Protein AF-A0A7S2RQ12-F1 (afdb_monomer)

Radius of gyration: 28.5 Å; Cα contacts (8 Å, |Δi|>4): 785; chains: 1; bounding box: 55×62×92 Å

Organism: NCBI:txid49252

pLDDT: mean 87.05, std 16.35, range [27.59, 98.69]

Secondary structure (DSSP, 8-state):
-------------PPP------EEP-TTTTSPPTT---EEEEEE-SS-EEEEEE--GGGTT-EEEEEEEPPP-GGGGSS-HHHHHHHTS-HHHHHHHH-TTPPP-HHHHHHHHTTSSSSPEEEEEE-S-HHHHHHHHHHHTTSSEEEEE--HHHH--GGGT--TTS-HHHHHHHHHHHHHH-BSEEEEEESSEEEEEEE-TTS-EEEEEEEE-HHHHHHHHHHTSSS-----HHHHHHHHHHHHHH--PBPTT-SSHHHHHHHHHHHHHHHHHHHHHHHHHHHH-SPPSS--SSS-B-TT-PEEEESTTHHHHHHHHSGGGGGSB---TTTTSPPSS-EEE-TTHHHHHHHHHHHHHHHHHHHHHT---TT--TT-TTTT-EEEEE-SS--TTS-SEEEEEEEEEEEETTEEEEEEEETTS-EEEEEHHHHHHHHHHHHHH--

Solvent-accessible surface area (backbone atoms only — not comparable to full-atom values): 24389 Å² total; per-residue (Å²): 145,87,80,88,83,91,78,86,87,82,77,96,68,83,79,77,88,69,87,73,70,52,42,69,69,46,86,70,77,66,44,80,56,73,73,36,64,47,38,35,38,41,34,62,54,98,76,30,31,39,37,33,40,22,36,20,56,85,57,67,28,44,74,74,44,76,52,73,44,68,65,86,54,74,72,55,63,74,56,63,32,32,43,45,47,41,77,77,42,57,71,68,60,34,27,66,47,22,28,80,92,52,68,58,34,47,66,33,17,46,59,32,17,74,72,41,95,50,48,57,39,46,34,41,35,43,64,88,54,65,66,59,51,52,54,51,29,57,36,52,63,44,38,61,53,46,40,34,37,60,54,49,65,62,60,43,40,64,92,30,50,52,56,92,89,52,56,48,66,60,40,22,31,41,40,14,43,31,67,77,47,8,30,36,25,40,32,40,33,26,32,77,49,26,35,36,38,32,28,31,66,85,60,36,40,77,45,68,53,78,45,79,6,73,69,47,54,38,44,48,49,23,77,76,38,98,81,50,70,79,62,47,74,67,53,54,51,50,55,45,46,43,5,54,77,68,66,50,46,31,41,69,86,42,95,44,72,68,47,30,53,49,23,48,56,51,47,52,52,29,51,50,52,54,51,52,51,53,55,49,46,70,72,59,55,73,74,72,94,64,94,64,99,69,71,60,62,27,70,64,44,51,34,36,23,20,42,84,46,12,65,63,51,50,40,34,65,38,48,25,25,58,39,34,35,73,57,55,80,78,45,50,42,85,66,98,48,41,81,46,73,39,78,59,35,43,59,48,8,50,29,50,34,46,49,52,46,47,51,50,50,50,50,64,75,59,55,73,59,100,38,53,60,92,76,57,92,55,63,65,40,67,30,25,46,79,51,96,62,54,52,100,87,66,48,38,67,50,44,28,31,28,76,44,52,34,54,54,102,91,43,57,34,37,33,37,38,33,79,92,67,52,75,48,79,36,46,59,69,54,47,52,51,21,39,53,44,19,76,73,65,60,130

Structure (mmCIF, N/CA/C/O backbone):
data_AF-A0A7S2RQ12-F1
#
_entry.id   AF-A0A7S2RQ12-F1
#
loop_
_atom_site.group_PDB
_atom_site.id
_atom_site.type_symbol
_atom_site.label_atom_id
_atom_site.label_alt_id
_atom_site.label_comp_id
_atom_site.label_asym_id
_atom_site.label_entity_id
_atom_site.label_seq_id
_atom_site.pdbx_PDB_ins_code
_atom_site.Cartn_x
_atom_site.Cartn_y
_atom_site.Cartn_z
_atom_site.occupancy
_atom_site.B_iso_or_equiv
_atom_site.auth_seq_id
_atom_site.auth_comp_id
_atom_site.auth_asym_id
_atom_site.auth_atom_id
_atom_site.pdbx_PDB_model_num
ATOM 1 N N . TYR A 1 1 ? -19.336 31.381 16.732 1.00 39.38 1 TYR A N 1
ATOM 2 C CA . TYR A 1 1 ? -18.668 30.309 15.971 1.00 39.38 1 TYR A CA 1
ATOM 3 C C . TYR A 1 1 ? -18.335 30.815 14.573 1.00 39.38 1 TYR A C 1
ATOM 5 O O . TYR A 1 1 ? -19.041 30.492 13.632 1.00 39.38 1 TYR A O 1
ATOM 13 N N . SER A 1 2 ? -17.312 31.670 14.461 1.00 32.84 2 SER A N 1
ATOM 14 C CA . SER A 1 2 ? -16.710 32.110 13.191 1.00 32.84 2 SER A CA 1
ATOM 15 C C . SER A 1 2 ? -15.562 33.087 13.479 1.00 32.84 2 SER A C 1
ATOM 17 O O . SER A 1 2 ? -15.752 34.296 13.367 1.00 32.84 2 SER A O 1
ATOM 19 N N . THR A 1 3 ? -14.382 32.599 13.862 1.00 33.78 3 THR A N 1
ATOM 20 C CA . THR A 1 3 ? -13.161 33.414 13.754 1.00 33.78 3 THR A CA 1
ATOM 21 C C . THR A 1 3 ? -11.908 32.549 13.813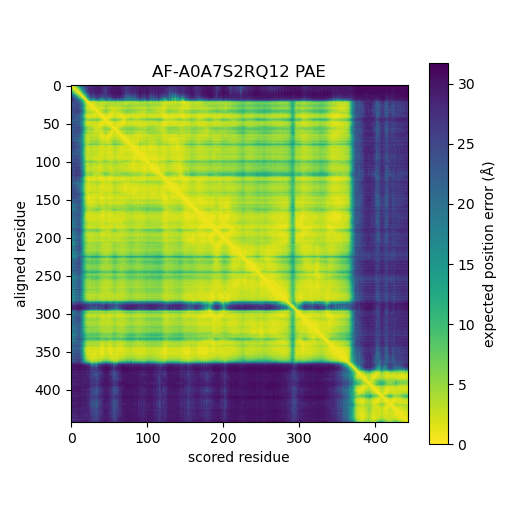 1.00 33.78 3 THR A C 1
ATOM 23 O O . THR A 1 3 ? -11.860 31.628 14.622 1.00 33.78 3 THR A O 1
ATOM 26 N N . LEU A 1 4 ? -10.901 32.955 13.024 1.00 31.62 4 LEU A N 1
ATOM 27 C CA . LEU A 1 4 ? -9.508 32.477 12.948 1.00 31.62 4 LEU A CA 1
ATOM 28 C C . LEU A 1 4 ? -9.358 31.243 12.031 1.00 31.62 4 LEU A C 1
ATOM 30 O O . LEU A 1 4 ? -10.028 30.242 12.227 1.00 31.62 4 LEU A O 1
ATOM 34 N N . ILE A 1 5 ? -8.540 31.236 10.972 1.00 33.22 5 ILE A N 1
ATOM 35 C CA . ILE A 1 5 ? -7.225 31.865 10.780 1.00 33.22 5 ILE A CA 1
ATOM 36 C C . ILE A 1 5 ? -7.066 32.277 9.304 1.00 33.22 5 ILE A C 1
ATOM 38 O O . ILE A 1 5 ? -7.148 31.439 8.410 1.00 33.22 5 ILE A O 1
ATOM 42 N N . SER A 1 6 ? -6.792 33.560 9.059 1.00 28.31 6 SER A N 1
ATOM 43 C CA . SER A 1 6 ? -6.088 34.020 7.861 1.00 28.31 6 SER A CA 1
ATOM 44 C C . SER A 1 6 ? -4.597 34.049 8.191 1.00 28.31 6 SER A C 1
ATOM 46 O O . SER A 1 6 ? -4.175 34.853 9.024 1.00 28.31 6 SER A O 1
ATOM 48 N N . MET A 1 7 ? -3.803 33.193 7.557 1.00 29.20 7 MET A N 1
ATOM 49 C CA . MET A 1 7 ? -2.359 33.384 7.474 1.00 29.20 7 MET A CA 1
ATOM 50 C C . MET A 1 7 ? -1.999 33.607 6.013 1.00 29.20 7 MET A C 1
ATOM 52 O O . MET A 1 7 ? -2.452 32.904 5.118 1.00 29.20 7 MET A O 1
ATOM 56 N N . SER A 1 8 ? -1.269 34.693 5.819 1.00 28.48 8 SER A N 1
ATOM 57 C CA . SER A 1 8 ? -0.824 35.279 4.570 1.00 28.48 8 SER A CA 1
ATOM 58 C C . SER A 1 8 ? 0.158 34.369 3.838 1.00 28.48 8 SER A C 1
ATOM 60 O O . SER A 1 8 ? 1.291 34.199 4.291 1.00 28.48 8 SER A O 1
ATOM 62 N N . ASP A 1 9 ? -0.252 33.869 2.677 1.00 27.59 9 ASP A N 1
ATOM 63 C CA . ASP A 1 9 ? 0.651 33.325 1.671 1.00 27.59 9 ASP A CA 1
ATOM 64 C C . ASP A 1 9 ? 1.387 34.475 0.982 1.00 27.59 9 ASP A C 1
ATOM 66 O O . ASP A 1 9 ? 0.813 35.238 0.205 1.00 27.59 9 ASP A O 1
ATOM 70 N N . ASN A 1 10 ? 2.678 34.598 1.270 1.00 29.19 10 ASN A N 1
ATOM 71 C CA . ASN A 1 10 ? 3.600 35.396 0.477 1.00 29.19 10 ASN A CA 1
ATOM 72 C C . ASN A 1 10 ? 4.809 34.517 0.156 1.00 29.19 10 ASN A C 1
ATOM 74 O O . ASN A 1 10 ? 5.790 34.489 0.891 1.00 29.19 10 ASN A O 1
ATOM 78 N N . ASN A 1 11 ? 4.718 33.768 -0.942 1.00 28.06 11 ASN A N 1
ATOM 79 C CA . ASN A 1 11 ? 5.896 33.208 -1.591 1.00 28.06 11 ASN A CA 1
ATOM 80 C C . ASN A 1 11 ? 5.681 33.172 -3.106 1.00 28.06 11 ASN A C 1
ATOM 82 O O . ASN A 1 11 ? 5.221 32.197 -3.695 1.00 28.06 11 ASN A O 1
ATOM 86 N N . ASN A 1 12 ? 6.020 34.296 -3.735 1.00 32.72 12 ASN A N 1
ATOM 87 C CA . ASN A 1 12 ? 6.258 34.381 -5.166 1.00 32.72 12 ASN A CA 1
ATOM 88 C C . ASN A 1 12 ? 7.564 33.637 -5.476 1.00 32.72 12 ASN A C 1
ATOM 90 O O . ASN A 1 12 ? 8.638 34.228 -5.478 1.00 32.72 12 ASN A O 1
ATOM 94 N N . ASN A 1 13 ? 7.465 32.341 -5.757 1.00 31.02 13 ASN A N 1
ATOM 95 C CA . ASN A 1 13 ? 8.486 31.625 -6.510 1.00 31.02 13 ASN A CA 1
ATOM 96 C C . ASN A 1 13 ? 7.776 30.816 -7.592 1.00 31.02 13 ASN A C 1
ATOM 98 O O . ASN A 1 13 ? 7.231 29.743 -7.344 1.00 31.02 13 ASN A O 1
ATOM 102 N N . LYS A 1 14 ? 7.743 31.371 -8.808 1.00 30.69 14 LYS A N 1
ATOM 103 C CA . LYS A 1 14 ? 7.368 30.609 -10.001 1.00 30.69 14 LYS A CA 1
ATOM 104 C C . LYS A 1 14 ? 8.360 29.447 -10.137 1.00 30.69 14 LYS A C 1
ATOM 106 O O . LYS A 1 14 ? 9.561 29.720 -10.203 1.00 30.69 14 LYS A O 1
ATOM 111 N N . PRO A 1 15 ? 7.915 28.183 -10.197 1.00 33.59 15 PRO A N 1
ATOM 112 C CA . PRO A 1 15 ? 8.828 27.088 -10.456 1.00 33.59 15 PRO A CA 1
ATOM 113 C C . PRO A 1 15 ? 9.349 27.213 -11.889 1.00 33.59 15 PRO A C 1
ATOM 115 O O . PRO A 1 15 ? 8.584 27.287 -12.851 1.00 33.59 15 PRO A O 1
ATOM 118 N N . VAL A 1 16 ? 10.673 27.261 -12.006 1.00 32.19 16 VAL A N 1
ATOM 119 C CA . VAL A 1 16 ? 11.399 27.011 -13.251 1.00 32.19 16 VAL A CA 1
ATOM 120 C C . VAL A 1 16 ? 10.933 25.652 -13.775 1.00 32.19 16 VAL A C 1
ATOM 122 O O . VAL A 1 16 ? 10.946 24.672 -13.029 1.00 32.19 16 VAL A O 1
ATOM 125 N N . SER A 1 17 ? 10.480 25.597 -15.027 1.00 32.16 17 SER A N 1
ATOM 126 C CA . SER A 1 17 ? 10.027 24.372 -15.686 1.00 32.16 17 SER A CA 1
ATOM 127 C C . SER A 1 17 ? 11.179 23.366 -15.773 1.00 32.16 17 SER A C 1
ATOM 129 O O . SER A 1 17 ? 11.999 23.428 -16.686 1.00 32.16 17 SER A O 1
ATOM 131 N N . LYS A 1 18 ? 11.265 22.464 -14.792 1.00 44.69 18 LYS A N 1
ATOM 132 C CA . LYS A 1 18 ? 12.120 21.276 -14.836 1.00 44.69 18 LYS A CA 1
ATOM 133 C C . LYS A 1 18 ? 11.439 20.262 -15.752 1.00 44.69 18 LYS A C 1
ATOM 135 O O . LYS A 1 18 ? 10.300 19.889 -15.480 1.00 44.69 18 LYS A O 1
ATOM 140 N N . GLU A 1 19 ? 12.102 19.853 -16.831 1.00 46.75 19 GLU A N 1
ATOM 141 C CA . GLU A 1 19 ? 11.625 18.769 -17.696 1.00 46.75 19 GLU A CA 1
ATOM 142 C C . GLU A 1 19 ? 11.331 17.532 -16.834 1.00 46.75 19 GLU A C 1
ATOM 144 O O . GLU A 1 19 ? 12.202 16.995 -16.147 1.00 46.75 19 GLU A O 1
ATOM 149 N N . THR A 1 20 ? 10.068 17.118 -16.782 1.00 53.38 20 THR A N 1
ATOM 150 C CA . THR A 1 20 ? 9.651 15.952 -16.006 1.00 53.38 20 THR A CA 1
ATOM 151 C C . THR A 1 20 ? 9.926 14.690 -16.812 1.00 53.38 20 THR A C 1
ATOM 153 O O . THR A 1 20 ? 9.211 14.397 -17.762 1.00 53.38 20 THR A O 1
ATOM 156 N N . HIS A 1 21 ? 10.944 13.927 -16.408 1.00 75.56 21 HIS A N 1
ATOM 157 C CA . HIS A 1 21 ? 11.350 12.653 -17.025 1.00 75.56 21 HIS A CA 1
ATOM 158 C C . HIS A 1 21 ? 10.417 11.454 -16.734 1.00 75.56 21 HIS A C 1
ATOM 160 O O . HIS A 1 21 ? 10.816 10.312 -16.948 1.00 75.56 21 HIS A O 1
ATOM 166 N N . HIS A 1 22 ? 9.202 11.676 -16.220 1.00 87.19 22 HIS A N 1
ATOM 167 C CA . HIS A 1 22 ? 8.221 10.608 -16.004 1.00 87.19 22 HIS A CA 1
ATOM 168 C C . HIS A 1 22 ? 7.048 10.721 -16.975 1.00 87.19 22 HIS A C 1
ATOM 170 O O . HIS A 1 22 ? 6.623 11.814 -17.347 1.00 87.19 22 HIS A O 1
ATOM 176 N N . GLU A 1 23 ? 6.486 9.572 -17.321 1.00 93.56 23 GLU A N 1
ATOM 177 C CA . GLU A 1 23 ? 5.287 9.436 -18.137 1.00 93.56 23 GLU A CA 1
ATOM 178 C C . GLU A 1 23 ? 4.096 9.096 -17.236 1.00 93.56 23 GLU A C 1
ATOM 180 O O . GLU A 1 23 ? 4.236 8.393 -16.236 1.00 93.56 23 GLU A O 1
ATOM 185 N N . ILE A 1 24 ? 2.903 9.583 -17.573 1.00 94.31 24 ILE A N 1
ATOM 186 C CA . ILE A 1 24 ? 1.665 9.113 -16.939 1.00 94.31 24 ILE A CA 1
ATOM 187 C C . ILE A 1 24 ? 1.245 7.825 -17.646 1.00 94.31 24 ILE A C 1
ATOM 189 O O . ILE A 1 24 ? 1.363 7.735 -18.867 1.00 94.31 24 ILE A O 1
ATOM 193 N N . THR A 1 25 ? 0.713 6.853 -16.905 1.00 94.81 25 THR A N 1
ATOM 194 C CA . THR A 1 25 ? 0.242 5.585 -17.480 1.00 94.81 25 THR A CA 1
ATOM 195 C C . THR A 1 25 ? -0.657 5.764 -18.712 1.00 94.81 25 THR A C 1
ATOM 197 O O . THR A 1 25 ? -1.686 6.454 -18.679 1.00 94.81 25 THR A O 1
ATOM 200 N N . SER A 1 26 ? -0.298 5.068 -19.790 1.00 93.56 26 SER A N 1
ATOM 201 C CA . SER A 1 26 ? -1.081 4.857 -21.010 1.00 93.56 26 SER A CA 1
ATOM 202 C C . SER A 1 26 ? -1.079 3.365 -21.311 1.00 93.56 26 SER A C 1
ATOM 204 O O . SER A 1 26 ? -0.018 2.768 -21.449 1.00 93.56 26 SER A O 1
ATOM 206 N N . TRP A 1 27 ? -2.250 2.735 -21.356 1.00 90.19 27 TRP A N 1
ATOM 207 C CA . TRP A 1 27 ? -2.349 1.304 -21.636 1.00 90.19 27 TRP A CA 1
ATOM 208 C C . TRP A 1 27 ? -2.729 1.085 -23.102 1.00 90.19 27 TRP A C 1
ATOM 210 O O . TRP A 1 27 ? -3.670 1.742 -23.556 1.00 90.19 27 TRP A O 1
ATOM 220 N N . PRO A 1 28 ? -2.093 0.124 -23.801 1.00 88.06 28 PRO A N 1
ATOM 221 C CA . PRO A 1 28 ? -1.192 -0.913 -23.273 1.00 88.06 28 PRO A CA 1
ATOM 222 C C . PRO A 1 28 ? 0.312 -0.555 -23.203 1.00 88.06 28 PRO A C 1
ATOM 224 O O . PRO A 1 28 ? 1.097 -1.390 -22.751 1.00 88.06 28 PRO A O 1
ATOM 227 N N . GLU A 1 29 ? 0.740 0.638 -23.619 1.00 88.38 29 GLU A N 1
ATOM 228 C CA . GLU A 1 29 ? 2.163 1.000 -23.804 1.00 88.38 29 GLU A CA 1
ATOM 229 C C . GLU A 1 29 ? 2.982 0.969 -22.503 1.00 88.38 29 GLU A C 1
ATOM 231 O O . GLU A 1 29 ? 4.151 0.582 -22.484 1.00 88.38 29 GLU A O 1
ATOM 236 N N . SER A 1 30 ? 2.354 1.330 -21.386 1.00 93.81 30 SER A N 1
ATOM 237 C CA . SER A 1 30 ? 2.962 1.338 -20.058 1.00 93.81 30 SER A CA 1
ATOM 238 C C . SER A 1 30 ? 3.121 -0.052 -19.444 1.00 93.81 30 SER A C 1
ATOM 240 O O . SER A 1 30 ? 3.646 -0.146 -18.339 1.00 93.81 30 SER A O 1
ATOM 242 N N . ALA A 1 31 ? 2.684 -1.138 -20.090 1.00 91.88 31 ALA A N 1
ATOM 243 C CA . ALA A 1 31 ? 2.913 -2.486 -19.569 1.00 91.88 31 ALA A CA 1
ATOM 244 C C . ALA A 1 31 ? 4.387 -2.917 -19.727 1.00 91.88 31 ALA A C 1
ATOM 246 O O . ALA A 1 31 ? 5.046 -2.534 -20.700 1.00 91.88 31 ALA A O 1
ATOM 247 N N . PRO A 1 32 ? 4.936 -3.697 -18.774 1.00 91.75 32 PRO A N 1
ATOM 248 C CA . PRO A 1 32 ? 6.248 -4.326 -18.908 1.00 91.75 32 PRO A CA 1
ATOM 249 C C . PRO A 1 32 ? 6.269 -5.243 -20.108 1.00 91.75 32 PRO A C 1
ATOM 251 O O . PRO A 1 32 ? 5.244 -5.811 -20.490 1.00 91.75 32 PRO A O 1
ATOM 254 N N . ASP A 1 33 ? 7.428 -5.334 -20.734 1.00 88.50 33 ASP A N 1
ATOM 255 C CA . ASP A 1 33 ? 7.650 -6.361 -21.736 1.00 88.50 33 ASP A CA 1
ATOM 256 C C . ASP A 1 33 ? 7.677 -7.739 -21.050 1.00 88.50 33 ASP A C 1
ATOM 258 O O . ASP A 1 33 ? 7.942 -7.851 -19.851 1.00 88.50 33 ASP A O 1
ATOM 262 N N . GLU A 1 34 ? 7.364 -8.800 -21.788 1.00 85.19 34 GLU A N 1
ATOM 263 C CA . GLU A 1 34 ? 7.337 -10.150 -21.221 1.00 85.19 34 GLU A CA 1
ATOM 264 C C . GLU A 1 34 ? 8.726 -10.682 -20.856 1.00 85.19 34 GLU A C 1
ATOM 266 O O . GLU A 1 34 ? 8.838 -11.546 -19.979 1.00 85.19 34 GLU A O 1
ATOM 271 N N . ASP A 1 35 ? 9.766 -10.168 -21.513 1.00 85.81 35 ASP A N 1
ATOM 272 C CA . ASP A 1 35 ? 11.161 -10.508 -21.243 1.00 85.81 35 ASP A CA 1
ATOM 273 C C . ASP A 1 35 ? 11.815 -9.566 -20.223 1.00 85.81 35 ASP A C 1
ATOM 275 O O . ASP A 1 35 ? 13.002 -9.698 -19.919 1.00 85.81 35 ASP A O 1
ATOM 279 N N . GLU A 1 36 ? 11.050 -8.635 -19.645 1.00 88.44 36 GLU A N 1
ATOM 280 C CA . GLU A 1 36 ? 11.537 -7.793 -18.562 1.00 88.44 36 GLU A CA 1
ATOM 281 C C . GLU A 1 36 ? 11.677 -8.621 -17.278 1.00 88.44 36 GLU A C 1
ATOM 283 O O . GLU A 1 36 ? 10.698 -9.085 -16.687 1.00 88.44 36 GLU A O 1
ATOM 288 N N . GLU A 1 37 ? 12.927 -8.835 -16.862 1.00 86.88 37 GLU A N 1
ATOM 289 C CA . GLU A 1 37 ? 13.261 -9.704 -15.729 1.00 86.88 37 GLU A CA 1
ATOM 290 C C . GLU A 1 37 ? 12.714 -9.171 -14.405 1.00 86.88 37 GLU A C 1
ATOM 292 O O . GLU A 1 37 ? 12.270 -9.948 -13.560 1.00 86.88 37 GLU A O 1
ATOM 297 N N . HIS A 1 38 ? 12.752 -7.849 -14.232 1.00 92.56 38 HIS A N 1
ATOM 298 C CA . HIS A 1 38 ? 12.362 -7.178 -13.005 1.00 92.56 38 HIS A CA 1
ATOM 299 C C . HIS A 1 38 ? 11.791 -5.793 -13.278 1.00 92.56 38 HIS A C 1
ATOM 301 O O . HIS A 1 38 ? 12.328 -5.035 -14.082 1.00 92.56 38 HIS A O 1
ATOM 307 N N . ILE A 1 39 ? 10.761 -5.437 -12.512 1.00 95.94 39 ILE A N 1
ATOM 308 C CA . ILE A 1 39 ? 10.263 -4.063 -12.415 1.00 95.94 39 ILE A CA 1
ATOM 309 C C . ILE A 1 39 ? 10.409 -3.559 -10.983 1.00 95.94 39 ILE A C 1
ATOM 311 O O . ILE A 1 39 ? 10.469 -4.336 -10.024 1.00 95.94 39 ILE A O 1
ATOM 315 N N . VAL A 1 40 ? 10.411 -2.242 -10.830 1.00 97.88 40 VAL A N 1
ATOM 316 C CA . VAL A 1 40 ? 10.414 -1.578 -9.528 1.00 97.88 40 VAL A CA 1
ATOM 317 C C . VAL A 1 40 ? 9.091 -0.866 -9.339 1.00 97.88 40 VAL A C 1
ATOM 319 O O . VAL A 1 40 ? 8.601 -0.220 -10.261 1.00 97.88 40 VAL A O 1
ATOM 322 N N . SER A 1 41 ? 8.515 -0.946 -8.144 1.00 98.31 41 SER A N 1
ATOM 323 C CA . SER A 1 41 ? 7.450 -0.029 -7.75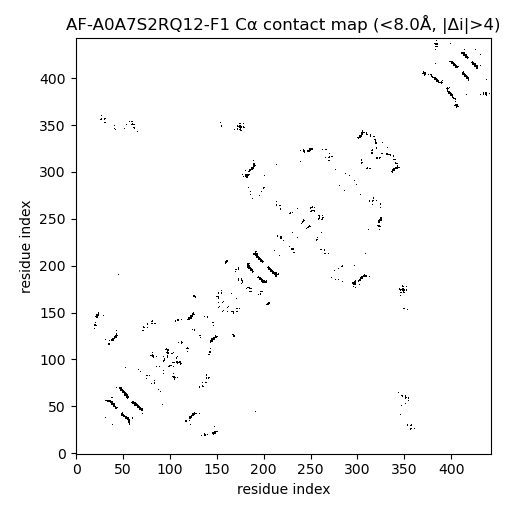5 1.00 98.31 41 SER A CA 1
ATOM 324 C C . SER A 1 41 ? 7.845 0.791 -6.536 1.00 98.31 41 SER A C 1
ATOM 326 O O . SER A 1 41 ? 8.487 0.294 -5.610 1.00 98.31 41 SER A O 1
ATOM 328 N N . ILE A 1 42 ? 7.483 2.071 -6.561 1.00 98.06 42 ILE A N 1
ATOM 329 C CA . ILE A 1 42 ? 7.818 3.056 -5.537 1.00 98.06 42 ILE A CA 1
ATOM 330 C C . ILE A 1 42 ? 6.530 3.737 -5.095 1.00 98.06 42 ILE A C 1
ATOM 332 O O . ILE A 1 42 ? 5.728 4.180 -5.917 1.00 98.06 42 ILE A O 1
ATOM 336 N N . VAL A 1 43 ? 6.336 3.838 -3.787 1.00 96.94 43 VAL A N 1
ATOM 337 C CA . VAL A 1 43 ? 5.197 4.523 -3.184 1.00 96.94 43 VAL A CA 1
ATOM 338 C C . VAL A 1 43 ? 5.705 5.605 -2.249 1.00 96.94 43 VAL A C 1
ATOM 340 O O . VAL A 1 43 ? 6.471 5.330 -1.321 1.00 96.94 43 VAL A O 1
ATOM 343 N N . CYS A 1 44 ? 5.251 6.836 -2.465 1.00 93.69 44 CYS A N 1
ATOM 344 C CA . CYS A 1 44 ? 5.606 7.957 -1.603 1.00 93.69 44 CYS A CA 1
ATOM 345 C C . CYS A 1 44 ? 4.627 8.058 -0.434 1.00 93.69 44 CYS A C 1
ATOM 347 O O . CYS A 1 44 ? 3.549 8.638 -0.563 1.00 93.69 44 CYS A O 1
ATOM 349 N N . GLY A 1 45 ? 5.008 7.501 0.714 1.00 85.94 45 GLY A N 1
ATOM 350 C CA . GLY A 1 45 ? 4.310 7.745 1.970 1.00 85.94 45 GLY A CA 1
ATOM 351 C C . GLY A 1 45 ? 4.695 9.096 2.582 1.00 85.94 45 GLY A C 1
ATOM 352 O O . GLY A 1 45 ? 5.656 9.742 2.171 1.00 85.94 45 GLY A O 1
ATOM 353 N N . ASN A 1 46 ? 3.976 9.505 3.630 1.00 80.75 46 ASN A N 1
ATOM 354 C CA . ASN A 1 46 ? 4.239 10.778 4.317 1.00 80.75 46 ASN A CA 1
ATOM 355 C C . ASN A 1 46 ? 5.607 10.833 5.011 1.00 80.75 46 ASN A C 1
ATOM 357 O O . ASN A 1 46 ? 6.181 11.906 5.160 1.00 80.75 46 ASN A O 1
ATOM 361 N N . SER A 1 47 ? 6.105 9.694 5.494 1.00 83.88 47 SER A N 1
ATOM 362 C CA . SER A 1 47 ? 7.336 9.642 6.299 1.00 83.88 47 SER A CA 1
ATOM 363 C C . SER A 1 47 ? 8.430 8.779 5.690 1.00 83.88 47 SER A C 1
ATOM 365 O O . SER A 1 47 ? 9.553 8.823 6.172 1.00 83.88 47 SER A O 1
ATOM 367 N N . HIS A 1 48 ? 8.103 7.955 4.696 1.00 92.00 48 HIS A N 1
ATOM 368 C CA . HIS A 1 48 ? 9.032 7.026 4.064 1.00 92.00 48 HIS A CA 1
ATOM 369 C C . HIS A 1 48 ? 8.629 6.810 2.607 1.00 92.00 48 HIS A C 1
ATOM 371 O O . HIS A 1 48 ? 7.440 6.816 2.278 1.00 92.00 48 HIS A O 1
ATOM 377 N N . LEU A 1 49 ? 9.619 6.537 1.766 1.00 95.56 49 LEU A N 1
ATOM 378 C CA . LEU A 1 49 ? 9.406 5.894 0.479 1.00 95.56 49 LEU A CA 1
ATOM 379 C C . LEU A 1 49 ? 9.371 4.384 0.693 1.00 95.56 49 LEU A C 1
ATOM 381 O O . LEU A 1 49 ? 10.206 3.829 1.414 1.00 95.56 49 LEU A O 1
ATOM 385 N N . HIS A 1 50 ? 8.394 3.732 0.081 1.00 96.00 50 HIS A N 1
ATOM 386 C CA . HIS A 1 50 ? 8.231 2.286 0.102 1.00 96.00 50 HIS A CA 1
ATOM 387 C C . HIS A 1 50 ? 8.571 1.744 -1.274 1.00 96.00 50 HIS A C 1
ATOM 389 O O . HIS A 1 50 ? 8.106 2.266 -2.285 1.00 96.00 50 HIS A O 1
ATOM 395 N N . TRP A 1 51 ? 9.389 0.706 -1.302 1.00 97.69 51 TRP A N 1
ATOM 396 C CA . TRP A 1 51 ? 9.959 0.179 -2.525 1.00 97.69 51 TRP A CA 1
ATOM 397 C C . TRP A 1 51 ? 9.674 -1.310 -2.619 1.00 97.69 51 TRP A C 1
ATOM 399 O O . TRP A 1 51 ? 9.766 -2.029 -1.616 1.00 97.69 51 TRP A O 1
ATOM 409 N N . ALA A 1 52 ? 9.406 -1.772 -3.834 1.00 97.69 52 ALA A N 1
ATOM 410 C CA . ALA A 1 52 ? 9.376 -3.185 -4.147 1.00 97.69 52 ALA A CA 1
ATOM 411 C C . ALA A 1 52 ? 10.137 -3.486 -5.434 1.00 97.69 52 ALA A C 1
ATOM 413 O O . ALA A 1 52 ? 10.038 -2.762 -6.424 1.00 97.69 52 ALA A O 1
ATOM 414 N N . PHE A 1 53 ? 10.875 -4.590 -5.403 1.00 96.00 53 PHE A N 1
ATOM 415 C CA . PHE A 1 53 ? 11.468 -5.220 -6.572 1.00 96.00 53 PHE A CA 1
ATOM 416 C C . PHE A 1 53 ? 10.593 -6.418 -6.919 1.00 96.00 53 PHE A C 1
ATOM 418 O O . PHE A 1 53 ? 10.385 -7.286 -6.070 1.00 96.00 53 PHE A O 1
ATOM 425 N N . HIS A 1 54 ? 10.044 -6.450 -8.124 1.00 95.94 54 HIS A N 1
ATOM 426 C CA . HIS A 1 54 ? 9.128 -7.497 -8.566 1.00 95.94 54 HIS A CA 1
ATOM 427 C C . HIS A 1 54 ? 9.850 -8.493 -9.464 1.00 95.94 54 HIS A C 1
ATOM 429 O O . HIS A 1 54 ? 10.811 -8.140 -10.149 1.00 95.94 54 HIS A O 1
ATOM 435 N N . ASN A 1 55 ? 9.380 -9.738 -9.464 1.00 90.12 55 ASN A N 1
ATOM 436 C CA . ASN A 1 55 ? 9.802 -10.722 -10.455 1.00 90.12 55 ASN A CA 1
ATOM 437 C C . ASN A 1 55 ? 9.285 -10.353 -11.853 1.00 90.12 55 ASN A C 1
ATOM 439 O O . ASN A 1 55 ? 8.558 -9.375 -12.020 1.00 90.12 55 ASN A O 1
ATOM 443 N N . SER A 1 56 ? 9.648 -11.156 -12.848 1.00 89.38 56 SER A N 1
ATOM 444 C CA . SER A 1 56 ? 9.234 -10.954 -14.233 1.00 89.38 56 SER A CA 1
ATOM 445 C C . SER A 1 56 ? 7.736 -11.165 -14.434 1.00 89.38 56 SER A C 1
ATOM 447 O O . SER A 1 56 ? 7.033 -11.765 -13.613 1.00 89.38 56 SER A O 1
ATOM 449 N N . VAL A 1 57 ? 7.248 -10.726 -15.592 1.00 86.44 57 VAL A N 1
ATOM 450 C CA . VAL A 1 57 ? 5.864 -10.949 -16.035 1.00 86.44 57 VAL A CA 1
ATOM 451 C C . VAL A 1 57 ? 5.504 -12.439 -16.076 1.00 86.44 57 VAL A C 1
ATOM 453 O O . VAL A 1 57 ? 4.369 -12.817 -15.799 1.00 86.44 57 VAL A O 1
ATOM 456 N N . LYS A 1 58 ? 6.476 -13.305 -16.388 1.00 84.25 58 LYS A N 1
ATOM 457 C CA . LYS A 1 58 ? 6.307 -14.770 -16.412 1.00 84.25 58 LYS A CA 1
ATOM 458 C C . LYS A 1 58 ? 6.129 -15.374 -15.013 1.00 84.25 58 LYS A C 1
ATOM 460 O O . LYS A 1 58 ? 5.674 -16.506 -14.902 1.00 84.25 58 LYS A O 1
ATOM 465 N N . ALA A 1 59 ? 6.481 -14.629 -13.968 1.00 80.69 59 ALA A N 1
ATOM 466 C CA . ALA A 1 59 ? 6.303 -14.978 -12.561 1.00 80.69 59 ALA A CA 1
ATOM 467 C C . ALA A 1 59 ? 5.249 -14.077 -11.881 1.00 80.69 59 ALA A C 1
ATOM 469 O O . ALA A 1 59 ? 5.364 -13.748 -10.697 1.00 80.69 59 ALA A O 1
ATOM 470 N N . ASP A 1 60 ? 4.254 -13.634 -12.655 1.00 81.50 60 ASP A N 1
ATOM 471 C CA . ASP A 1 60 ? 3.096 -12.847 -12.217 1.00 81.50 60 ASP A CA 1
ATOM 472 C C . ASP A 1 60 ? 3.429 -11.526 -11.505 1.00 81.50 60 ASP A C 1
ATOM 474 O O . ASP A 1 60 ? 2.617 -11.005 -10.741 1.00 81.50 60 ASP A O 1
ATOM 478 N N . LEU A 1 61 ? 4.629 -10.971 -11.731 1.00 91.19 61 LEU A N 1
ATOM 479 C CA . LEU A 1 61 ? 5.121 -9.761 -11.058 1.00 91.19 61 LEU A CA 1
ATOM 480 C C . LEU A 1 61 ? 5.030 -9.833 -9.523 1.00 91.19 61 LEU A C 1
ATOM 482 O O . LEU A 1 61 ? 4.944 -8.798 -8.848 1.00 91.19 61 LEU A O 1
ATOM 486 N N . GLN A 1 62 ? 5.063 -11.043 -8.952 1.00 84.88 62 GLN A N 1
ATOM 487 C CA . GLN A 1 62 ? 5.034 -11.210 -7.503 1.00 84.88 62 GLN A CA 1
ATOM 488 C C . GLN A 1 62 ? 6.211 -10.442 -6.885 1.00 84.88 62 GLN A C 1
ATOM 490 O O . GLN A 1 62 ? 7.346 -10.580 -7.365 1.00 84.88 62 GLN A O 1
ATOM 495 N N . PRO A 1 63 ? 5.976 -9.607 -5.857 1.00 88.31 63 PRO A N 1
ATOM 496 C CA . PRO A 1 63 ? 7.055 -8.866 -5.222 1.00 88.31 63 PRO A CA 1
ATOM 497 C C . PRO A 1 63 ? 8.110 -9.817 -4.638 1.00 88.31 63 PRO A C 1
ATOM 499 O O . PRO A 1 63 ? 7.803 -10.681 -3.819 1.00 88.31 63 PRO A O 1
ATOM 502 N N . ALA A 1 64 ? 9.364 -9.644 -5.045 1.00 90.06 64 ALA A N 1
ATOM 503 C CA . ALA A 1 64 ? 10.497 -10.447 -4.593 1.00 90.06 64 ALA A CA 1
ATOM 504 C C . ALA A 1 64 ? 11.184 -9.842 -3.362 1.00 90.06 64 ALA A C 1
ATOM 506 O O . ALA A 1 64 ? 11.700 -10.560 -2.506 1.00 90.06 64 ALA A O 1
ATOM 507 N N . LEU A 1 65 ? 11.211 -8.510 -3.275 1.00 94.44 65 LEU A N 1
ATOM 508 C CA . LEU A 1 65 ? 11.888 -7.780 -2.211 1.00 94.44 65 LEU A CA 1
ATOM 509 C C . LEU A 1 65 ? 11.132 -6.502 -1.875 1.00 94.44 65 LEU A C 1
ATOM 511 O O . LEU A 1 65 ? 10.698 -5.793 -2.777 1.00 94.44 65 LEU A O 1
ATOM 515 N N . PHE A 1 66 ? 11.060 -6.176 -0.584 1.00 95.75 66 PHE A N 1
ATOM 516 C CA . PHE A 1 66 ? 10.521 -4.914 -0.088 1.00 95.75 66 PHE A CA 1
ATOM 517 C C . PHE A 1 66 ? 11.546 -4.196 0.781 1.00 95.75 66 PHE A C 1
ATOM 519 O O . PHE A 1 66 ? 12.213 -4.824 1.605 1.00 95.75 66 PHE A O 1
ATOM 526 N N . TRP A 1 67 ? 11.624 -2.875 0.664 1.00 96.38 67 TRP A N 1
ATOM 527 C CA . TRP A 1 67 ? 12.395 -2.044 1.585 1.00 96.38 67 TRP A CA 1
ATOM 528 C C . TRP A 1 67 ? 11.771 -0.656 1.712 1.00 96.38 67 TRP A C 1
ATOM 530 O O . TRP A 1 67 ? 10.796 -0.317 1.042 1.00 96.38 67 TRP A O 1
ATOM 540 N N . ARG A 1 68 ? 12.304 0.140 2.637 1.00 95.12 68 ARG A N 1
ATOM 541 C CA . ARG A 1 68 ? 11.874 1.518 2.862 1.00 95.12 68 ARG A CA 1
ATOM 542 C C . ARG A 1 68 ? 13.077 2.421 3.039 1.00 95.12 68 ARG A C 1
ATOM 544 O O . ARG A 1 68 ? 14.087 1.990 3.593 1.00 95.12 68 ARG A O 1
ATOM 551 N N . THR A 1 69 ? 12.925 3.672 2.647 1.00 96.19 69 THR A N 1
ATOM 552 C CA . THR A 1 69 ? 13.920 4.722 2.873 1.00 96.19 69 THR A CA 1
ATOM 553 C C . THR A 1 69 ? 13.224 5.977 3.392 1.00 96.19 69 THR A C 1
ATOM 555 O O . THR A 1 69 ? 11.999 6.086 3.281 1.00 96.19 69 THR A O 1
ATOM 558 N N . PRO A 1 70 ? 13.963 6.938 3.960 1.00 95.81 70 PRO A N 1
ATOM 559 C CA . PRO A 1 70 ? 13.444 8.289 4.137 1.00 95.81 70 PRO A CA 1
ATOM 560 C C . PRO A 1 70 ? 12.977 8.900 2.795 1.00 95.81 70 PRO A C 1
ATOM 562 O O . PRO A 1 70 ? 13.375 8.406 1.732 1.00 95.81 70 PRO A O 1
ATOM 565 N N . PRO A 1 71 ? 12.129 9.946 2.824 1.00 95.62 71 PRO A N 1
ATOM 566 C CA . PRO A 1 71 ? 11.846 10.778 1.658 1.00 95.62 71 PRO A CA 1
ATOM 567 C C . PRO A 1 71 ? 13.136 11.390 1.113 1.00 95.62 71 PRO A C 1
ATOM 569 O O . PRO A 1 71 ? 14.036 11.706 1.892 1.00 95.62 71 PRO A O 1
ATOM 572 N N . LEU A 1 72 ? 13.203 11.583 -0.203 1.00 95.44 72 LEU A N 1
ATOM 573 C CA . LEU A 1 72 ? 14.351 12.243 -0.820 1.00 95.44 72 LEU A CA 1
ATOM 574 C C . LEU A 1 72 ? 14.387 13.718 -0.426 1.00 95.44 72 LEU A C 1
ATOM 576 O O . LEU A 1 72 ? 13.337 14.365 -0.326 1.00 95.44 72 LEU A O 1
ATOM 580 N N . ILE A 1 73 ? 15.596 14.245 -0.267 1.00 94.75 73 ILE A N 1
ATOM 581 C CA . ILE A 1 73 ? 15.866 15.670 -0.053 1.00 94.75 73 ILE A CA 1
ATOM 582 C C . ILE A 1 73 ? 16.670 16.236 -1.231 1.00 94.75 73 ILE A C 1
ATOM 584 O O . ILE A 1 73 ? 17.215 15.490 -2.042 1.00 94.75 73 ILE A O 1
ATOM 588 N N . ASN A 1 74 ? 16.740 17.562 -1.373 1.00 93.00 74 ASN A N 1
ATOM 589 C CA . ASN A 1 74 ? 17.442 18.175 -2.510 1.00 93.00 74 ASN A CA 1
ATOM 590 C C . ASN A 1 74 ? 18.943 17.845 -2.512 1.00 93.00 74 ASN A C 1
ATOM 592 O O . ASN A 1 74 ? 19.552 17.730 -3.573 1.00 93.00 74 ASN A O 1
ATOM 596 N N . GLU A 1 75 ? 19.530 17.646 -1.333 1.00 94.12 75 GLU A N 1
ATOM 597 C CA . GLU A 1 75 ? 20.921 17.243 -1.148 1.00 94.12 75 GLU A CA 1
ATOM 598 C C . GLU A 1 75 ? 21.210 15.882 -1.793 1.00 94.12 75 GLU A C 1
ATOM 600 O O . GLU A 1 75 ? 22.323 15.669 -2.275 1.00 94.12 75 GLU A O 1
ATOM 605 N N . ASP A 1 76 ? 20.215 14.994 -1.907 1.00 93.19 76 ASP A N 1
ATOM 606 C CA . ASP A 1 76 ? 20.370 13.724 -2.622 1.00 93.19 76 ASP A CA 1
ATOM 607 C C . ASP A 1 76 ? 20.598 13.912 -4.126 1.00 93.19 76 ASP A C 1
ATOM 609 O O . ASP A 1 76 ? 21.109 13.002 -4.775 1.00 93.19 76 ASP A O 1
ATOM 613 N N . LEU A 1 77 ? 20.272 15.079 -4.688 1.00 93.06 77 LEU A N 1
ATOM 614 C CA . LEU A 1 77 ? 20.523 15.405 -6.094 1.00 93.06 77 LEU A CA 1
ATOM 615 C C . LEU A 1 77 ? 21.785 16.255 -6.308 1.00 93.06 77 LEU A C 1
ATOM 617 O O . LEU A 1 77 ? 22.090 16.612 -7.442 1.00 93.06 77 LEU A O 1
ATOM 621 N N . SER A 1 78 ? 22.512 16.605 -5.240 1.00 91.06 78 SER A N 1
ATOM 622 C CA . SER A 1 78 ? 23.673 17.508 -5.319 1.00 91.06 78 SER A CA 1
ATOM 623 C C . SER A 1 78 ? 24.953 16.847 -5.852 1.00 91.06 78 SER A C 1
ATOM 625 O O . SER A 1 78 ? 25.846 17.541 -6.336 1.00 91.06 78 SER A O 1
ATOM 627 N N . GLY A 1 79 ? 25.046 15.517 -5.770 1.00 91.00 79 GLY A N 1
ATOM 628 C CA . GLY A 1 79 ? 26.183 14.718 -6.234 1.00 91.00 79 GLY A CA 1
ATOM 629 C C . GLY A 1 79 ? 25.841 13.814 -7.425 1.00 91.00 79 GLY A C 1
ATOM 630 O O . GLY A 1 79 ? 24.802 13.990 -8.066 1.00 91.00 79 GLY A O 1
ATOM 631 N N . PRO A 1 80 ? 26.687 12.810 -7.724 1.00 95.12 80 PRO A N 1
ATOM 632 C CA . PRO A 1 80 ? 26.409 11.836 -8.773 1.00 95.12 80 PRO A CA 1
ATOM 633 C C . PRO A 1 80 ? 25.097 11.084 -8.502 1.00 95.12 80 PRO A C 1
ATOM 635 O O . PRO A 1 80 ? 24.963 10.345 -7.524 1.00 95.12 80 PRO A O 1
ATOM 638 N N . LEU A 1 81 ? 24.113 11.262 -9.385 1.00 96.19 81 LEU A N 1
ATOM 639 C CA . LEU A 1 81 ? 22.757 10.738 -9.188 1.00 96.19 81 LEU A CA 1
ATOM 640 C C . LEU A 1 81 ? 22.710 9.205 -9.095 1.00 96.19 81 LEU A C 1
ATOM 642 O O . LEU A 1 81 ? 21.962 8.669 -8.283 1.00 96.19 81 LEU A O 1
ATOM 646 N N . ALA A 1 82 ? 23.547 8.503 -9.864 1.00 96.25 82 ALA A N 1
ATOM 647 C CA . ALA A 1 82 ? 23.652 7.045 -9.820 1.00 96.25 82 ALA A CA 1
ATOM 648 C C . ALA A 1 82 ? 24.151 6.535 -8.453 1.00 96.25 82 ALA A C 1
ATOM 650 O O . ALA A 1 82 ? 23.614 5.565 -7.914 1.00 96.25 82 ALA A O 1
ATOM 651 N N . GLU A 1 83 ? 25.134 7.214 -7.854 1.00 96.56 83 GLU A N 1
ATOM 652 C CA . GLU A 1 83 ? 25.609 6.907 -6.499 1.00 96.56 83 GLU A CA 1
ATOM 653 C C . GLU A 1 83 ? 24.530 7.207 -5.459 1.00 96.56 83 GLU A C 1
ATOM 655 O O . GLU A 1 83 ? 24.292 6.416 -4.545 1.00 96.56 83 GLU A O 1
ATOM 660 N N . SER A 1 84 ? 23.822 8.326 -5.625 1.00 96.12 84 SER A N 1
ATOM 661 C CA . SER A 1 84 ? 22.708 8.685 -4.753 1.00 96.12 84 SER A CA 1
ATOM 662 C C . SER A 1 84 ? 21.582 7.652 -4.790 1.00 96.12 84 SER A C 1
ATOM 664 O O . SER A 1 84 ? 21.116 7.212 -3.737 1.00 96.12 84 SER A O 1
ATOM 666 N N . LEU A 1 85 ? 21.217 7.185 -5.987 1.00 96.69 85 LEU A N 1
ATOM 667 C CA . LEU A 1 85 ? 20.260 6.103 -6.183 1.00 96.69 85 LEU A CA 1
ATOM 668 C C . LEU A 1 85 ? 20.725 4.827 -5.476 1.00 96.69 85 LEU A C 1
ATOM 670 O O . LEU A 1 85 ? 19.963 4.235 -4.718 1.00 96.69 85 LEU A O 1
ATOM 674 N N . SER A 1 86 ? 21.984 4.431 -5.666 1.00 96.94 86 SER A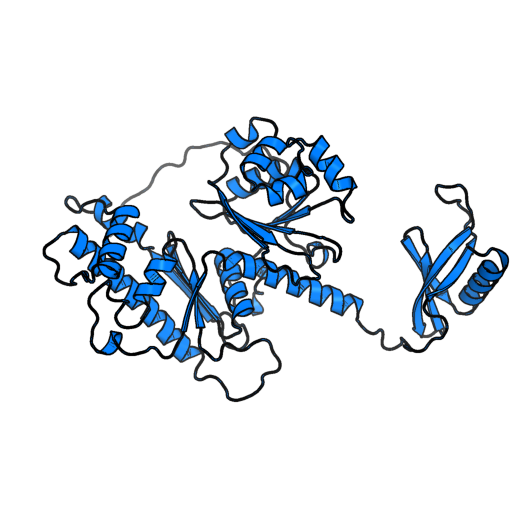 N 1
ATOM 675 C CA . SER A 1 86 ? 22.569 3.240 -5.039 1.00 96.94 86 SER A CA 1
ATOM 676 C C . SER A 1 86 ? 22.463 3.239 -3.509 1.00 96.94 86 SER A C 1
ATOM 678 O O . SER A 1 86 ? 22.126 2.204 -2.935 1.00 96.94 86 SER A O 1
ATOM 680 N N . ARG A 1 87 ? 22.628 4.392 -2.839 1.00 95.94 87 ARG A N 1
ATOM 681 C CA . ARG A 1 87 ? 22.450 4.514 -1.373 1.00 95.94 87 ARG A CA 1
ATOM 682 C C . ARG A 1 87 ? 21.041 4.140 -0.894 1.00 95.94 87 ARG A C 1
ATOM 684 O O . ARG A 1 87 ? 20.867 3.776 0.268 1.00 95.94 87 ARG A O 1
ATOM 691 N N . HIS A 1 88 ? 20.050 4.213 -1.779 1.00 95.62 88 HIS A N 1
ATOM 692 C CA . HIS A 1 88 ? 18.654 3.878 -1.504 1.00 95.62 88 HIS A CA 1
ATOM 693 C C . HIS A 1 88 ? 18.285 2.443 -1.903 1.00 95.62 88 HIS A C 1
ATOM 695 O O . HIS A 1 88 ? 17.133 2.043 -1.725 1.00 95.62 88 HIS A O 1
ATOM 701 N N . LEU A 1 89 ? 19.229 1.660 -2.437 1.00 96.50 89 LEU A N 1
ATOM 702 C CA . LEU A 1 89 ? 18.979 0.318 -2.948 1.00 96.50 89 LEU A CA 1
ATOM 703 C C . LEU A 1 89 ? 19.628 -0.762 -2.074 1.00 96.50 89 LEU A C 1
ATOM 705 O O . LEU A 1 89 ? 20.793 -0.651 -1.693 1.00 96.50 89 LEU A O 1
ATOM 709 N N . PRO A 1 90 ? 18.923 -1.873 -1.802 1.00 96.56 90 PRO A N 1
ATOM 710 C CA . PRO A 1 90 ? 19.555 -3.058 -1.243 1.00 96.56 90 PRO A CA 1
ATOM 711 C C . PRO A 1 90 ? 20.539 -3.668 -2.251 1.00 96.56 90 PRO A C 1
ATOM 713 O O . PRO A 1 90 ? 20.366 -3.543 -3.465 1.00 96.56 90 PRO A O 1
ATOM 716 N N . GLN A 1 91 ? 21.531 -4.414 -1.751 1.00 95.19 91 GLN A N 1
ATOM 717 C CA . GLN A 1 91 ? 22.620 -4.967 -2.568 1.00 95.19 91 GLN A CA 1
ATOM 718 C C . GLN A 1 91 ? 22.137 -5.765 -3.789 1.00 95.19 91 GLN A C 1
ATOM 720 O O . GLN A 1 91 ? 22.772 -5.733 -4.840 1.00 95.19 91 GLN A O 1
ATOM 725 N N . TYR A 1 92 ? 21.020 -6.486 -3.667 1.00 93.62 92 TYR A N 1
ATOM 726 C CA . TYR A 1 92 ? 20.445 -7.241 -4.779 1.00 93.62 92 TYR A CA 1
ATOM 727 C C . TYR A 1 92 ? 19.983 -6.324 -5.923 1.00 93.62 92 TYR A C 1
ATOM 729 O O . TYR A 1 92 ? 20.411 -6.511 -7.060 1.00 93.62 92 TYR A O 1
ATOM 737 N N . ALA A 1 93 ? 19.193 -5.291 -5.613 1.00 94.38 93 ALA A N 1
ATOM 738 C CA . ALA A 1 93 ? 18.741 -4.305 -6.594 1.00 94.38 93 ALA A CA 1
ATOM 739 C C . ALA A 1 93 ? 19.921 -3.498 -7.159 1.00 94.38 93 ALA A C 1
ATOM 741 O O . ALA A 1 93 ? 20.002 -3.297 -8.367 1.00 94.38 93 ALA A O 1
ATOM 742 N N . HIS A 1 94 ? 20.891 -3.121 -6.314 1.00 96.38 94 HIS A N 1
ATOM 743 C CA . HIS A 1 94 ? 22.143 -2.498 -6.759 1.00 96.38 94 HIS A CA 1
ATOM 744 C C . HIS A 1 94 ? 22.863 -3.357 -7.798 1.00 96.38 94 HIS A C 1
ATOM 746 O O . HIS A 1 94 ? 23.197 -2.875 -8.875 1.00 96.38 94 HIS A O 1
ATOM 752 N N . ASN A 1 95 ? 23.088 -4.638 -7.495 1.00 95.31 95 ASN A N 1
ATOM 753 C CA . ASN A 1 95 ? 23.798 -5.551 -8.389 1.00 95.31 95 ASN A CA 1
ATOM 754 C C . ASN A 1 95 ? 23.052 -5.748 -9.706 1.00 95.31 95 ASN A C 1
ATOM 756 O O . ASN A 1 95 ? 23.696 -5.865 -10.747 1.00 95.31 95 ASN A O 1
ATOM 760 N N . HIS A 1 96 ? 21.719 -5.795 -9.661 1.00 93.50 96 HIS A N 1
ATOM 761 C CA . HIS A 1 96 ? 20.920 -5.873 -10.873 1.00 93.50 96 HIS A CA 1
ATOM 762 C C . HIS A 1 96 ? 21.103 -4.612 -11.724 1.00 93.50 96 HIS A C 1
ATOM 764 O O . HIS A 1 96 ? 21.327 -4.739 -12.923 1.00 93.50 96 HIS A O 1
ATOM 770 N N . ILE A 1 97 ? 21.079 -3.417 -11.119 1.00 95.31 97 ILE A N 1
ATOM 771 C CA . ILE A 1 97 ? 21.138 -2.127 -11.824 1.00 95.31 97 ILE A CA 1
ATOM 772 C C . ILE A 1 97 ? 22.543 -1.785 -12.339 1.00 95.31 97 ILE A C 1
ATOM 774 O O . ILE A 1 97 ? 22.669 -1.422 -13.506 1.00 95.31 97 ILE A O 1
ATOM 778 N N . PHE A 1 98 ? 23.578 -1.916 -11.506 1.00 96.94 98 PHE A N 1
ATOM 779 C CA . PHE A 1 98 ? 24.953 -1.463 -11.785 1.00 96.94 98 PHE A CA 1
ATOM 780 C C . PHE A 1 98 ? 25.929 -2.604 -12.123 1.00 96.94 98 PHE A C 1
ATOM 782 O O . PHE A 1 98 ? 27.070 -2.368 -12.524 1.00 96.94 98 PHE A O 1
ATOM 789 N N . GLY A 1 99 ? 25.499 -3.858 -11.980 1.00 95.00 99 GLY A N 1
ATOM 790 C CA . GLY A 1 99 ? 26.344 -5.039 -12.132 1.00 95.00 99 GLY A CA 1
ATOM 791 C C . GLY A 1 99 ? 27.010 -5.466 -10.820 1.00 95.00 99 GLY A C 1
ATOM 792 O O . GLY A 1 99 ? 27.390 -4.657 -9.972 1.00 95.00 99 GLY A O 1
ATOM 793 N N . LYS A 1 100 ? 27.149 -6.781 -10.638 1.00 94.94 100 LYS A N 1
ATOM 794 C CA . LYS A 1 100 ? 27.702 -7.375 -9.415 1.00 94.94 100 LYS A CA 1
ATOM 795 C C . LYS A 1 100 ? 29.160 -6.953 -9.200 1.00 94.94 100 LYS A C 1
ATOM 797 O O . LYS A 1 100 ? 30.009 -7.239 -10.035 1.00 94.94 100 LYS A O 1
ATOM 802 N N . GLY A 1 101 ? 29.439 -6.354 -8.041 1.00 92.88 101 GLY A N 1
ATOM 803 C CA . GLY A 1 101 ? 30.786 -5.928 -7.640 1.00 92.88 101 GLY A CA 1
ATOM 804 C C . GLY A 1 101 ? 31.221 -4.565 -8.187 1.00 92.88 101 GLY A C 1
ATOM 805 O O . GLY A 1 101 ? 32.313 -4.115 -7.855 1.00 92.88 101 GLY A O 1
ATOM 806 N N . ASN A 1 102 ? 30.377 -3.899 -8.977 1.00 94.69 102 ASN A N 1
ATOM 807 C CA . ASN A 1 102 ? 30.669 -2.576 -9.515 1.00 94.69 102 ASN A CA 1
ATOM 808 C C . ASN A 1 102 ? 30.241 -1.467 -8.547 1.00 94.69 102 ASN A C 1
ATOM 810 O O . ASN A 1 102 ? 29.231 -1.583 -7.841 1.00 94.69 102 ASN A O 1
ATOM 814 N N . SER A 1 103 ? 30.976 -0.354 -8.579 1.00 95.44 103 SER A N 1
ATOM 815 C CA . SER A 1 103 ? 30.509 0.917 -8.029 1.00 95.44 103 SER A CA 1
ATOM 816 C C . SER A 1 103 ? 29.347 1.468 -8.864 1.00 95.44 103 SER A C 1
ATOM 818 O O . SER A 1 103 ? 29.197 1.156 -10.050 1.00 95.44 103 SER A O 1
ATOM 820 N N . ALA A 1 104 ? 28.497 2.278 -8.238 1.00 97.19 104 ALA A N 1
ATOM 821 C CA . ALA A 1 104 ? 27.379 2.907 -8.924 1.00 97.19 104 ALA A CA 1
ATOM 822 C C . ALA A 1 104 ? 27.850 4.112 -9.742 1.00 97.19 104 ALA A C 1
ATOM 824 O O . ALA A 1 104 ? 28.395 5.060 -9.191 1.00 97.19 104 ALA A O 1
ATOM 825 N N . SER A 1 105 ? 27.624 4.079 -11.051 1.00 97.19 105 SER A N 1
ATOM 826 C CA . SER A 1 105 ? 27.807 5.215 -11.952 1.00 97.19 105 SER A CA 1
ATOM 827 C C . SER A 1 105 ? 26.842 5.087 -13.135 1.00 97.19 105 SER A C 1
ATOM 829 O O . SER A 1 105 ? 26.219 4.036 -13.329 1.00 97.19 105 SER A O 1
ATOM 831 N N . ALA A 1 106 ? 26.693 6.147 -13.933 1.00 95.19 106 ALA A N 1
ATOM 832 C CA . ALA A 1 106 ? 25.885 6.079 -15.152 1.00 95.19 106 ALA A CA 1
ATOM 833 C C . ALA A 1 106 ? 26.469 5.053 -16.142 1.00 95.19 106 ALA A C 1
ATOM 835 O O . ALA A 1 106 ? 25.736 4.277 -16.752 1.00 95.19 106 ALA A O 1
ATOM 836 N N . GLU A 1 107 ? 27.797 4.979 -16.241 1.00 96.75 107 GLU A N 1
ATOM 837 C CA . GLU A 1 107 ? 28.515 4.056 -17.121 1.00 96.75 107 GLU A CA 1
ATOM 838 C C . GLU A 1 107 ? 28.318 2.600 -16.693 1.00 96.75 107 GLU A C 1
ATOM 840 O O . GLU A 1 107 ? 28.059 1.743 -17.542 1.00 96.75 107 GLU A O 1
ATOM 845 N N . THR A 1 108 ? 28.392 2.295 -15.390 1.00 97.06 108 THR A N 1
ATOM 846 C CA . THR A 1 108 ? 28.160 0.921 -14.917 1.00 97.06 108 THR A CA 1
ATOM 847 C C . THR A 1 108 ? 26.698 0.515 -15.075 1.00 97.06 108 THR A C 1
ATOM 849 O O . THR A 1 108 ? 26.433 -0.628 -15.452 1.00 97.06 108 THR A O 1
ATOM 852 N N . ALA A 1 109 ? 25.752 1.447 -14.906 1.00 96.25 109 ALA A N 1
ATOM 853 C CA . ALA A 1 109 ? 24.339 1.207 -15.189 1.00 96.25 109 ALA A CA 1
ATOM 854 C C . ALA A 1 109 ? 24.075 0.920 -16.677 1.00 96.25 109 ALA A C 1
ATOM 856 O O . ALA A 1 109 ? 23.364 -0.031 -16.998 1.00 96.25 109 ALA A O 1
ATOM 857 N N . VAL A 1 110 ? 24.676 1.693 -17.591 1.00 96.25 110 VAL A N 1
ATOM 858 C CA . VAL A 1 110 ? 24.574 1.473 -19.046 1.00 96.25 110 VAL A CA 1
ATOM 859 C C . VAL A 1 110 ? 25.233 0.156 -19.457 1.00 96.25 110 VAL A C 1
ATOM 861 O O . VAL A 1 110 ? 24.649 -0.615 -20.217 1.00 96.25 110 VAL A O 1
ATOM 864 N N . SER A 1 111 ? 26.413 -0.155 -18.916 1.00 95.56 111 SER A N 1
ATOM 865 C CA . SER A 1 111 ? 27.111 -1.418 -19.184 1.00 95.56 111 SER A CA 1
ATOM 866 C C . SER A 1 111 ? 26.317 -2.636 -18.700 1.00 95.56 111 SER A C 1
ATOM 868 O O . SER A 1 111 ? 26.267 -3.657 -19.385 1.00 95.56 111 SER A O 1
ATOM 870 N N . ALA A 1 112 ? 25.683 -2.544 -17.527 1.00 94.12 112 ALA A N 1
ATOM 871 C CA . ALA A 1 112 ? 24.813 -3.595 -17.014 1.00 94.12 112 ALA A CA 1
ATOM 872 C C . ALA A 1 112 ? 23.523 -3.717 -17.837 1.00 94.12 112 ALA A C 1
ATOM 874 O O . ALA A 1 112 ? 23.124 -4.830 -18.170 1.00 94.12 112 ALA A O 1
ATOM 875 N N . ALA A 1 113 ? 22.913 -2.591 -18.220 1.00 93.62 113 ALA A N 1
ATOM 876 C CA . ALA A 1 113 ? 21.738 -2.548 -19.088 1.00 93.62 113 ALA A CA 1
ATOM 877 C C . ALA A 1 113 ? 21.980 -3.225 -20.441 1.00 93.62 113 ALA A C 1
ATOM 879 O O . ALA A 1 113 ? 21.161 -4.031 -20.866 1.00 93.62 113 ALA A O 1
ATOM 880 N N . ALA A 1 114 ? 23.127 -2.978 -21.078 1.00 93.00 114 ALA A N 1
ATOM 881 C CA . ALA A 1 114 ? 23.477 -3.574 -22.370 1.00 93.00 114 ALA A CA 1
ATOM 882 C C . ALA A 1 114 ? 23.602 -5.112 -22.345 1.00 93.00 114 ALA A C 1
ATOM 884 O O . ALA A 1 114 ? 23.619 -5.740 -23.399 1.00 93.00 114 ALA A O 1
ATOM 885 N N . LYS A 1 115 ? 23.711 -5.724 -21.158 1.00 90.62 115 LYS A N 1
ATOM 886 C CA . LYS A 1 115 ? 23.786 -7.185 -20.984 1.00 90.62 115 LYS A CA 1
ATOM 887 C C . LYS A 1 115 ? 22.423 -7.838 -20.754 1.00 90.62 115 LYS A C 1
ATOM 889 O O . LYS A 1 115 ? 22.347 -9.063 -20.767 1.00 90.62 115 LYS A O 1
ATOM 894 N N . ARG A 1 116 ? 21.379 -7.052 -20.480 1.00 87.00 116 ARG A N 1
ATOM 895 C CA . ARG A 1 116 ? 20.016 -7.554 -20.269 1.00 87.00 116 ARG A CA 1
ATOM 896 C C . ARG A 1 116 ? 19.340 -7.759 -21.619 1.00 87.00 116 ARG A C 1
ATOM 898 O O . ARG A 1 116 ? 19.615 -7.017 -22.558 1.00 87.00 116 ARG A O 1
ATOM 905 N N . THR A 1 117 ? 18.389 -8.689 -21.684 1.00 85.06 117 THR A N 1
ATOM 906 C CA . THR A 1 117 ? 17.503 -8.827 -22.854 1.00 85.06 117 THR A CA 1
ATOM 907 C C . THR A 1 117 ? 16.798 -7.509 -23.167 1.00 85.06 117 THR A C 1
ATOM 909 O O . THR A 1 117 ? 16.669 -7.133 -24.329 1.00 85.06 117 THR A O 1
ATOM 912 N N . LEU A 1 118 ? 16.404 -6.774 -22.121 1.00 85.62 118 LEU A N 1
ATOM 913 C CA . LEU A 1 118 ? 15.856 -5.430 -22.235 1.00 85.62 118 LEU A CA 1
ATOM 914 C C . LEU A 1 118 ? 16.689 -4.437 -21.427 1.00 85.62 118 LEU A C 1
ATOM 916 O O . LEU A 1 118 ? 16.852 -4.608 -20.216 1.00 85.62 118 LEU A O 1
ATOM 920 N N . PRO A 1 119 ? 17.207 -3.374 -22.066 1.00 85.06 119 PRO A N 1
ATOM 921 C CA . PRO A 1 119 ? 18.168 -2.495 -21.417 1.00 85.06 119 PRO A CA 1
ATOM 922 C C . PRO A 1 119 ? 17.540 -1.615 -20.331 1.00 85.06 119 PRO A C 1
ATOM 924 O O . PRO A 1 119 ? 18.196 -1.310 -19.333 1.00 85.06 119 PRO A O 1
ATOM 927 N N . LYS A 1 120 ? 16.276 -1.208 -20.497 1.00 89.94 120 LYS A N 1
ATOM 928 C CA . LYS A 1 120 ? 15.591 -0.309 -19.560 1.00 89.94 120 LYS A CA 1
ATOM 929 C C . LYS A 1 120 ? 14.844 -1.082 -18.479 1.00 89.94 120 LYS A C 1
ATOM 931 O O . LYS A 1 120 ? 14.194 -2.074 -18.781 1.00 89.94 120 LYS A O 1
ATOM 936 N N . ILE A 1 121 ? 14.881 -0.561 -17.254 1.00 92.75 121 ILE A N 1
ATOM 937 C CA . ILE A 1 121 ? 14.058 -1.041 -16.134 1.00 92.75 121 ILE A CA 1
ATOM 938 C C . ILE A 1 121 ? 12.826 -0.146 -15.977 1.00 92.75 121 ILE A C 1
ATOM 940 O O . ILE A 1 121 ? 12.936 1.083 -15.971 1.00 92.75 121 ILE A O 1
ATOM 944 N N . SER A 1 122 ? 11.661 -0.758 -15.806 1.00 96.12 122 SER A N 1
ATOM 945 C CA . SER A 1 122 ? 10.408 -0.074 -15.498 1.00 96.12 122 SER A CA 1
ATOM 946 C C . SER A 1 122 ? 10.297 0.279 -14.029 1.00 96.12 122 SER A C 1
ATOM 948 O O . SER A 1 122 ? 10.468 -0.572 -13.155 1.00 96.12 122 SER A O 1
ATOM 950 N N . VAL A 1 123 ? 9.923 1.525 -13.765 1.00 97.62 123 VAL A N 1
ATOM 951 C CA . VAL A 1 123 ? 9.709 2.061 -12.425 1.00 97.62 123 VAL A CA 1
ATOM 952 C C . VAL A 1 123 ? 8.292 2.610 -12.340 1.00 97.62 123 VAL A C 1
ATOM 954 O O . VAL A 1 123 ? 7.994 3.655 -12.912 1.00 97.62 123 VAL A O 1
ATOM 957 N N . TYR A 1 124 ? 7.414 1.922 -11.617 1.00 98.25 124 TYR A N 1
ATOM 958 C CA . TYR A 1 124 ? 6.030 2.338 -11.397 1.00 98.25 124 TYR A CA 1
ATOM 959 C C . TYR A 1 124 ? 5.913 3.141 -10.107 1.00 98.25 124 TYR A C 1
ATOM 961 O O . TYR A 1 124 ? 6.206 2.644 -9.021 1.00 98.25 124 TYR A O 1
ATOM 969 N N . LEU A 1 125 ? 5.464 4.383 -10.216 1.00 97.69 125 LEU A N 1
ATOM 970 C CA . LEU A 1 125 ? 5.353 5.317 -9.107 1.00 97.69 125 LEU A CA 1
ATOM 971 C C . LEU A 1 125 ? 3.886 5.530 -8.728 1.00 97.69 125 LEU A C 1
ATOM 973 O O . LEU A 1 125 ? 3.052 5.826 -9.583 1.00 97.69 125 LEU A O 1
ATOM 977 N N . VAL A 1 126 ? 3.579 5.435 -7.434 1.00 97.12 126 VAL A N 1
ATOM 978 C CA . VAL A 1 126 ? 2.282 5.816 -6.856 1.00 97.12 126 VAL A CA 1
ATOM 979 C C . VAL A 1 126 ? 2.517 6.902 -5.810 1.00 97.12 126 VAL A C 1
ATOM 981 O O . VAL A 1 126 ? 3.119 6.662 -4.763 1.00 97.12 126 VAL A O 1
ATOM 984 N N . SER A 1 127 ? 2.062 8.122 -6.093 1.00 93.25 127 SER A N 1
ATOM 985 C CA . SER A 1 127 ? 2.243 9.273 -5.204 1.00 93.25 127 SER A CA 1
ATOM 986 C C . SER A 1 127 ? 1.267 10.397 -5.545 1.00 93.25 127 SER A C 1
ATOM 988 O O . SER A 1 127 ? 0.918 10.595 -6.706 1.00 93.25 127 SER A O 1
ATOM 990 N N . THR A 1 128 ? 0.881 11.179 -4.537 1.00 86.44 128 THR A N 1
ATOM 991 C CA . THR A 1 128 ? 0.251 12.501 -4.711 1.00 86.44 128 THR A CA 1
ATOM 992 C C . THR A 1 128 ? 1.197 13.656 -4.363 1.00 86.44 128 THR A C 1
ATOM 994 O O . THR A 1 128 ? 0.842 14.817 -4.550 1.00 86.44 128 THR A O 1
ATOM 997 N N . ASN A 1 129 ? 2.395 13.359 -3.850 1.00 91.56 129 ASN A N 1
ATOM 998 C CA . ASN A 1 129 ? 3.420 14.338 -3.496 1.00 91.56 129 ASN A CA 1
ATOM 999 C C . ASN A 1 129 ? 4.266 14.680 -4.735 1.00 91.56 129 ASN A C 1
ATOM 1001 O O . ASN A 1 129 ? 5.092 13.869 -5.163 1.00 91.56 129 ASN A O 1
ATOM 1005 N N . GLN A 1 130 ? 4.047 15.874 -5.295 1.00 91.62 130 GLN A N 1
ATOM 1006 C CA . GLN A 1 130 ? 4.708 16.350 -6.518 1.00 91.62 130 GLN A CA 1
ATOM 1007 C C . GLN A 1 130 ? 6.220 16.529 -6.352 1.00 91.62 130 GLN A C 1
ATOM 1009 O O . GLN A 1 130 ? 6.972 16.189 -7.265 1.00 91.62 130 GLN A O 1
ATOM 1014 N N . ASP A 1 131 ? 6.676 16.974 -5.181 1.00 92.56 131 ASP A N 1
ATOM 1015 C CA . ASP A 1 131 ? 8.103 17.163 -4.916 1.00 92.56 131 ASP A CA 1
ATOM 1016 C C . ASP A 1 131 ? 8.835 15.821 -4.955 1.00 92.56 131 ASP A C 1
ATOM 1018 O O . ASP A 1 131 ? 9.826 15.666 -5.668 1.00 92.56 131 ASP A O 1
ATOM 1022 N N . GLN A 1 132 ? 8.300 14.808 -4.266 1.00 94.94 132 GLN A N 1
ATOM 1023 C CA . GLN A 1 132 ? 8.884 13.464 -4.283 1.00 94.94 132 GLN A CA 1
ATOM 1024 C C . GLN A 1 132 ? 8.839 12.839 -5.681 1.00 94.94 132 GLN A C 1
ATOM 1026 O O . GLN A 1 132 ? 9.814 12.210 -6.086 1.00 94.94 132 GLN A O 1
ATOM 1031 N N . ILE A 1 133 ? 7.759 13.045 -6.446 1.00 95.19 133 ILE A N 1
ATOM 1032 C CA . ILE A 1 133 ? 7.692 12.598 -7.846 1.00 95.19 133 ILE A CA 1
ATOM 1033 C C . ILE A 1 133 ? 8.838 13.216 -8.656 1.00 95.19 133 ILE A C 1
ATOM 1035 O O . ILE A 1 133 ? 9.537 12.496 -9.371 1.00 95.19 133 ILE A O 1
ATOM 1039 N N . GLY A 1 134 ? 9.070 14.523 -8.516 1.00 94.50 134 GLY A N 1
ATOM 1040 C CA . GLY A 1 134 ? 10.144 15.232 -9.210 1.00 94.50 134 GLY A CA 1
ATOM 1041 C C . GLY A 1 134 ? 11.541 14.734 -8.833 1.00 94.50 134 GLY A C 1
ATOM 1042 O O . GLY A 1 134 ? 12.356 14.483 -9.723 1.00 94.50 134 GLY A O 1
ATOM 1043 N N . LEU A 1 135 ? 11.806 14.549 -7.535 1.00 95.38 135 LEU A N 1
ATOM 1044 C CA . LEU A 1 135 ? 13.099 14.068 -7.034 1.00 95.38 135 LEU A CA 1
ATOM 1045 C C . LEU A 1 135 ? 13.392 12.634 -7.497 1.00 95.38 135 LEU A C 1
ATOM 1047 O O . LEU A 1 135 ? 14.476 12.360 -8.012 1.00 95.38 135 LEU A O 1
ATOM 1051 N N . ILE A 1 136 ? 12.410 11.734 -7.386 1.00 96.25 136 ILE A N 1
ATOM 1052 C CA . ILE A 1 136 ? 12.533 10.344 -7.848 1.00 96.25 136 ILE A CA 1
ATOM 1053 C C . ILE A 1 136 ? 12.757 10.313 -9.362 1.00 96.25 136 ILE A C 1
ATOM 1055 O O . ILE A 1 136 ? 13.638 9.591 -9.825 1.00 96.25 136 ILE A O 1
ATOM 1059 N N . SER A 1 137 ? 12.012 11.124 -10.122 1.00 95.75 137 SER A N 1
ATOM 1060 C CA . SER A 1 137 ? 12.138 11.187 -11.584 1.00 95.75 137 SER A CA 1
ATOM 1061 C C . SER A 1 137 ? 13.547 11.592 -12.022 1.00 95.75 137 SER A C 1
ATOM 1063 O O . SER A 1 137 ? 14.118 10.975 -12.915 1.00 95.75 137 SER A O 1
ATOM 1065 N N . GLN A 1 138 ? 14.129 12.605 -11.372 1.00 94.50 138 GLN A N 1
ATOM 1066 C CA . GLN A 1 138 ? 15.493 13.056 -11.664 1.00 94.50 138 GLN A CA 1
ATOM 1067 C C . GLN A 1 138 ? 16.530 11.998 -11.281 1.00 94.50 138 GLN A C 1
ATOM 1069 O O . GLN A 1 138 ? 17.406 11.680 -12.081 1.00 94.50 138 GLN A O 1
ATOM 1074 N N . MET A 1 139 ? 16.409 11.407 -10.090 1.00 95.19 139 MET A N 1
ATOM 1075 C CA . MET A 1 139 ? 17.349 10.394 -9.611 1.00 95.19 139 MET A CA 1
ATOM 1076 C C . MET A 1 139 ? 17.366 9.149 -10.514 1.00 95.19 139 MET A C 1
ATOM 1078 O O . MET A 1 139 ? 18.437 8.702 -10.924 1.00 95.19 139 MET A O 1
ATOM 1082 N N . TRP A 1 140 ? 16.197 8.612 -10.874 1.00 95.62 140 TRP A N 1
ATOM 1083 C CA . TRP A 1 140 ? 16.087 7.436 -11.748 1.00 95.62 140 TRP A CA 1
ATOM 1084 C C . TRP A 1 140 ? 16.388 7.740 -13.221 1.00 95.62 140 TRP A C 1
ATOM 1086 O O . TRP A 1 140 ? 16.835 6.847 -13.941 1.00 95.62 140 TRP A O 1
ATOM 1096 N N . GLY A 1 141 ? 16.235 8.994 -13.657 1.00 93.12 141 GLY A N 1
ATOM 1097 C CA . GLY A 1 141 ? 16.634 9.445 -14.995 1.00 93.12 141 GLY A CA 1
ATOM 1098 C C . GLY A 1 141 ? 18.145 9.377 -15.256 1.00 93.12 141 GLY A C 1
ATOM 1099 O O . GLY A 1 141 ? 18.569 9.455 -16.404 1.00 93.12 141 GLY A O 1
ATOM 1100 N N . SER A 1 142 ? 18.963 9.186 -14.214 1.00 92.56 142 SER A N 1
ATOM 1101 C CA . SER A 1 142 ? 20.419 9.016 -14.340 1.00 92.56 142 SER A CA 1
ATOM 1102 C C . SER A 1 142 ? 20.865 7.644 -14.856 1.00 92.56 142 SER A C 1
ATOM 1104 O O . SER A 1 142 ? 22.046 7.449 -15.145 1.00 92.56 142 SER A O 1
ATOM 1106 N N . ILE A 1 143 ? 19.936 6.691 -14.971 1.00 95.00 143 ILE A N 1
ATOM 1107 C CA . ILE A 1 143 ? 20.187 5.333 -15.459 1.00 95.00 143 ILE A CA 1
ATOM 1108 C C . ILE A 1 143 ? 19.193 4.972 -16.573 1.00 95.00 143 ILE A C 1
ATOM 1110 O O . ILE A 1 143 ? 18.141 5.605 -16.677 1.00 95.00 143 ILE A O 1
ATOM 1114 N N . PRO A 1 144 ? 19.460 3.930 -17.385 1.00 95.06 144 PRO A N 1
ATOM 1115 C CA . PRO A 1 144 ? 18.495 3.426 -18.362 1.00 95.06 144 PRO A CA 1
ATOM 1116 C C . PRO A 1 144 ? 17.223 2.889 -17.683 1.00 95.06 144 PRO A C 1
ATOM 1118 O O . PRO A 1 144 ? 17.120 1.714 -17.330 1.00 95.06 144 PRO A O 1
ATOM 1121 N N . SER A 1 145 ? 16.238 3.760 -17.490 1.00 95.06 145 SER A N 1
ATOM 1122 C CA . SER A 1 145 ? 14.956 3.435 -16.874 1.00 95.06 145 SER A CA 1
ATOM 1123 C C . SER A 1 145 ? 13.800 4.102 -17.615 1.00 95.06 145 SER A C 1
ATOM 1125 O O . SER A 1 145 ? 13.994 5.013 -18.424 1.00 95.06 145 SER A O 1
ATOM 1127 N N . ARG A 1 146 ? 12.587 3.611 -17.367 1.00 94.56 146 ARG A N 1
ATOM 1128 C CA . ARG A 1 146 ? 11.341 4.292 -17.725 1.00 94.56 146 ARG A CA 1
ATOM 1129 C C . ARG A 1 146 ? 10.510 4.479 -16.466 1.00 94.56 146 ARG A C 1
ATOM 1131 O O . ARG A 1 146 ? 10.319 3.532 -15.706 1.00 94.56 146 ARG A O 1
ATOM 1138 N N . ILE A 1 147 ? 10.052 5.701 -16.236 1.00 96.62 147 ILE A N 1
ATOM 1139 C CA . ILE A 1 147 ? 9.415 6.101 -14.981 1.00 96.62 147 ILE A CA 1
ATOM 1140 C C . ILE A 1 147 ? 7.955 6.394 -15.281 1.00 96.62 147 ILE A C 1
ATOM 1142 O O . ILE A 1 147 ? 7.650 7.275 -16.080 1.00 96.62 147 ILE A O 1
ATOM 1146 N N . ILE A 1 148 ? 7.063 5.631 -14.661 1.00 97.44 148 ILE A N 1
ATOM 1147 C CA . ILE A 1 148 ? 5.649 5.568 -15.011 1.00 97.44 148 ILE A CA 1
ATOM 1148 C C . ILE A 1 148 ? 4.825 5.926 -13.774 1.00 97.44 148 ILE A C 1
ATOM 1150 O O . ILE A 1 148 ? 4.755 5.158 -12.815 1.00 97.44 148 ILE A O 1
ATOM 1154 N N . LEU A 1 149 ? 4.185 7.091 -13.788 1.00 97.44 149 LEU A N 1
ATOM 1155 C CA . LEU A 1 149 ? 3.278 7.542 -12.739 1.00 97.44 149 LEU A CA 1
ATOM 1156 C C . LEU A 1 149 ? 1.890 6.926 -12.944 1.00 97.44 149 LEU A C 1
ATOM 1158 O O . LEU A 1 149 ? 1.206 7.214 -13.930 1.00 97.44 149 LEU A O 1
ATOM 1162 N N . MET A 1 150 ? 1.465 6.102 -11.988 1.00 97.81 150 MET A N 1
ATOM 1163 C CA . MET A 1 150 ? 0.157 5.453 -12.013 1.00 97.81 150 MET A CA 1
ATOM 1164 C C . MET A 1 150 ? -0.951 6.380 -11.502 1.00 97.81 150 MET A C 1
ATOM 1166 O O . MET A 1 150 ? -0.773 7.149 -10.555 1.00 97.81 150 MET A O 1
ATOM 1170 N N . LYS A 1 151 ? -2.133 6.260 -12.106 1.00 95.62 151 LYS A N 1
ATOM 1171 C CA . LYS A 1 151 ? -3.352 7.018 -11.804 1.00 95.62 151 LYS A CA 1
ATOM 1172 C C . LYS A 1 151 ? -4.461 6.106 -11.291 1.00 95.62 151 LYS A C 1
ATOM 1174 O O . LYS A 1 151 ? -4.435 4.890 -11.451 1.00 95.62 151 LYS A O 1
ATOM 1179 N N . GLY A 1 152 ? -5.497 6.707 -10.705 1.00 95.69 152 GLY A N 1
ATOM 1180 C CA . GLY A 1 152 ? -6.609 5.953 -10.116 1.00 95.69 152 GLY A CA 1
ATOM 1181 C C . GLY A 1 152 ? -7.309 4.988 -11.086 1.00 95.69 152 GLY A C 1
ATOM 1182 O O . GLY A 1 152 ? -7.682 3.891 -10.672 1.00 95.69 152 GLY A O 1
ATOM 1183 N N . ASP A 1 153 ? -7.429 5.361 -12.368 1.00 95.56 153 ASP A N 1
ATOM 1184 C CA . ASP A 1 153 ? -8.041 4.509 -13.407 1.00 95.56 153 ASP A CA 1
ATOM 1185 C C . ASP A 1 153 ? -7.268 3.222 -13.702 1.00 95.56 153 ASP A C 1
ATOM 1187 O O . ASP A 1 153 ? -7.851 2.284 -14.245 1.00 95.56 153 ASP A O 1
ATOM 1191 N N . ASP A 1 154 ? -5.995 3.139 -13.315 1.00 96.75 154 ASP A N 1
ATOM 1192 C CA . ASP A 1 154 ? -5.202 1.925 -13.512 1.00 96.75 154 ASP A CA 1
ATOM 1193 C C . ASP A 1 154 ? -5.684 0.787 -12.602 1.00 96.75 154 ASP A C 1
ATOM 1195 O O . ASP A 1 154 ? -5.578 -0.389 -12.950 1.00 96.75 154 ASP A O 1
ATOM 1199 N N . PHE A 1 155 ? -6.261 1.136 -11.449 1.00 97.25 155 PHE A N 1
ATOM 1200 C CA . PHE A 1 155 ? -6.727 0.186 -10.440 1.00 97.25 155 PHE A CA 1
ATOM 1201 C C . PHE A 1 155 ? -8.229 -0.083 -10.564 1.00 97.25 155 PHE A C 1
ATOM 1203 O O . PHE A 1 155 ? -8.657 -1.241 -10.600 1.00 97.25 155 PHE A O 1
ATOM 1210 N N . PHE A 1 156 ? -9.024 0.988 -10.645 1.00 96.38 156 PHE A N 1
ATOM 1211 C CA . PHE A 1 156 ? -10.481 0.941 -10.751 1.00 96.38 156 PHE A CA 1
ATOM 1212 C C . PHE A 1 156 ? -10.974 2.061 -11.663 1.00 96.38 156 PHE A C 1
ATOM 1214 O O . PHE A 1 156 ? -10.562 3.206 -11.520 1.00 96.38 156 PHE A O 1
ATOM 1221 N N . SER A 1 157 ? -11.902 1.765 -12.566 1.00 94.81 157 SER A N 1
ATOM 1222 C CA . SER A 1 157 ? -12.492 2.791 -13.428 1.00 94.81 157 SER A CA 1
ATOM 1223 C C . SER A 1 157 ? -13.544 3.616 -12.682 1.00 94.81 157 SER A C 1
ATOM 1225 O O . SER A 1 157 ? -14.100 3.186 -11.667 1.00 94.81 157 SER A O 1
ATOM 1227 N N . LYS A 1 158 ? -13.922 4.780 -13.224 1.00 95.06 158 LYS A N 1
ATOM 1228 C CA . LYS A 1 158 ? -15.083 5.545 -12.717 1.00 95.06 158 LYS A CA 1
ATOM 1229 C C . LYS A 1 158 ? -16.367 4.706 -12.675 1.00 95.06 158 LYS A C 1
ATOM 1231 O O . LYS A 1 158 ? -17.168 4.850 -11.757 1.00 95.06 158 LYS A O 1
ATOM 1236 N N . THR A 1 159 ? -16.538 3.778 -13.621 1.00 95.56 159 THR A N 1
ATOM 1237 C CA . THR A 1 159 ? -17.686 2.852 -13.634 1.00 95.56 159 THR A CA 1
ATOM 1238 C C . THR A 1 159 ? -17.622 1.802 -12.528 1.00 95.56 159 THR A C 1
ATOM 1240 O O . THR A 1 159 ? -18.637 1.192 -12.192 1.00 95.56 159 THR A O 1
ATOM 1243 N N . ASP A 1 160 ? -16.445 1.586 -11.940 1.00 95.25 160 ASP A N 1
ATOM 1244 C CA . ASP A 1 160 ? -16.256 0.751 -10.758 1.00 95.25 160 ASP A CA 1
ATOM 1245 C C . ASP A 1 160 ? -16.536 1.506 -9.457 1.00 95.25 160 ASP A C 1
ATOM 1247 O O . ASP A 1 160 ? -16.438 0.916 -8.393 1.00 95.25 160 ASP A O 1
ATOM 1251 N N . GLY A 1 161 ? -16.929 2.782 -9.518 1.00 94.75 161 GLY A N 1
ATOM 1252 C CA . GLY A 1 161 ? -17.335 3.565 -8.351 1.00 94.75 161 GLY A CA 1
ATOM 1253 C C . GLY A 1 161 ? -16.223 4.409 -7.730 1.00 94.75 161 GLY A C 1
ATOM 1254 O O . GLY A 1 161 ? -16.460 5.045 -6.700 1.00 94.75 161 GLY A O 1
ATOM 1255 N N . ARG A 1 162 ? -15.022 4.478 -8.333 1.00 94.94 162 ARG A N 1
ATOM 1256 C CA . ARG A 1 162 ? -14.030 5.472 -7.892 1.00 94.94 162 ARG A CA 1
ATOM 1257 C C . ARG A 1 162 ? -14.504 6.887 -8.241 1.00 94.94 162 ARG A C 1
ATOM 1259 O O . ARG A 1 162 ? -15.044 7.125 -9.321 1.00 94.94 162 ARG A O 1
ATOM 1266 N N . TYR A 1 163 ? -14.245 7.842 -7.352 1.00 93.25 163 TYR A N 1
ATOM 1267 C CA . TYR A 1 163 ? -14.463 9.270 -7.601 1.00 93.25 163 TYR A CA 1
ATOM 1268 C C . TYR A 1 163 ? -13.128 9.997 -7.819 1.00 93.25 163 TYR A C 1
ATOM 1270 O O . TYR A 1 163 ? -12.068 9.487 -7.462 1.00 93.25 163 TYR A O 1
ATOM 1278 N N . GLU A 1 164 ? -13.175 11.196 -8.405 1.00 90.31 164 GLU A N 1
ATOM 1279 C CA . GLU A 1 164 ? -11.981 11.924 -8.872 1.00 90.31 164 GLU A CA 1
ATOM 1280 C C . GLU A 1 164 ? -10.955 12.192 -7.762 1.00 90.31 164 GLU A C 1
ATOM 1282 O O . GLU A 1 164 ? -9.766 11.971 -7.941 1.00 90.31 164 GLU A O 1
ATOM 1287 N N . LYS A 1 165 ? -11.428 12.611 -6.584 1.00 90.88 165 LYS A N 1
ATOM 1288 C CA . LYS A 1 165 ? -10.591 12.927 -5.415 1.00 90.88 165 LYS A CA 1
ATOM 1289 C C . LYS A 1 165 ? -10.227 11.705 -4.557 1.00 90.88 165 LYS A C 1
ATOM 1291 O O . LYS A 1 165 ? -9.802 11.877 -3.415 1.00 90.88 165 LYS A O 1
ATOM 1296 N N . MET A 1 166 ? -10.485 10.479 -5.018 1.00 93.19 166 MET A N 1
ATOM 1297 C CA . MET A 1 166 ? -10.110 9.286 -4.257 1.00 93.19 166 MET A CA 1
ATOM 1298 C C . MET A 1 166 ? -8.604 9.065 -4.402 1.00 93.19 166 MET A C 1
ATOM 1300 O O . MET A 1 166 ? -8.095 9.022 -5.519 1.00 93.19 166 MET A O 1
ATOM 1304 N N . GLY A 1 167 ? -7.904 8.932 -3.273 1.00 92.81 167 GLY A N 1
ATOM 1305 C CA . GLY A 1 167 ? -6.463 8.686 -3.259 1.00 92.81 167 GLY A CA 1
ATOM 1306 C C . GLY A 1 167 ? -6.093 7.434 -4.056 1.00 92.81 167 GLY A C 1
ATOM 1307 O O . GLY A 1 167 ? -6.739 6.390 -3.930 1.00 92.81 167 GLY A O 1
ATOM 1308 N N . VAL A 1 168 ? -5.071 7.553 -4.905 1.00 95.19 168 VAL A N 1
ATOM 1309 C CA . VAL A 1 168 ? -4.565 6.439 -5.723 1.00 95.19 168 VAL A CA 1
ATOM 1310 C C . VAL A 1 168 ? -3.992 5.315 -4.855 1.00 95.19 168 VAL A C 1
ATOM 1312 O O . VAL A 1 168 ? -4.146 4.143 -5.182 1.00 95.19 168 VAL A O 1
ATOM 1315 N N . ASP A 1 169 ? -3.429 5.663 -3.701 1.00 94.44 169 ASP A N 1
ATOM 1316 C CA . ASP A 1 169 ? -2.978 4.741 -2.661 1.00 94.44 169 ASP A CA 1
ATOM 1317 C C . ASP A 1 169 ? -4.114 3.844 -2.147 1.00 94.44 169 ASP A C 1
ATOM 1319 O O . ASP A 1 169 ? -3.971 2.623 -2.115 1.00 94.44 169 ASP A O 1
ATOM 1323 N N . ARG A 1 170 ? -5.281 4.428 -1.843 1.00 95.88 170 ARG A N 1
ATOM 1324 C CA . ARG A 1 170 ? -6.486 3.715 -1.387 1.00 95.88 170 ARG A CA 1
ATOM 1325 C C . ARG A 1 170 ? -7.005 2.739 -2.439 1.00 95.88 170 ARG A C 1
ATOM 1327 O O . ARG A 1 170 ? -7.461 1.647 -2.099 1.00 95.88 170 ARG A O 1
ATOM 1334 N N . LEU A 1 171 ? -6.934 3.129 -3.710 1.00 97.81 171 LEU A N 1
ATOM 1335 C CA . LEU A 1 171 ? -7.316 2.280 -4.837 1.00 97.81 171 LEU A CA 1
ATOM 1336 C C . LEU A 1 171 ? -6.331 1.120 -5.015 1.00 97.81 171 LEU A C 1
ATOM 1338 O O . LEU A 1 171 ? -6.754 -0.023 -5.186 1.00 97.81 171 LEU A O 1
ATOM 1342 N N . ALA A 1 172 ? -5.034 1.398 -4.910 1.00 97.88 172 ALA A N 1
ATOM 1343 C CA . ALA A 1 172 ? -3.989 0.395 -5.021 1.00 97.88 172 ALA A CA 1
ATOM 1344 C C . ALA A 1 172 ? -4.070 -0.644 -3.893 1.00 97.88 172 ALA A C 1
ATOM 1346 O O . ALA A 1 172 ? -4.090 -1.840 -4.171 1.00 97.88 172 ALA A O 1
ATOM 1347 N N . VAL A 1 173 ? -4.225 -0.236 -2.629 1.00 97.75 173 VAL A N 1
ATOM 1348 C CA . VAL A 1 173 ? -4.361 -1.208 -1.525 1.00 97.75 173 VAL A CA 1
ATOM 1349 C C . VAL A 1 173 ? -5.641 -2.041 -1.634 1.00 97.75 173 VAL A C 1
ATOM 1351 O O . VAL A 1 173 ? -5.605 -3.238 -1.358 1.00 97.75 173 VAL A O 1
ATOM 1354 N N . LEU A 1 174 ? -6.758 -1.457 -2.091 1.00 98.50 174 LEU A N 1
ATOM 1355 C CA . LEU A 1 174 ? -7.993 -2.210 -2.338 1.00 98.50 174 LEU A CA 1
ATOM 1356 C C . LEU A 1 174 ? -7.805 -3.242 -3.453 1.00 98.50 174 LEU A C 1
ATOM 1358 O O . LEU A 1 174 ? -8.280 -4.371 -3.333 1.00 98.50 174 LEU A O 1
ATOM 1362 N N . ARG A 1 175 ? -7.081 -2.874 -4.516 1.00 97.69 175 ARG A N 1
ATOM 1363 C CA . ARG A 1 175 ? -6.728 -3.793 -5.598 1.00 97.69 175 ARG A CA 1
ATOM 1364 C C . ARG A 1 175 ? -5.847 -4.933 -5.091 1.00 97.69 175 ARG A C 1
ATOM 1366 O O . ARG A 1 175 ? -6.112 -6.074 -5.442 1.00 97.69 175 ARG A O 1
ATOM 1373 N N . GLY A 1 176 ? -4.865 -4.637 -4.240 1.00 96.06 176 GLY A N 1
ATOM 1374 C CA . GLY A 1 176 ? -4.002 -5.648 -3.628 1.00 96.06 176 GLY A CA 1
ATOM 1375 C C . GLY A 1 176 ? -4.771 -6.607 -2.720 1.00 96.06 176 GLY A C 1
ATOM 1376 O O . GLY A 1 176 ? -4.529 -7.807 -2.744 1.00 96.06 176 GLY A O 1
ATOM 1377 N N . ALA A 1 177 ? -5.753 -6.111 -1.962 1.00 96.94 177 ALA A N 1
ATOM 1378 C CA . ALA A 1 177 ? -6.615 -6.971 -1.150 1.00 96.94 177 ALA A CA 1
ATOM 1379 C C . ALA A 1 177 ? -7.450 -7.927 -2.011 1.00 96.94 177 ALA A C 1
ATOM 1381 O O . ALA A 1 177 ? -7.562 -9.109 -1.691 1.00 96.94 177 ALA A O 1
ATOM 1382 N N . ALA A 1 178 ? -8.003 -7.415 -3.111 1.00 95.44 178 ALA A N 1
ATOM 1383 C CA . ALA A 1 178 ? -8.766 -8.215 -4.058 1.00 95.44 178 ALA A CA 1
ATOM 1384 C C . ALA A 1 178 ? -7.899 -9.231 -4.817 1.00 95.44 178 ALA A C 1
ATOM 1386 O O . ALA A 1 178 ? -8.384 -10.307 -5.139 1.00 95.44 178 ALA A O 1
ATOM 1387 N N . ASP A 1 179 ? -6.634 -8.911 -5.084 1.00 92.19 179 ASP A N 1
ATOM 1388 C CA . ASP A 1 179 ? -5.683 -9.837 -5.705 1.00 92.19 179 ASP A CA 1
ATOM 1389 C C . ASP A 1 179 ? -5.340 -11.011 -4.775 1.00 92.19 179 ASP A C 1
ATOM 1391 O O . ASP A 1 179 ? -5.396 -12.166 -5.180 1.00 92.19 179 ASP A O 1
ATOM 1395 N N . LEU A 1 180 ? -5.078 -10.724 -3.495 1.00 89.62 180 LEU A N 1
ATOM 1396 C CA . LEU A 1 180 ? -4.681 -11.742 -2.517 1.00 89.62 180 LEU A CA 1
ATOM 1397 C C . LEU A 1 180 ? -5.844 -12.621 -2.034 1.00 89.62 180 LEU A C 1
ATOM 1399 O O . LEU A 1 180 ? -5.661 -13.813 -1.780 1.00 89.62 180 LEU A O 1
ATOM 1403 N N . HIS A 1 181 ? -7.030 -12.035 -1.853 1.00 90.94 181 HIS A N 1
ATOM 1404 C CA . HIS A 1 181 ? -8.157 -12.708 -1.197 1.00 90.94 181 HIS A CA 1
ATOM 1405 C C . HIS A 1 181 ? -9.461 -12.676 -1.987 1.00 90.94 181 HIS A C 1
ATOM 1407 O O . HIS A 1 181 ? -10.416 -13.340 -1.588 1.00 90.94 181 HIS A O 1
ATOM 1413 N N . GLY A 1 182 ? -9.523 -11.943 -3.096 1.00 90.94 182 GLY A N 1
ATOM 1414 C CA . GLY A 1 182 ? -10.733 -11.834 -3.894 1.00 90.94 182 GLY A CA 1
ATOM 1415 C C . GLY A 1 182 ? -11.704 -10.734 -3.472 1.00 90.94 182 GLY A C 1
ATOM 1416 O O . GLY A 1 182 ? -11.481 -9.981 -2.522 1.00 90.94 182 GLY A O 1
ATOM 1417 N N . PHE A 1 183 ? -12.831 -10.663 -4.182 1.00 93.69 183 PHE A N 1
ATOM 1418 C CA . PHE A 1 183 ? -13.963 -9.801 -3.830 1.00 93.69 183 PHE A CA 1
ATOM 1419 C C . PHE A 1 183 ? -15.055 -10.582 -3.077 1.00 93.69 183 PHE A C 1
ATOM 1421 O O . PHE A 1 183 ? -15.204 -11.781 -3.299 1.00 93.69 183 PHE A O 1
ATOM 1428 N N . PRO A 1 184 ? -15.866 -9.944 -2.213 1.00 96.44 184 PRO A N 1
ATOM 1429 C CA . PRO A 1 184 ? -15.784 -8.547 -1.791 1.00 96.44 184 PRO A CA 1
ATOM 1430 C C . PRO A 1 184 ? -14.510 -8.263 -0.986 1.00 96.44 184 PRO A C 1
ATOM 1432 O O . PRO A 1 184 ? -13.987 -9.142 -0.308 1.00 96.44 184 PRO A O 1
ATOM 1435 N N . ALA A 1 185 ? -14.043 -7.018 -1.011 1.00 97.44 185 ALA A N 1
ATOM 1436 C CA . ALA A 1 185 ? -12.808 -6.616 -0.338 1.00 97.44 185 ALA A CA 1
ATOM 1437 C C . ALA A 1 185 ? -13.048 -5.420 0.588 1.00 97.44 185 ALA A C 1
ATOM 1439 O O . ALA A 1 185 ? -13.789 -4.499 0.244 1.00 97.44 185 ALA A O 1
ATOM 1440 N N . LEU A 1 186 ? -12.394 -5.424 1.749 1.00 98.50 186 LEU A N 1
ATOM 1441 C CA . LEU A 1 186 ? -12.328 -4.292 2.669 1.00 98.50 186 LEU A CA 1
ATOM 1442 C C . LEU A 1 186 ? -10.881 -4.117 3.119 1.00 98.50 186 LEU A C 1
ATOM 1444 O O . LEU A 1 186 ? -10.257 -5.064 3.599 1.00 98.50 186 LEU A O 1
ATOM 1448 N N . VAL A 1 187 ? -10.385 -2.889 2.993 1.00 98.69 187 VAL A N 1
ATOM 1449 C CA . VAL A 1 187 ? -9.088 -2.478 3.530 1.00 98.69 187 VAL A CA 1
ATOM 1450 C C . VAL A 1 187 ? -9.300 -1.412 4.588 1.00 98.69 187 VAL A C 1
ATOM 1452 O O . VAL A 1 187 ? -10.040 -0.458 4.339 1.00 98.69 187 VAL A O 1
ATOM 14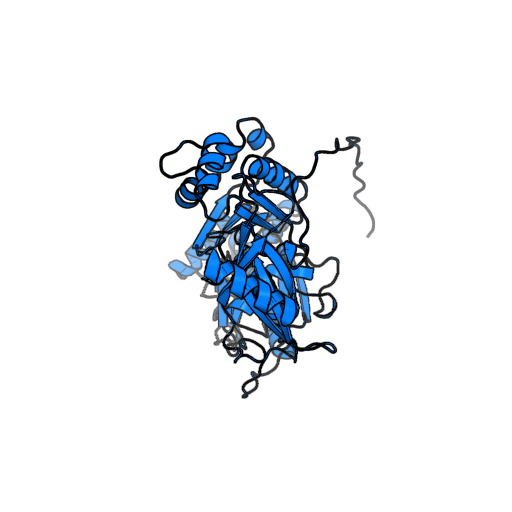55 N N . ILE A 1 188 ? -8.633 -1.551 5.733 1.00 98.44 188 ILE A N 1
ATOM 1456 C CA . ILE A 1 188 ? -8.491 -0.497 6.739 1.00 98.44 188 ILE A CA 1
ATOM 1457 C C . ILE A 1 188 ? -7.007 -0.129 6.839 1.00 98.44 188 ILE A C 1
ATOM 1459 O O . ILE A 1 188 ? -6.175 -0.941 7.236 1.00 98.44 188 ILE A O 1
ATOM 1463 N N . ASP A 1 189 ? -6.670 1.094 6.452 1.00 96.69 189 ASP A N 1
ATOM 1464 C CA . ASP A 1 189 ? -5.311 1.626 6.487 1.00 96.69 189 ASP A CA 1
ATOM 1465 C C . ASP A 1 189 ? -5.129 2.481 7.740 1.00 96.69 189 ASP A C 1
ATOM 1467 O O . ASP A 1 189 ? -5.778 3.519 7.888 1.00 96.69 189 ASP A O 1
ATOM 1471 N N . GLY A 1 190 ? -4.274 2.023 8.654 1.00 94.06 190 GLY A N 1
ATOM 1472 C CA . GLY A 1 190 ? -3.865 2.772 9.832 1.00 94.06 190 GLY A CA 1
ATOM 1473 C C . GLY A 1 190 ? -2.577 3.544 9.574 1.00 94.06 190 GLY A C 1
ATOM 1474 O O . GLY A 1 190 ? -1.494 3.044 9.871 1.00 94.06 190 GLY A O 1
ATOM 1475 N N . GLY A 1 191 ? -2.680 4.761 9.049 1.00 89.38 191 GLY A N 1
ATOM 1476 C CA . GLY A 1 191 ? -1.546 5.659 8.831 1.00 89.38 191 GLY A CA 1
ATOM 1477 C C . GLY A 1 191 ? -1.699 6.986 9.572 1.00 89.38 191 GLY A C 1
ATOM 1478 O O . GLY A 1 191 ? -2.356 7.077 10.607 1.00 89.38 191 GLY A O 1
ATOM 1479 N N . THR A 1 192 ? -1.113 8.050 9.009 1.00 89.00 192 THR A N 1
ATOM 1480 C CA . THR A 1 192 ? -1.307 9.430 9.495 1.00 89.00 192 THR A CA 1
ATOM 1481 C C . THR A 1 192 ? -2.794 9.760 9.638 1.00 89.00 192 THR A C 1
ATOM 1483 O O . THR A 1 192 ? -3.233 10.240 10.680 1.00 89.00 192 THR A O 1
ATOM 1486 N N . ALA A 1 193 ? -3.571 9.444 8.603 1.00 92.81 193 ALA A N 1
ATOM 1487 C CA . ALA A 1 193 ? -5.013 9.306 8.692 1.00 92.81 193 ALA A CA 1
ATOM 1488 C C . ALA A 1 193 ? -5.363 7.819 8.718 1.00 92.81 193 ALA A C 1
ATOM 1490 O O . ALA A 1 193 ? -4.663 6.995 8.124 1.00 92.81 193 ALA A O 1
ATOM 1491 N N . THR A 1 194 ? -6.482 7.493 9.348 1.00 95.19 194 THR A N 1
ATOM 1492 C CA . THR A 1 194 ? -7.079 6.171 9.217 1.00 95.19 194 THR A CA 1
ATOM 1493 C C . THR A 1 194 ? -8.090 6.212 8.103 1.00 95.19 194 THR A C 1
ATOM 1495 O O . THR A 1 194 ? -9.026 7.012 8.142 1.00 95.19 194 THR A O 1
ATOM 1498 N N . THR A 1 195 ? -7.929 5.345 7.115 1.00 96.62 195 THR A N 1
ATOM 1499 C CA . THR A 1 195 ? -8.899 5.230 6.030 1.00 96.62 195 THR A CA 1
ATOM 1500 C C . THR A 1 195 ? -9.464 3.829 5.973 1.00 96.62 195 THR A C 1
ATOM 1502 O O . THR A 1 195 ? -8.835 2.867 6.400 1.00 96.62 195 THR A O 1
ATOM 1505 N N . TYR A 1 196 ? -10.671 3.702 5.442 1.00 98.12 196 TYR A N 1
ATOM 1506 C CA . TYR A 1 196 ? -11.161 2.413 4.982 1.00 98.12 196 TYR A CA 1
ATOM 1507 C C . TYR A 1 196 ? -11.722 2.560 3.582 1.00 98.12 196 TYR A C 1
ATOM 1509 O O . TYR A 1 196 ? -12.261 3.613 3.232 1.00 98.12 196 TYR A O 1
ATOM 1517 N N . THR A 1 197 ? -11.582 1.519 2.773 1.00 98.44 197 THR A N 1
ATOM 1518 C CA . THR A 1 197 ? -12.120 1.477 1.411 1.00 98.44 197 THR A CA 1
ATOM 1519 C C . THR A 1 197 ? -12.630 0.073 1.138 1.00 98.44 197 THR A C 1
ATOM 1521 O O . THR A 1 197 ? -11.957 -0.901 1.474 1.00 98.44 197 THR A O 1
ATOM 1524 N N . ALA A 1 198 ? -13.828 -0.031 0.568 1.00 98.38 198 ALA A N 1
ATOM 1525 C CA . ALA A 1 198 ? -14.506 -1.303 0.371 1.00 98.38 198 ALA A CA 1
ATOM 1526 C C . ALA A 1 198 ? -15.014 -1.470 -1.060 1.00 98.38 198 ALA A C 1
ATOM 1528 O O . ALA A 1 198 ? -15.437 -0.502 -1.695 1.00 98.38 198 ALA A O 1
ATOM 1529 N N . ALA A 1 199 ? -15.053 -2.716 -1.518 1.00 97.44 199 ALA A N 1
ATOM 1530 C CA . ALA A 1 199 ? -15.723 -3.148 -2.733 1.00 97.44 199 ALA A CA 1
ATOM 1531 C C . ALA A 1 199 ? -16.671 -4.321 -2.452 1.00 97.44 199 ALA A C 1
ATOM 1533 O O . ALA A 1 199 ? -16.462 -5.111 -1.525 1.00 97.44 199 ALA A O 1
ATOM 1534 N N . ASP A 1 200 ? -17.723 -4.417 -3.259 1.00 95.62 200 ASP A N 1
ATOM 1535 C CA . ASP A 1 200 ? -18.666 -5.529 -3.245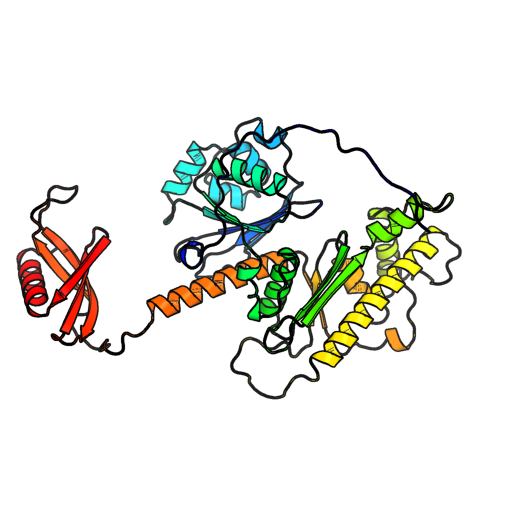 1.00 95.62 200 ASP A CA 1
ATOM 1536 C C . ASP A 1 200 ? -18.127 -6.759 -3.992 1.00 95.62 200 ASP A C 1
ATOM 1538 O O . ASP A 1 200 ? -17.019 -6.756 -4.528 1.00 95.62 200 ASP A O 1
ATOM 1542 N N . ALA A 1 201 ? -18.924 -7.830 -4.033 1.00 91.62 201 ALA A N 1
ATOM 1543 C CA . ALA A 1 201 ? -18.559 -9.085 -4.691 1.00 91.62 201 ALA A CA 1
ATOM 1544 C C . ALA A 1 201 ? -18.371 -8.960 -6.217 1.00 91.62 201 ALA A C 1
ATOM 1546 O O . ALA A 1 201 ? -17.796 -9.849 -6.832 1.00 91.62 201 ALA A O 1
ATOM 1547 N N . LYS A 1 202 ? -18.852 -7.876 -6.839 1.00 89.81 202 LYS A N 1
ATOM 1548 C CA . LYS A 1 202 ? -18.676 -7.588 -8.271 1.00 89.81 202 LYS A CA 1
ATOM 1549 C C . LYS A 1 202 ? -17.463 -6.690 -8.534 1.00 89.81 202 LYS A C 1
ATOM 1551 O O . LYS A 1 202 ? -17.271 -6.252 -9.667 1.00 89.81 202 LYS A O 1
ATOM 1556 N N . GLY A 1 203 ? -16.684 -6.368 -7.502 1.00 92.25 203 GLY A N 1
ATOM 1557 C CA . GLY A 1 203 ? -15.564 -5.440 -7.595 1.00 92.25 203 GLY A CA 1
ATOM 1558 C C . GLY A 1 203 ? -15.981 -3.975 -7.731 1.00 92.25 203 GLY A C 1
ATOM 1559 O O . GLY A 1 203 ? -15.156 -3.150 -8.118 1.00 92.25 203 GLY A O 1
ATOM 1560 N N . LYS A 1 204 ? -17.240 -3.626 -7.422 1.00 95.75 204 LYS A N 1
ATOM 1561 C CA . LYS A 1 204 ? -17.694 -2.232 -7.389 1.00 95.75 204 LYS A CA 1
ATOM 1562 C C . LYS A 1 204 ? -17.380 -1.620 -6.035 1.00 95.75 204 LYS A C 1
ATOM 1564 O O . LYS A 1 204 ? -17.751 -2.157 -4.993 1.00 95.75 204 LYS A O 1
ATOM 1569 N N . ILE A 1 205 ? -16.700 -0.482 -6.056 1.00 97.62 205 ILE A N 1
ATOM 1570 C CA . ILE A 1 205 ? -16.346 0.295 -4.878 1.00 97.62 205 ILE A CA 1
ATOM 1571 C C . ILE A 1 205 ? -17.631 0.771 -4.203 1.00 97.62 205 ILE A C 1
ATOM 1573 O O . ILE A 1 205 ? -18.426 1.516 -4.771 1.00 97.62 205 ILE A O 1
ATOM 1577 N N . LEU A 1 206 ? -17.806 0.345 -2.956 1.00 97.38 206 LEU A N 1
ATOM 1578 C CA . LEU A 1 206 ? -18.890 0.776 -2.076 1.00 97.38 206 LEU A CA 1
ATOM 1579 C C . LEU A 1 206 ? -18.620 2.163 -1.482 1.00 97.38 206 LEU A C 1
ATOM 1581 O O . LEU A 1 206 ? -19.535 2.826 -0.999 1.00 97.38 206 LEU A O 1
ATOM 1585 N N . GLY A 1 207 ? -17.356 2.581 -1.496 1.00 95.75 207 GLY A N 1
ATOM 1586 C CA . GLY A 1 207 ? -16.871 3.825 -0.925 1.00 95.75 207 GLY A CA 1
ATOM 1587 C C . GLY A 1 207 ? -15.912 3.558 0.225 1.00 95.75 207 GLY A C 1
ATOM 1588 O O . GLY A 1 207 ? -15.170 2.573 0.236 1.00 95.75 207 GLY A O 1
ATOM 1589 N N . GLY A 1 208 ? -15.905 4.466 1.191 1.00 96.06 208 GLY A N 1
ATOM 1590 C CA . GLY A 1 208 ? -14.988 4.409 2.311 1.00 96.06 208 GLY A CA 1
ATOM 1591 C C . GLY A 1 208 ? -15.111 5.622 3.220 1.00 96.06 208 GLY A C 1
ATOM 1592 O O . GLY A 1 208 ? -15.974 6.471 3.014 1.00 96.06 208 GLY A O 1
ATOM 1593 N N . GLY A 1 209 ? -14.204 5.735 4.181 1.00 96.19 209 GLY A N 1
ATOM 1594 C CA . GLY A 1 209 ? -14.143 6.869 5.100 1.00 96.19 209 GLY A CA 1
ATOM 1595 C C . GLY A 1 209 ? -12.713 7.234 5.464 1.00 96.19 209 GLY A C 1
ATOM 1596 O O . GLY A 1 209 ? -11.780 6.480 5.187 1.00 96.19 209 GLY A O 1
ATOM 1597 N N . ILE A 1 210 ? -12.561 8.420 6.050 1.00 95.75 210 ILE A N 1
ATOM 1598 C CA . ILE A 1 210 ? -11.288 8.996 6.489 1.00 95.75 210 ILE A CA 1
ATOM 1599 C C . ILE A 1 210 ? -11.503 9.556 7.896 1.00 95.75 210 ILE A C 1
ATOM 1601 O O . ILE A 1 210 ? -12.480 10.264 8.135 1.00 95.75 210 ILE A O 1
ATOM 1605 N N . GLY A 1 211 ? -10.596 9.240 8.813 1.00 94.44 211 GLY A N 1
ATOM 1606 C CA . GLY A 1 211 ? -10.571 9.751 10.179 1.00 94.44 211 GLY A CA 1
ATOM 1607 C C . GLY A 1 211 ? -9.145 10.035 10.647 1.00 94.44 211 GLY A C 1
ATOM 1608 O O . GLY A 1 211 ? -8.172 9.710 9.964 1.00 94.44 211 GLY A O 1
ATOM 1609 N N . ALA A 1 212 ? -9.015 10.648 11.822 1.00 95.06 212 ALA A N 1
ATOM 1610 C CA . ALA A 1 212 ? -7.713 10.898 12.431 1.00 95.06 212 ALA A CA 1
ATOM 1611 C C . ALA A 1 212 ? -7.025 9.576 12.812 1.00 95.06 212 ALA A C 1
ATOM 1613 O O . ALA A 1 212 ? -7.632 8.736 13.484 1.00 95.06 212 ALA A O 1
ATOM 1614 N N . GLY A 1 213 ? -5.762 9.423 12.403 1.00 94.00 213 GLY A N 1
ATOM 1615 C CA . GLY A 1 213 ? -4.914 8.308 12.816 1.00 94.00 213 GLY A CA 1
ATOM 1616 C C . GLY A 1 213 ? -4.540 8.374 14.294 1.00 94.00 213 GLY A C 1
ATOM 1617 O O . GLY A 1 213 ? -4.707 9.408 14.948 1.00 94.00 213 GLY A O 1
ATOM 1618 N N . LEU A 1 214 ? -3.996 7.272 14.817 1.00 93.62 214 LEU A N 1
ATOM 1619 C CA . LEU A 1 214 ? -3.627 7.128 16.230 1.00 93.62 214 LEU A CA 1
ATOM 1620 C C . LEU A 1 214 ? -2.719 8.275 16.697 1.00 93.62 214 LEU A C 1
ATOM 1622 O O . LEU A 1 214 ? -2.995 8.925 17.704 1.00 93.62 214 LEU A O 1
ATOM 1626 N N . GLN A 1 215 ? -1.674 8.569 15.921 1.00 92.56 215 GLN A N 1
ATOM 1627 C CA . GLN A 1 215 ? -0.703 9.611 16.259 1.00 92.56 215 GLN A CA 1
ATOM 1628 C C . GLN A 1 215 ? -1.288 11.025 16.203 1.00 92.56 215 GLN A C 1
ATOM 1630 O O . GLN A 1 215 ? -0.922 11.862 17.025 1.00 92.56 215 GLN A O 1
ATOM 1635 N N . ILE A 1 216 ? -2.205 11.302 15.267 1.00 94.44 216 ILE A N 1
ATOM 1636 C CA . ILE A 1 216 ? -2.892 12.600 15.213 1.00 94.44 216 ILE A CA 1
ATOM 1637 C C . ILE A 1 216 ? -3.742 12.780 16.467 1.00 94.44 216 ILE A C 1
ATOM 1639 O O . ILE A 1 216 ? -3.643 13.815 17.113 1.00 94.44 216 ILE A O 1
ATOM 1643 N N . LYS A 1 217 ? -4.531 11.770 16.852 1.00 95.12 217 LYS A N 1
ATOM 1644 C CA . LYS A 1 217 ? -5.390 11.851 18.042 1.00 95.12 217 LYS A CA 1
ATOM 1645 C C . LYS A 1 217 ? -4.589 12.153 19.311 1.00 95.12 217 LYS A C 1
ATOM 1647 O O . LYS A 1 217 ? -4.947 13.061 20.055 1.00 95.12 217 LYS A O 1
ATOM 1652 N N . LEU A 1 218 ? -3.492 11.424 19.533 1.00 95.19 218 LEU A N 1
ATOM 1653 C CA . LEU A 1 218 ? -2.623 11.622 20.698 1.00 95.19 218 LEU A CA 1
ATOM 1654 C C . LEU A 1 218 ? -1.954 13.003 20.687 1.00 95.19 218 LEU A C 1
ATOM 1656 O O . LEU A 1 218 ? -1.947 13.690 21.706 1.00 95.19 218 LEU A O 1
ATOM 1660 N N . ARG A 1 219 ? -1.451 13.437 19.526 1.00 94.69 219 ARG A N 1
ATOM 1661 C CA . ARG A 1 219 ? -0.825 14.754 19.372 1.00 94.69 219 ARG A CA 1
ATOM 1662 C C . ARG A 1 219 ? -1.812 15.891 19.602 1.00 94.69 219 ARG A C 1
ATOM 1664 O O . ARG A 1 219 ? -1.492 16.807 20.345 1.00 94.69 219 ARG A O 1
ATOM 1671 N N . CYS A 1 220 ? -3.007 15.822 19.019 1.00 95.06 220 CYS A N 1
ATOM 1672 C CA . CYS A 1 220 ? -4.021 16.862 19.178 1.00 95.06 220 CYS A CA 1
ATOM 1673 C C . CYS A 1 220 ? -4.432 17.042 20.644 1.00 95.06 220 CYS A C 1
ATOM 1675 O O . CYS A 1 220 ? -4.630 18.170 21.077 1.00 95.06 220 CYS A O 1
ATOM 1677 N N . MET A 1 221 ? -4.531 15.960 21.423 1.00 95.00 221 MET A N 1
ATOM 1678 C CA . MET A 1 221 ? -4.806 16.078 22.858 1.00 95.00 221 MET A CA 1
ATOM 1679 C C . MET A 1 221 ? -3.711 16.860 23.589 1.00 95.00 221 MET A C 1
ATOM 1681 O O . MET A 1 221 ? -4.034 17.692 24.427 1.00 95.00 221 MET A O 1
ATOM 1685 N N . HIS A 1 222 ? -2.439 16.635 23.259 1.00 95.62 222 HIS A N 1
ATOM 1686 C CA . HIS A 1 222 ? -1.333 17.394 23.841 1.00 95.62 222 HIS A CA 1
ATOM 1687 C C . HIS A 1 222 ? -1.295 18.853 23.356 1.00 95.62 222 HIS A C 1
ATOM 1689 O O . HIS A 1 222 ? -1.175 19.762 24.163 1.00 95.62 222 HIS A O 1
ATOM 1695 N N . GLU A 1 223 ? -1.414 19.093 22.049 1.00 96.31 223 GLU A N 1
ATOM 1696 C CA . GLU A 1 223 ? -1.278 20.438 21.467 1.00 96.31 223 GLU A CA 1
ATOM 1697 C C . GLU A 1 223 ? -2.439 21.376 21.821 1.00 96.31 223 GLU A C 1
ATOM 1699 O O . GLU A 1 223 ? -2.249 22.589 21.884 1.00 96.31 223 GLU A O 1
ATOM 1704 N N . TYR A 1 224 ? -3.639 20.832 22.039 1.00 96.06 224 TYR A N 1
ATOM 1705 C CA . TYR A 1 224 ? -4.850 21.619 22.285 1.00 96.06 224 TYR A CA 1
ATOM 1706 C C . TYR A 1 224 ? -5.368 21.521 23.728 1.00 96.06 224 TYR A C 1
ATOM 1708 O O . TYR A 1 224 ? -6.516 21.888 23.986 1.00 96.06 224 TYR A O 1
ATOM 1716 N N . THR A 1 225 ? -4.554 21.041 24.676 1.00 94.19 225 THR A N 1
ATOM 1717 C CA . THR A 1 225 ? -4.868 21.093 26.113 1.00 94.19 225 THR A CA 1
ATOM 1718 C C . THR A 1 225 ? -3.624 21.411 26.944 1.00 94.19 225 THR A C 1
ATOM 1720 O O . THR A 1 225 ? -2.531 20.957 26.633 1.00 94.19 225 THR A O 1
ATOM 1723 N N . ASP A 1 226 ? -3.786 22.153 28.041 1.00 91.19 226 ASP A N 1
ATOM 1724 C CA . ASP A 1 226 ? -2.638 22.677 28.800 1.00 91.19 226 ASP A CA 1
ATOM 1725 C C . ASP A 1 226 ? -1.870 21.614 29.609 1.00 91.19 226 ASP A C 1
ATOM 1727 O O . ASP A 1 226 ? -0.710 21.820 29.961 1.00 91.19 226 ASP A O 1
ATOM 1731 N N . ALA A 1 227 ? -2.514 20.495 29.959 1.00 92.56 227 ALA A N 1
ATOM 1732 C CA . ALA A 1 227 ? -2.020 19.576 30.991 1.00 92.56 227 ALA A CA 1
ATOM 1733 C C . ALA A 1 227 ? -1.834 18.119 30.534 1.00 92.56 227 ALA A C 1
ATOM 1735 O O . ALA A 1 227 ? -1.388 17.294 31.336 1.00 92.56 227 ALA A O 1
ATOM 1736 N N . LEU A 1 228 ? -2.178 17.766 29.288 1.00 95.88 228 LEU A N 1
ATOM 1737 C CA . LEU A 1 228 ? -2.001 16.392 28.807 1.00 95.88 228 LEU A CA 1
ATOM 1738 C C . LEU A 1 228 ? -0.574 16.165 28.288 1.00 95.88 228 LEU A C 1
ATOM 1740 O O . LEU A 1 228 ? -0.053 16.994 27.538 1.00 95.88 228 LEU A O 1
ATOM 1744 N N . PRO A 1 229 ? 0.076 15.043 28.649 1.00 94.56 229 PRO A N 1
ATOM 1745 C CA . PRO A 1 229 ? 1.418 14.737 28.175 1.00 94.56 229 PRO A CA 1
ATOM 1746 C C . PRO A 1 229 ? 1.422 14.414 26.677 1.00 94.56 229 PRO A C 1
ATOM 1748 O O . PRO A 1 229 ? 0.465 13.857 26.135 1.00 94.56 229 PRO A O 1
ATOM 1751 N N . LEU A 1 230 ? 2.541 14.700 26.011 1.00 94.69 230 LEU A N 1
ATOM 1752 C CA . LEU A 1 230 ? 2.783 14.200 24.664 1.00 94.69 230 LEU A CA 1
ATOM 1753 C C . LEU A 1 230 ? 3.049 12.695 24.735 1.00 94.69 230 LEU A C 1
ATOM 1755 O O . LEU A 1 230 ? 4.077 12.272 25.257 1.00 94.69 230 LEU A O 1
ATOM 1759 N N . VAL A 1 231 ? 2.140 11.895 24.181 1.00 94.31 231 VAL A N 1
ATOM 1760 C CA . VAL A 1 231 ? 2.337 10.450 24.026 1.00 94.31 231 VAL A CA 1
ATOM 1761 C C . VAL A 1 231 ? 2.866 10.185 22.622 1.00 94.31 231 VAL A C 1
ATOM 1763 O O . VAL A 1 231 ? 2.132 10.313 21.640 1.00 94.31 231 VAL A O 1
ATOM 1766 N N . GLY A 1 232 ? 4.152 9.849 22.517 1.00 90.50 232 GLY A N 1
ATOM 1767 C CA . GLY A 1 232 ? 4.801 9.595 21.239 1.00 90.50 232 GLY A CA 1
ATOM 1768 C C . GLY A 1 232 ? 4.500 8.200 20.671 1.00 90.50 232 GLY A C 1
ATOM 1769 O O . GLY A 1 232 ? 4.015 7.310 21.379 1.00 90.50 232 GLY A O 1
ATOM 1770 N N . PRO A 1 233 ? 4.867 7.945 19.399 1.00 86.88 233 PRO A N 1
ATOM 1771 C CA . PRO A 1 233 ? 4.706 6.629 18.785 1.00 86.88 233 PRO A CA 1
ATOM 1772 C C . PRO A 1 233 ? 5.388 5.501 19.568 1.00 86.88 233 PRO A C 1
ATOM 1774 O O . PRO A 1 233 ? 4.827 4.416 19.702 1.00 86.88 233 PRO A O 1
ATOM 1777 N N . GLN A 1 234 ? 6.588 5.754 20.101 1.00 88.94 234 GLN A N 1
ATOM 1778 C CA . GLN A 1 234 ? 7.341 4.747 20.852 1.00 88.94 234 GLN A CA 1
ATOM 1779 C C . GLN A 1 234 ? 6.721 4.461 22.219 1.00 88.94 234 GLN A C 1
ATOM 1781 O O . GLN A 1 234 ? 6.725 3.307 22.647 1.00 88.94 234 GLN A O 1
ATOM 1786 N N . ASP A 1 235 ? 6.135 5.468 22.868 1.00 90.75 235 ASP A N 1
ATOM 1787 C CA . ASP A 1 235 ? 5.435 5.295 24.141 1.00 90.75 235 ASP A CA 1
ATOM 1788 C C . ASP A 1 235 ? 4.202 4.414 23.937 1.00 90.75 235 ASP A C 1
ATOM 1790 O O . ASP A 1 235 ? 4.047 3.392 24.606 1.00 90.75 235 ASP A O 1
ATOM 1794 N N . ALA A 1 236 ? 3.381 4.735 22.930 1.00 91.31 236 ALA A N 1
ATOM 1795 C CA . ALA A 1 236 ? 2.203 3.949 22.575 1.00 91.31 236 ALA A CA 1
ATOM 1796 C C . ALA A 1 236 ? 2.564 2.489 22.246 1.00 91.31 236 ALA A C 1
ATOM 1798 O O . ALA A 1 236 ? 1.967 1.562 22.793 1.00 91.31 236 ALA A O 1
ATOM 1799 N N . VAL A 1 237 ? 3.582 2.268 21.403 1.00 91.62 237 VAL A N 1
ATOM 1800 C CA . VAL A 1 237 ? 4.063 0.918 21.060 1.00 91.62 237 VAL A CA 1
ATOM 1801 C C . VAL A 1 237 ? 4.569 0.178 22.297 1.00 91.62 237 VAL A C 1
ATOM 1803 O O . VAL A 1 237 ? 4.283 -1.009 22.453 1.00 91.62 237 VAL A O 1
ATOM 1806 N N . SER A 1 238 ? 5.301 0.853 23.182 1.00 92.88 238 SER A N 1
ATOM 1807 C CA . SER A 1 238 ? 5.839 0.239 24.399 1.00 92.88 238 SER A CA 1
ATOM 1808 C C . SER A 1 238 ? 4.720 -0.209 25.332 1.00 92.88 238 SER A C 1
ATOM 1810 O O . SER A 1 238 ? 4.734 -1.353 25.783 1.00 92.88 238 SER A O 1
ATOM 1812 N N . ARG A 1 239 ? 3.699 0.628 25.556 1.00 93.00 239 ARG A N 1
ATOM 1813 C CA . ARG A 1 239 ? 2.551 0.260 26.400 1.00 93.00 239 ARG A CA 1
ATOM 1814 C C . ARG A 1 239 ? 1.708 -0.859 25.787 1.00 93.00 239 ARG A C 1
ATOM 1816 O O . ARG A 1 239 ? 1.297 -1.762 26.510 1.00 93.00 239 ARG A O 1
ATOM 1823 N N . VAL A 1 240 ? 1.519 -0.870 24.463 1.00 93.12 240 VAL A N 1
ATOM 1824 C CA . VAL A 1 240 ? 0.855 -1.987 23.764 1.00 93.12 240 VAL A CA 1
ATOM 1825 C C . VAL A 1 240 ? 1.638 -3.293 23.934 1.00 93.12 240 VAL A C 1
ATOM 1827 O O . VAL A 1 240 ? 1.041 -4.321 24.246 1.00 93.12 240 VAL A O 1
ATOM 1830 N N . LYS A 1 241 ? 2.970 -3.266 23.791 1.00 93.75 241 LYS A N 1
ATOM 1831 C CA . LYS A 1 241 ? 3.819 -4.447 24.023 1.00 93.75 241 LYS A CA 1
ATOM 1832 C C . LYS A 1 241 ? 3.755 -4.932 25.465 1.00 93.75 241 LYS A C 1
ATOM 1834 O O . LYS A 1 241 ? 3.614 -6.126 25.689 1.00 93.75 241 LYS A O 1
ATOM 1839 N N . GLU A 1 242 ? 3.796 -4.034 26.448 1.00 93.25 242 GLU A N 1
ATOM 1840 C CA . GLU A 1 242 ? 3.617 -4.419 27.853 1.00 93.25 242 GLU A CA 1
ATOM 1841 C C . GLU A 1 242 ? 2.272 -5.112 28.094 1.00 93.25 242 GLU A C 1
ATOM 1843 O O . GLU A 1 242 ? 2.218 -6.103 28.827 1.00 93.25 242 GLU A O 1
ATOM 1848 N N . ALA A 1 243 ? 1.198 -4.625 27.467 1.00 93.19 243 ALA A N 1
ATOM 1849 C CA . ALA A 1 243 ? -0.115 -5.244 27.580 1.00 93.19 243 ALA A CA 1
ATOM 1850 C C . ALA A 1 243 ? -0.145 -6.655 26.970 1.00 93.19 243 ALA A C 1
ATOM 1852 O O . ALA A 1 243 ? -0.661 -7.574 27.605 1.00 93.19 243 ALA A O 1
ATOM 1853 N N . LEU A 1 244 ? 0.464 -6.842 25.794 1.00 91.88 244 LEU A N 1
ATOM 1854 C CA . LEU A 1 244 ? 0.549 -8.136 25.108 1.00 91.88 244 LEU A CA 1
ATOM 1855 C C . LEU A 1 244 ? 1.459 -9.134 25.846 1.00 91.88 244 LEU A C 1
ATOM 1857 O O . LEU A 1 244 ? 1.032 -10.241 26.172 1.00 91.88 244 LEU A O 1
ATOM 1861 N N . ASP A 1 245 ? 2.693 -8.734 26.152 1.00 92.75 245 ASP A N 1
ATOM 1862 C CA . ASP A 1 245 ? 3.744 -9.635 26.638 1.00 92.75 245 ASP A CA 1
ATOM 1863 C C . ASP A 1 245 ? 3.592 -9.943 28.130 1.00 92.75 245 ASP A C 1
ATOM 1865 O O . ASP A 1 245 ? 3.812 -11.068 28.581 1.00 92.75 245 ASP A O 1
ATOM 1869 N N . ARG A 1 246 ? 3.208 -8.934 28.923 1.00 90.31 246 ARG A N 1
ATOM 1870 C CA . ARG A 1 246 ? 3.100 -9.046 30.387 1.00 90.31 246 ARG A CA 1
ATOM 1871 C C . ARG A 1 246 ? 1.660 -9.205 30.863 1.00 90.31 246 ARG A C 1
ATOM 1873 O O . ARG A 1 246 ? 1.429 -9.209 32.070 1.00 90.31 246 ARG A O 1
ATOM 1880 N N . LYS A 1 247 ? 0.696 -9.321 29.939 1.00 89.69 247 LYS A N 1
ATOM 1881 C CA . LYS A 1 247 ? -0.748 -9.405 30.228 1.00 89.69 247 LYS A CA 1
ATOM 1882 C C . LYS A 1 247 ? -1.246 -8.251 31.108 1.00 89.69 247 LYS A C 1
ATOM 1884 O O . LYS A 1 247 ? -2.163 -8.418 31.911 1.00 89.69 247 LYS A O 1
ATOM 1889 N N . LYS A 1 248 ? -0.624 -7.075 30.978 1.00 92.12 248 LYS A N 1
ATOM 1890 C CA . LYS A 1 248 ? -0.985 -5.861 31.719 1.00 92.12 248 LYS A CA 1
ATOM 1891 C C . LYS A 1 248 ? -1.955 -5.025 30.885 1.00 92.12 248 LYS A C 1
ATOM 1893 O O . LYS A 1 248 ? -1.575 -4.000 30.329 1.00 92.12 248 LYS A O 1
ATOM 1898 N N . THR A 1 249 ? -3.192 -5.499 30.770 1.00 95.31 249 THR A N 1
ATOM 1899 C CA . THR A 1 249 ? -4.248 -4.833 29.998 1.00 95.31 249 THR A CA 1
ATOM 1900 C C . THR A 1 249 ? -4.444 -3.386 30.447 1.00 95.31 249 THR A C 1
ATOM 1902 O O . THR A 1 249 ? -4.602 -3.117 31.643 1.00 95.31 249 THR A O 1
ATOM 1905 N N . LEU A 1 250 ? -4.474 -2.463 29.484 1.00 96.31 250 LEU A N 1
ATOM 1906 C CA . LEU A 1 250 ? -4.799 -1.061 29.724 1.00 96.31 250 LEU A CA 1
ATOM 1907 C C . LEU A 1 250 ? -6.269 -0.949 30.135 1.00 96.31 250 LEU A C 1
ATOM 1909 O O . LEU A 1 250 ? -7.175 -1.337 29.393 1.00 96.31 250 LEU A O 1
ATOM 1913 N N . GLN A 1 251 ? -6.485 -0.441 31.344 1.00 95.56 251 GLN A N 1
ATOM 1914 C CA . GLN A 1 251 ? -7.817 -0.286 31.917 1.00 95.56 251 GLN A CA 1
ATOM 1915 C C . GLN A 1 251 ? -8.494 0.953 31.328 1.00 95.56 251 GLN A C 1
ATOM 1917 O O . GLN A 1 251 ? -7.877 2.015 31.251 1.00 95.56 251 GLN A O 1
ATOM 1922 N N . ILE A 1 252 ? -9.768 0.835 30.956 1.00 93.06 252 ILE A N 1
ATOM 1923 C CA . ILE A 1 252 ? -10.582 1.946 30.445 1.00 93.06 252 ILE A CA 1
ATOM 1924 C C . ILE A 1 252 ? -10.690 3.04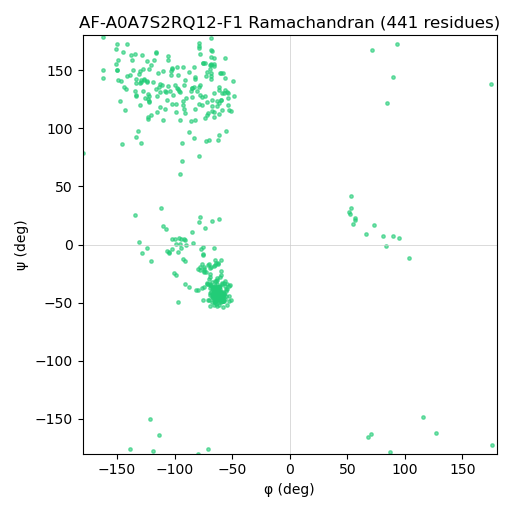3 31.509 1.00 93.06 252 ILE A C 1
ATOM 1926 O O . ILE A 1 252 ? -10.530 4.222 31.208 1.00 93.06 252 ILE A O 1
ATOM 1930 N N . PHE A 1 253 ? -10.874 2.656 32.772 1.00 94.88 253 PHE A N 1
ATOM 1931 C CA . PHE A 1 253 ? -10.852 3.568 33.918 1.00 94.88 253 PHE A CA 1
ATOM 1932 C C . PHE A 1 253 ? -9.465 3.602 34.574 1.00 94.88 253 PHE A C 1
ATOM 1934 O O . PHE A 1 253 ? -9.292 3.231 35.738 1.00 94.88 253 PHE A O 1
ATOM 1941 N N . SER A 1 254 ? -8.458 4.020 33.806 1.00 95.38 254 SER A N 1
ATOM 1942 C CA . SER A 1 254 ? -7.087 4.161 34.301 1.00 95.38 254 SER A CA 1
ATOM 1943 C C . SER A 1 254 ? -6.944 5.296 35.326 1.00 95.38 254 SER A C 1
ATOM 1945 O O . SER A 1 254 ? -7.608 6.328 35.244 1.00 95.38 254 SER A O 1
ATOM 1947 N N . ARG A 1 255 ? -6.027 5.111 36.286 1.00 95.25 255 ARG A N 1
ATOM 1948 C CA . ARG A 1 255 ? -5.586 6.140 37.250 1.00 95.25 255 ARG A CA 1
ATOM 1949 C C . ARG A 1 255 ? -4.261 6.806 36.858 1.00 95.25 255 ARG A C 1
ATOM 1951 O O . ARG A 1 255 ? -3.726 7.594 37.628 1.00 95.25 255 ARG A O 1
ATOM 1958 N N . ASP A 1 256 ? -3.739 6.463 35.687 1.00 94.56 256 ASP A N 1
ATOM 1959 C CA . ASP A 1 256 ? -2.576 7.079 35.055 1.00 94.56 256 ASP A CA 1
ATOM 1960 C C . ASP A 1 256 ? -3.029 7.814 33.789 1.00 94.56 256 ASP A C 1
ATOM 1962 O O . ASP A 1 256 ? -3.763 7.248 32.974 1.00 94.56 256 ASP A O 1
ATOM 1966 N N . THR A 1 257 ? -2.608 9.072 33.634 1.00 94.81 257 THR A N 1
ATOM 1967 C CA . THR A 1 257 ? -3.062 9.953 32.547 1.00 94.81 257 THR A CA 1
ATOM 1968 C C . THR A 1 257 ? -2.704 9.396 31.170 1.00 94.81 257 THR A C 1
ATOM 1970 O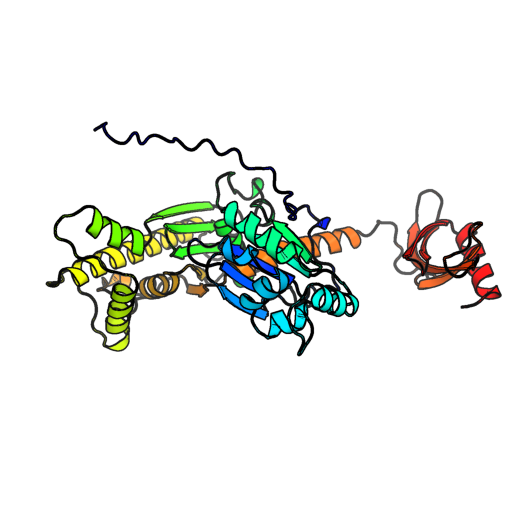 O . THR A 1 257 ? -3.551 9.385 30.278 1.00 94.81 257 THR A O 1
ATOM 1973 N N . THR A 1 258 ? -1.481 8.888 30.997 1.00 94.44 258 THR A N 1
ATOM 1974 C CA . THR A 1 258 ? -1.020 8.318 29.723 1.00 94.44 258 THR A CA 1
ATOM 1975 C C . THR A 1 258 ? -1.827 7.076 29.359 1.00 94.44 258 THR A C 1
ATOM 1977 O O . THR A 1 258 ? -2.301 6.953 28.229 1.00 94.44 258 THR A O 1
ATOM 1980 N N . ASP A 1 259 ? -2.054 6.180 30.319 1.00 95.50 259 ASP A N 1
ATOM 1981 C CA . ASP A 1 259 ? -2.875 4.987 30.108 1.00 95.50 259 ASP A CA 1
ATOM 1982 C C . ASP A 1 259 ? -4.342 5.328 29.852 1.00 95.50 259 ASP A C 1
ATOM 1984 O O . ASP A 1 259 ? -4.968 4.676 29.023 1.00 95.50 259 ASP A O 1
ATOM 1988 N N . ALA A 1 260 ? -4.891 6.356 30.505 1.00 95.81 260 ALA A N 1
ATOM 1989 C CA . ALA A 1 260 ? -6.259 6.812 30.260 1.00 95.81 260 ALA A CA 1
ATOM 1990 C C . ALA A 1 260 ? -6.425 7.331 28.823 1.00 95.81 260 ALA A C 1
ATOM 1992 O O . ALA A 1 260 ? -7.387 6.972 28.136 1.00 95.81 260 ALA A O 1
ATOM 1993 N N . MET A 1 261 ? -5.459 8.124 28.342 1.00 96.69 261 MET A N 1
ATOM 1994 C CA . MET A 1 261 ? -5.413 8.593 26.955 1.00 96.69 261 MET A CA 1
ATOM 1995 C C . MET A 1 261 ? -5.298 7.419 25.976 1.00 96.69 261 MET A C 1
ATOM 1997 O O . MET A 1 261 ? -6.073 7.328 25.025 1.00 96.69 261 MET A O 1
ATOM 2001 N N . LEU A 1 262 ? -4.362 6.495 26.216 1.00 96.69 262 LEU A N 1
ATOM 2002 C CA . LEU A 1 262 ? -4.132 5.346 25.340 1.00 96.69 262 LEU A CA 1
ATOM 2003 C C . LEU A 1 262 ? -5.328 4.393 25.307 1.00 96.69 262 LEU A C 1
ATOM 2005 O O . LEU A 1 262 ? -5.782 4.045 24.221 1.00 96.69 262 LEU A O 1
ATOM 2009 N N . ALA A 1 263 ? -5.868 3.996 26.461 1.00 96.25 263 ALA A N 1
ATOM 2010 C CA . ALA A 1 263 ? -7.018 3.097 26.541 1.00 96.25 263 ALA A CA 1
ATOM 2011 C C . ALA A 1 263 ? -8.227 3.665 25.784 1.00 96.25 263 ALA A C 1
ATOM 2013 O O . ALA A 1 263 ? -8.863 2.947 25.011 1.00 96.25 263 ALA A O 1
ATOM 2014 N N . SER A 1 264 ? -8.490 4.967 25.940 1.00 95.69 264 SER A N 1
ATOM 2015 C CA . SER A 1 264 ? -9.590 5.653 25.256 1.00 95.69 264 SER A CA 1
ATOM 2016 C C . SER A 1 264 ? -9.373 5.694 23.743 1.00 95.69 264 SER A C 1
ATOM 2018 O O . SER A 1 264 ? -10.227 5.239 22.981 1.00 95.69 264 SER A O 1
ATOM 2020 N N . VAL A 1 265 ? -8.204 6.156 23.286 1.00 96.25 265 VAL A N 1
ATOM 2021 C CA . VAL A 1 265 ? -7.912 6.281 21.850 1.00 96.25 265 VAL A CA 1
ATOM 2022 C C . VAL A 1 265 ? -7.869 4.917 21.158 1.00 96.25 265 VAL A C 1
ATOM 2024 O O . VAL A 1 265 ? -8.429 4.769 20.070 1.00 96.25 265 VAL A O 1
ATOM 2027 N N . LEU A 1 266 ? -7.246 3.905 21.770 1.00 96.38 266 LEU A N 1
ATOM 2028 C CA . LEU A 1 266 ? -7.214 2.540 21.235 1.00 96.38 266 LEU A CA 1
ATOM 2029 C C . LEU A 1 266 ? -8.618 1.911 21.233 1.00 96.38 266 LEU A C 1
ATOM 2031 O O . LEU A 1 266 ? -8.971 1.215 20.280 1.00 96.38 266 LEU A O 1
ATOM 2035 N N . GLY A 1 267 ? -9.442 2.196 22.247 1.00 95.62 267 GLY A N 1
ATOM 2036 C CA . GLY A 1 267 ? -10.838 1.757 22.325 1.00 95.62 267 GLY A CA 1
ATOM 2037 C C . GLY A 1 267 ? -11.717 2.355 21.231 1.00 95.62 267 GLY A C 1
ATOM 2038 O O . GLY A 1 267 ? -12.471 1.628 20.576 1.00 95.62 267 GLY A O 1
ATOM 2039 N N . GLU A 1 268 ? -11.574 3.652 20.957 1.00 95.00 268 GLU A N 1
ATOM 2040 C CA . GLU A 1 268 ? -12.198 4.289 19.796 1.00 95.00 268 GLU A CA 1
ATOM 2041 C C . GLU A 1 268 ? -11.731 3.643 18.493 1.00 95.00 268 GLU A C 1
ATOM 2043 O O . GLU A 1 268 ? -12.531 3.426 17.585 1.00 95.00 268 GLU A O 1
ATOM 2048 N N . TYR A 1 269 ? -10.439 3.325 18.397 1.00 93.25 269 TYR A N 1
ATOM 2049 C CA . TYR A 1 269 ? -9.842 2.763 17.193 1.00 93.25 269 TYR A CA 1
ATOM 2050 C C . TYR A 1 269 ? -10.367 1.359 16.885 1.00 93.25 269 TYR A C 1
ATOM 2052 O O . TYR A 1 269 ? -10.792 1.079 15.761 1.00 93.25 269 TYR A O 1
ATOM 2060 N N . ALA A 1 270 ? -10.441 0.512 17.912 1.00 94.12 270 ALA A N 1
ATOM 2061 C CA . ALA A 1 270 ? -11.048 -0.810 17.841 1.00 94.12 270 ALA A CA 1
ATOM 2062 C C . ALA A 1 270 ? -12.542 -0.738 17.492 1.00 94.12 270 ALA A C 1
ATOM 2064 O O . ALA A 1 270 ? -13.029 -1.463 16.621 1.00 94.12 270 ALA A O 1
ATOM 2065 N N . SER A 1 271 ? -13.277 0.153 18.161 1.00 93.81 271 SER A N 1
ATOM 2066 C CA . SER A 1 271 ? -14.722 0.309 17.967 1.00 93.81 271 SER A CA 1
ATOM 2067 C C . SER A 1 271 ? -15.047 0.818 16.566 1.00 93.81 271 SER A C 1
ATOM 2069 O O . SER A 1 271 ? -15.960 0.301 15.919 1.00 93.81 271 SER A O 1
ATOM 2071 N N . PHE A 1 272 ? -14.264 1.776 16.064 1.00 94.19 272 PHE A N 1
ATOM 2072 C CA . PHE A 1 272 ? -14.354 2.275 14.697 1.00 94.19 272 PHE A CA 1
ATOM 2073 C C . PHE A 1 272 ? -14.154 1.148 13.683 1.00 94.19 272 PHE A C 1
ATOM 2075 O O . PHE A 1 272 ? -15.030 0.921 12.849 1.00 94.19 272 PHE A O 1
ATOM 2082 N N . GLY A 1 273 ? -13.054 0.394 13.789 1.00 94.81 273 GLY A N 1
ATOM 2083 C CA . GLY A 1 273 ? -12.772 -0.703 12.866 1.00 94.81 273 GLY A CA 1
ATOM 2084 C C . GLY A 1 273 ? -13.874 -1.766 12.874 1.00 94.81 273 GLY A C 1
ATOM 2085 O O . GLY A 1 273 ? -14.375 -2.139 11.815 1.00 94.81 273 GLY A O 1
ATOM 2086 N N . ARG A 1 274 ? -14.334 -2.204 14.056 1.00 94.31 274 ARG A N 1
ATOM 2087 C CA . ARG A 1 274 ? -15.421 -3.197 14.181 1.00 94.31 274 ARG A CA 1
ATOM 2088 C C . ARG A 1 274 ? -16.729 -2.689 13.584 1.00 94.31 274 ARG A C 1
ATOM 2090 O O . ARG A 1 274 ? -17.422 -3.441 12.903 1.00 94.31 274 ARG A O 1
ATOM 2097 N N . THR A 1 275 ? -17.045 -1.413 13.791 1.00 95.38 275 THR A N 1
ATOM 2098 C CA . THR A 1 275 ? -18.229 -0.774 13.203 1.00 95.38 275 THR A CA 1
ATOM 2099 C C . THR A 1 275 ? -18.156 -0.789 11.678 1.00 95.38 275 THR A C 1
ATOM 2101 O O . THR A 1 275 ? -19.108 -1.216 11.026 1.00 95.38 275 THR A O 1
ATOM 2104 N N . VAL A 1 276 ? -17.013 -0.405 11.101 1.00 97.12 276 VAL A N 1
ATOM 2105 C CA . VAL A 1 276 ? -16.786 -0.433 9.648 1.00 97.12 276 VAL A CA 1
ATOM 2106 C C . VAL A 1 276 ? -16.959 -1.845 9.087 1.00 97.12 276 VAL A C 1
ATOM 2108 O O . VAL A 1 276 ? -17.692 -2.026 8.113 1.00 97.12 276 VAL A O 1
ATOM 2111 N N . VAL A 1 277 ? -16.341 -2.850 9.714 1.00 96.81 277 VAL A N 1
ATOM 2112 C CA . VAL A 1 277 ? -16.454 -4.247 9.270 1.00 96.81 277 VAL A CA 1
ATOM 2113 C C . VAL A 1 277 ? -17.904 -4.725 9.329 1.00 96.81 277 VAL A C 1
ATOM 2115 O O . VAL A 1 277 ? -18.394 -5.290 8.356 1.00 96.81 277 VAL A O 1
ATOM 2118 N N . ASN A 1 278 ? -18.631 -4.440 10.412 1.00 95.38 278 ASN A N 1
ATOM 2119 C CA . ASN A 1 278 ? -20.036 -4.834 10.544 1.00 95.38 278 ASN A CA 1
ATOM 2120 C C . ASN A 1 278 ? -20.926 -4.190 9.470 1.00 95.38 278 ASN A C 1
ATOM 2122 O O . ASN A 1 278 ? -21.768 -4.868 8.877 1.00 95.38 278 ASN A O 1
ATOM 2126 N N . HIS A 1 279 ? -20.721 -2.903 9.169 1.00 96.25 279 HIS A N 1
ATOM 2127 C CA . HIS A 1 279 ? -21.431 -2.236 8.076 1.00 96.25 279 HIS A CA 1
ATOM 2128 C C . HIS A 1 279 ? -21.110 -2.860 6.717 1.00 96.25 279 HIS A C 1
ATOM 2130 O O . HIS A 1 279 ? -22.016 -3.059 5.906 1.00 96.25 279 HIS A O 1
ATOM 2136 N N . TRP A 1 280 ? -19.842 -3.187 6.467 1.00 97.12 280 TRP A N 1
ATOM 2137 C CA . TRP A 1 280 ? -19.430 -3.844 5.231 1.00 97.12 280 TRP A CA 1
ATOM 2138 C C . TRP A 1 280 ? -20.044 -5.241 5.095 1.00 97.12 280 TRP A C 1
ATOM 2140 O O . TRP A 1 280 ? -20.654 -5.525 4.065 1.00 97.12 280 TRP A O 1
ATOM 2150 N N . LEU A 1 281 ? -19.999 -6.069 6.144 1.00 95.25 281 LEU A N 1
ATOM 2151 C CA . LEU A 1 281 ? -20.644 -7.388 6.174 1.00 95.25 281 LEU A CA 1
ATOM 2152 C C . LEU A 1 281 ? -22.150 -7.293 5.892 1.00 95.25 281 LEU A C 1
ATOM 2154 O O . LEU A 1 281 ? -22.679 -8.071 5.099 1.00 95.25 281 LEU A O 1
ATOM 2158 N N . GLY A 1 282 ? -22.830 -6.292 6.462 1.00 94.38 282 GLY A N 1
ATOM 2159 C CA . GLY A 1 282 ? -24.241 -6.024 6.176 1.00 94.38 282 GLY A CA 1
ATOM 2160 C C . GLY A 1 282 ? -24.520 -5.639 4.716 1.00 94.38 282 GLY A C 1
ATOM 2161 O O . GLY A 1 282 ? -25.604 -5.919 4.209 1.00 94.38 282 GLY A O 1
ATOM 2162 N N . LYS A 1 283 ? -23.554 -5.026 4.018 1.00 94.12 283 LYS A N 1
ATOM 2163 C CA . LYS A 1 283 ? -23.670 -4.661 2.594 1.00 94.12 283 LYS A CA 1
ATOM 2164 C C . LYS A 1 283 ? -23.386 -5.828 1.654 1.00 94.12 283 LYS A C 1
ATOM 2166 O O . LYS A 1 283 ? -24.053 -5.941 0.630 1.00 94.12 283 LYS A O 1
ATOM 2171 N N . VAL A 1 284 ? -22.399 -6.665 1.970 1.00 92.25 284 VAL A N 1
ATOM 2172 C CA . VAL A 1 284 ? -21.964 -7.756 1.078 1.00 92.25 284 VAL A CA 1
ATOM 2173 C C . VAL A 1 284 ? -22.688 -9.077 1.339 1.00 92.25 284 VAL A C 1
ATOM 2175 O O . VAL A 1 284 ? -22.660 -9.967 0.491 1.00 92.25 284 VAL A O 1
ATOM 2178 N N . GLY A 1 285 ? -23.379 -9.188 2.476 1.00 84.56 285 GLY A N 1
ATOM 2179 C CA . GLY A 1 285 ? -24.196 -10.341 2.836 1.00 84.56 285 GLY A CA 1
ATOM 2180 C C . GLY A 1 285 ? -23.382 -11.610 3.095 1.00 84.56 285 GLY A C 1
ATOM 2181 O O . GLY A 1 285 ? -22.160 -11.584 3.265 1.00 84.56 285 GLY A O 1
ATOM 2182 N N . GLN A 1 286 ? -24.076 -12.747 3.130 1.00 73.50 286 GLN A N 1
ATOM 2183 C CA . GLN A 1 286 ? -23.449 -14.059 3.298 1.00 73.50 286 GLN A CA 1
ATOM 2184 C C . GLN A 1 286 ? -22.691 -14.480 2.026 1.00 73.50 286 GLN A C 1
ATOM 2186 O O . GLN A 1 286 ? -23.110 -14.103 0.925 1.00 73.50 286 GLN A O 1
ATOM 2191 N N . PRO A 1 287 ? -21.589 -15.247 2.146 1.00 69.19 287 PRO A N 1
ATOM 2192 C CA . PRO A 1 287 ? -20.945 -15.870 0.993 1.00 69.19 287 PRO A CA 1
ATOM 2193 C C . PRO A 1 287 ? -21.983 -16.682 0.215 1.00 69.19 287 PRO A C 1
ATOM 2195 O O . PRO A 1 287 ? -22.746 -17.448 0.809 1.00 69.19 287 PRO A O 1
ATOM 2198 N N . LYS A 1 288 ? -22.059 -16.501 -1.105 1.00 64.19 288 LYS A N 1
ATOM 2199 C CA . LYS A 1 288 ? -22.979 -17.309 -1.908 1.00 64.19 288 LYS A CA 1
ATOM 2200 C C . LYS A 1 288 ? -22.350 -18.685 -2.099 1.00 64.19 288 LYS A C 1
ATOM 2202 O O . LYS A 1 288 ? -21.210 -18.792 -2.533 1.00 64.19 288 LYS A O 1
ATOM 2207 N N . SER A 1 289 ? -23.089 -19.750 -1.799 1.00 47.59 289 SER A N 1
ATOM 2208 C CA . SER A 1 289 ? -22.667 -21.109 -2.141 1.00 47.59 289 SER A CA 1
ATOM 2209 C C . SER A 1 289 ? -22.819 -21.310 -3.654 1.00 47.59 289 SER A C 1
ATOM 2211 O O . SER A 1 289 ? -23.887 -21.693 -4.131 1.00 47.59 289 SER A O 1
ATOM 2213 N N . GLY A 1 290 ? -21.787 -20.997 -4.435 1.00 49.06 290 GLY A N 1
ATOM 2214 C CA . GLY A 1 290 ? -21.788 -21.240 -5.877 1.00 49.06 290 GLY A CA 1
ATOM 2215 C C . GLY A 1 290 ? -20.545 -20.688 -6.563 1.00 49.06 290 GLY A C 1
ATOM 2216 O O . GLY A 1 290 ? -20.114 -19.584 -6.257 1.00 49.06 290 GLY A O 1
ATOM 2217 N N . LYS A 1 291 ? -19.978 -21.447 -7.508 1.00 39.44 291 LYS A N 1
ATOM 2218 C CA . LYS A 1 291 ? -18.875 -20.977 -8.358 1.00 39.44 291 LYS A CA 1
ATOM 2219 C C . LYS A 1 291 ? -19.353 -19.771 -9.171 1.00 39.44 291 LYS A C 1
ATOM 2221 O O . LYS A 1 291 ? -20.211 -19.922 -10.039 1.00 39.44 291 LYS A O 1
ATOM 2226 N N . THR A 1 292 ? -18.815 -18.588 -8.898 1.00 42.19 292 THR A N 1
ATOM 2227 C CA . THR A 1 292 ? -18.958 -17.430 -9.784 1.00 42.19 292 THR A CA 1
ATOM 2228 C C . THR A 1 292 ? -17.769 -17.400 -10.749 1.00 42.19 292 THR A C 1
ATOM 2230 O O . THR A 1 292 ? -16.638 -17.681 -10.369 1.00 42.19 292 THR A O 1
ATOM 2233 N N . ASN A 1 293 ? -18.016 -17.111 -12.029 1.00 38.78 293 ASN A N 1
ATOM 2234 C CA . ASN A 1 293 ? -17.000 -17.136 -13.096 1.00 38.78 293 ASN A CA 1
ATOM 2235 C C . ASN A 1 293 ? -16.089 -15.886 -13.112 1.00 38.78 293 ASN A C 1
ATOM 2237 O O . ASN A 1 293 ? -15.489 -15.576 -14.138 1.00 38.78 293 ASN A O 1
ATOM 2241 N N . THR A 1 294 ? -15.997 -15.130 -12.015 1.00 41.69 294 THR A N 1
ATOM 2242 C CA . THR A 1 294 ? -15.284 -13.844 -11.973 1.00 41.69 294 THR A CA 1
ATOM 2243 C C . THR A 1 294 ? -14.378 -13.756 -10.748 1.00 41.69 294 THR A C 1
ATOM 2245 O O . THR A 1 294 ? -14.814 -13.298 -9.698 1.00 41.69 294 THR A O 1
ATOM 2248 N N . GLY A 1 295 ? -13.111 -14.149 -10.904 1.00 52.91 295 GLY A N 1
ATOM 2249 C CA . GLY A 1 295 ? -12.061 -13.961 -9.895 1.00 52.91 295 GLY A CA 1
ATOM 2250 C C . GLY A 1 295 ? -12.183 -14.846 -8.649 1.00 52.91 295 GLY A C 1
ATOM 2251 O O . GLY A 1 295 ? -13.191 -15.506 -8.414 1.00 52.91 295 GLY A O 1
ATOM 2252 N N . GLN A 1 296 ? -11.113 -14.874 -7.857 1.00 67.44 296 GLN A N 1
ATOM 2253 C CA . GLN A 1 296 ? -11.109 -15.464 -6.519 1.00 67.44 296 GLN A CA 1
ATOM 2254 C C . GLN A 1 296 ? -12.179 -14.741 -5.673 1.00 67.44 296 GLN A C 1
ATOM 2256 O O . GLN A 1 296 ? -12.248 -13.512 -5.695 1.00 67.44 296 GLN A O 1
ATOM 2261 N N . GLU A 1 297 ? -13.064 -15.471 -4.989 1.00 84.94 297 GLU A N 1
ATOM 2262 C CA . GLU A 1 297 ? -14.092 -14.896 -4.107 1.00 84.94 297 GLU A CA 1
ATOM 2263 C C . GLU A 1 297 ? -13.600 -14.931 -2.651 1.00 84.94 297 GLU A C 1
ATOM 2265 O O . GLU A 1 297 ? -13.102 -15.949 -2.167 1.00 84.94 297 GLU A O 1
ATOM 2270 N N . ASN A 1 298 ? -13.768 -13.820 -1.930 1.00 89.69 298 ASN A N 1
ATOM 2271 C CA . ASN A 1 298 ? -13.397 -13.693 -0.521 1.00 89.69 298 ASN A CA 1
ATOM 2272 C C . ASN A 1 298 ? -14.451 -14.353 0.383 1.00 89.69 298 ASN A C 1
ATOM 2274 O O . ASN A 1 298 ? -15.299 -13.686 1.000 1.00 89.69 298 ASN A O 1
ATOM 2278 N N . HIS A 1 299 ? -14.417 -15.685 0.432 1.00 87.56 299 HIS A N 1
ATOM 2279 C CA . HIS A 1 299 ? -15.339 -16.499 1.224 1.00 87.56 299 HIS A CA 1
ATOM 2280 C C . HIS A 1 299 ? -15.109 -16.363 2.736 1.00 87.56 299 HIS A C 1
ATOM 2282 O O . HIS A 1 299 ? -16.076 -16.362 3.494 1.00 87.56 299 HIS A O 1
ATOM 2288 N N . GLU A 1 300 ? -13.857 -16.183 3.169 1.00 89.69 300 GLU A N 1
ATOM 2289 C CA . GLU A 1 300 ? -13.477 -16.049 4.589 1.00 89.69 300 GLU A CA 1
ATOM 2290 C C . GLU A 1 300 ? -13.790 -14.667 5.181 1.00 89.69 300 GLU A C 1
ATOM 2292 O O . GLU A 1 300 ? -13.583 -14.429 6.373 1.00 89.69 300 GLU A O 1
ATOM 2297 N N . ARG A 1 301 ? -14.278 -13.735 4.349 1.00 93.25 301 ARG A N 1
ATOM 2298 C CA . ARG A 1 301 ? -14.491 -12.331 4.724 1.00 93.25 301 ARG A CA 1
ATOM 2299 C C . ARG A 1 301 ? -13.227 -11.711 5.312 1.00 93.25 301 ARG A C 1
ATOM 2301 O O . ARG A 1 301 ? -13.289 -10.960 6.281 1.00 93.25 301 ARG A O 1
ATOM 2308 N N . THR A 1 302 ? -12.083 -12.012 4.704 1.00 95.88 302 THR A N 1
ATOM 2309 C CA . THR A 1 302 ? -10.795 -11.453 5.100 1.00 95.88 302 THR A CA 1
ATOM 2310 C C . THR A 1 302 ? -10.813 -9.941 4.934 1.00 95.88 302 THR A C 1
ATOM 2312 O O . THR A 1 302 ? -11.058 -9.422 3.842 1.00 95.88 302 THR A O 1
ATOM 2315 N N . VAL A 1 303 ? -10.557 -9.245 6.037 1.00 97.56 303 VAL A N 1
ATOM 2316 C CA . VAL A 1 303 ? -10.364 -7.801 6.111 1.00 97.56 303 VAL A CA 1
ATOM 2317 C C . VAL A 1 303 ? -8.869 -7.536 6.132 1.00 97.56 303 VAL A C 1
ATOM 2319 O O . VAL A 1 303 ? -8.156 -7.997 7.028 1.00 97.56 303 VAL A O 1
ATOM 2322 N N . MET A 1 304 ? -8.399 -6.777 5.147 1.00 98.25 304 MET A N 1
ATOM 2323 C CA . MET A 1 304 ? -6.996 -6.405 5.061 1.00 98.25 304 MET A CA 1
ATOM 2324 C C . MET A 1 304 ? -6.730 -5.158 5.893 1.00 98.25 304 MET A C 1
ATOM 2326 O O . MET A 1 304 ? -7.430 -4.153 5.783 1.00 98.25 304 MET A O 1
ATOM 2330 N N . ILE A 1 305 ? -5.686 -5.210 6.708 1.00 98.12 305 ILE A N 1
ATOM 2331 C CA . ILE A 1 305 ? -5.185 -4.067 7.460 1.00 98.12 305 ILE A CA 1
ATOM 2332 C C . ILE A 1 305 ? -3.800 -3.710 6.927 1.00 98.12 305 ILE A C 1
ATOM 2334 O O . ILE A 1 305 ? -2.971 -4.587 6.687 1.00 98.12 305 ILE A O 1
ATOM 2338 N N . THR A 1 306 ? -3.547 -2.423 6.727 1.00 96.56 306 THR A N 1
ATOM 2339 C CA . THR A 1 306 ? -2.253 -1.894 6.269 1.00 96.56 306 THR A CA 1
ATOM 2340 C C . THR A 1 306 ? -1.909 -0.613 7.038 1.00 96.56 306 THR A C 1
ATOM 2342 O O . THR A 1 306 ? -2.620 -0.236 7.973 1.00 96.56 306 THR A O 1
ATOM 2345 N N . GLY A 1 307 ? -0.802 0.032 6.680 1.00 92.69 307 GLY A N 1
ATOM 2346 C CA . GLY A 1 307 ? -0.352 1.286 7.275 1.00 92.69 307 GLY A CA 1
ATOM 2347 C C . GLY A 1 307 ? 0.625 1.113 8.438 1.00 92.69 307 GLY A C 1
ATOM 2348 O O . GLY A 1 307 ? 0.913 0.007 8.904 1.00 92.69 307 GLY A O 1
ATOM 2349 N N . GLY A 1 308 ? 1.182 2.234 8.900 1.00 89.38 308 GLY A N 1
ATOM 2350 C CA . GLY A 1 308 ? 2.178 2.267 9.978 1.00 89.38 308 GLY A CA 1
ATOM 2351 C C . GLY A 1 308 ? 1.653 1.742 11.319 1.00 89.38 308 GLY A C 1
ATOM 2352 O O . GLY A 1 308 ? 2.353 0.985 11.992 1.00 89.38 308 GLY A O 1
ATOM 2353 N N . ASP A 1 309 ? 0.406 2.078 11.649 1.00 91.94 309 ASP A N 1
ATOM 2354 C CA . ASP A 1 309 ? -0.324 1.650 12.847 1.00 91.94 309 ASP A CA 1
ATOM 2355 C C . ASP A 1 309 ? -1.129 0.354 12.612 1.00 91.94 309 ASP A C 1
ATOM 2357 O O . ASP A 1 309 ? -1.851 -0.105 13.503 1.00 91.94 309 ASP A O 1
ATOM 2361 N N . GLY A 1 310 ? -1.012 -0.253 11.423 1.00 93.06 310 GLY A N 1
ATOM 2362 C CA . GLY A 1 310 ? -1.775 -1.433 11.014 1.00 93.06 310 GLY A CA 1
ATOM 2363 C C . GLY A 1 310 ? -1.583 -2.642 11.932 1.00 93.06 310 GLY A C 1
ATOM 2364 O O . GLY A 1 310 ? -2.539 -3.365 12.203 1.00 93.06 310 GLY A O 1
ATOM 2365 N N . GLU A 1 311 ? -0.386 -2.823 12.496 1.00 93.56 311 GLU A N 1
ATOM 2366 C CA . GLU A 1 311 ? -0.124 -3.908 13.449 1.00 93.56 311 GLU A CA 1
ATOM 2367 C C . GLU A 1 311 ? -0.984 -3.749 14.708 1.00 93.56 311 GLU A C 1
ATOM 2369 O O . GLU A 1 311 ? -1.745 -4.653 15.047 1.00 93.56 311 GLU A O 1
ATOM 2374 N N . ILE A 1 312 ? -0.936 -2.576 15.350 1.00 95.12 312 ILE A N 1
ATOM 2375 C CA . ILE A 1 312 ? -1.727 -2.278 16.555 1.00 95.12 312 ILE A CA 1
ATOM 2376 C C . ILE A 1 312 ? -3.217 -2.434 16.246 1.00 95.12 312 ILE A C 1
ATOM 2378 O O . ILE A 1 312 ? -3.934 -3.108 16.984 1.00 95.12 312 ILE A O 1
ATOM 2382 N N . LEU A 1 313 ? -3.678 -1.861 15.130 1.00 94.94 313 LEU A N 1
ATOM 2383 C CA . LEU A 1 313 ? -5.074 -1.961 14.717 1.00 94.94 313 LEU A CA 1
ATOM 2384 C C . LEU A 1 313 ? -5.507 -3.419 14.510 1.00 94.94 313 LEU A C 1
ATOM 2386 O O . LEU A 1 313 ? -6.592 -3.800 14.942 1.00 94.94 313 LEU A O 1
ATOM 2390 N N . SER A 1 314 ? -4.659 -4.255 13.910 1.00 95.38 314 SER A N 1
ATOM 2391 C CA . SER A 1 314 ? -4.971 -5.670 13.702 1.00 95.38 314 SER A CA 1
ATOM 2392 C C . SER A 1 314 ? -5.133 -6.438 15.010 1.00 95.38 314 SER A C 1
ATOM 2394 O O . SER A 1 314 ? -6.066 -7.229 15.136 1.00 95.38 314 SER A O 1
ATOM 2396 N N . GLN A 1 315 ? -4.299 -6.154 16.013 1.00 95.38 315 GLN A N 1
ATOM 2397 C CA . GLN A 1 315 ? -4.400 -6.777 17.332 1.00 95.38 315 GLN A CA 1
ATOM 2398 C C . GLN A 1 315 ? -5.658 -6.320 18.078 1.00 95.38 315 GLN A C 1
ATOM 2400 O O . GLN A 1 315 ? -6.350 -7.139 18.683 1.00 95.38 315 GLN A O 1
ATOM 2405 N N . LEU A 1 316 ? -6.001 -5.032 17.989 1.00 95.44 316 LEU A N 1
ATOM 2406 C CA . LEU A 1 316 ? -7.235 -4.492 18.563 1.00 95.44 316 LEU A CA 1
ATOM 2407 C C . LEU A 1 316 ? -8.486 -5.109 17.920 1.00 95.44 316 LEU A C 1
ATOM 2409 O O . LEU A 1 316 ? -9.487 -5.366 18.582 1.00 95.44 316 LEU A O 1
ATOM 2413 N N . MET A 1 317 ? -8.449 -5.380 16.623 1.00 94.31 317 MET A N 1
ATOM 2414 C CA . MET A 1 317 ? -9.602 -5.917 15.904 1.00 94.31 317 MET A CA 1
ATOM 2415 C C . MET A 1 317 ? -9.874 -7.403 16.203 1.00 94.31 317 MET A C 1
ATOM 2417 O O . MET A 1 317 ? -11.005 -7.857 16.020 1.00 94.31 317 MET A O 1
ATOM 2421 N N . ARG A 1 318 ? -8.887 -8.147 16.721 1.00 93.94 318 ARG A N 1
ATOM 2422 C CA . ARG A 1 318 ? -9.036 -9.548 17.155 1.00 93.94 318 ARG A CA 1
ATOM 2423 C C . ARG A 1 318 ? -9.930 -9.683 18.402 1.00 93.94 318 ARG A C 1
ATOM 2425 O O . ARG A 1 318 ? -10.136 -8.702 19.128 1.00 93.94 318 ARG A O 1
ATOM 2432 N N . PRO A 1 319 ? -10.465 -10.888 18.689 1.00 93.88 319 PRO A N 1
ATOM 2433 C CA . PRO A 1 319 ? -11.214 -11.155 19.917 1.00 93.88 319 PRO A CA 1
ATOM 2434 C C . PRO A 1 319 ? -10.473 -10.680 21.173 1.00 93.88 319 PRO A C 1
ATOM 2436 O O . PRO A 1 319 ? -9.248 -10.777 21.265 1.00 93.88 319 PRO A O 1
ATOM 2439 N N . ASN A 1 320 ? -11.222 -10.126 22.129 1.00 94.38 320 ASN A N 1
ATOM 2440 C CA . ASN A 1 320 ? -10.694 -9.556 23.375 1.00 94.38 320 ASN A CA 1
ATOM 2441 C C . ASN A 1 320 ? -9.643 -8.437 23.170 1.00 94.38 320 ASN A C 1
ATOM 2443 O O . ASN A 1 320 ? -8.833 -8.194 24.058 1.00 94.38 320 ASN A O 1
ATOM 2447 N N . HIS A 1 321 ? -9.601 -7.787 21.998 1.00 95.25 321 HIS A N 1
ATOM 2448 C CA . HIS A 1 321 ? -8.565 -6.808 21.619 1.00 95.25 321 HIS A CA 1
ATOM 2449 C C . HIS A 1 321 ? -7.130 -7.335 21.810 1.00 95.25 321 HIS A C 1
ATOM 2451 O O . HIS A 1 321 ? -6.217 -6.573 22.133 1.00 95.25 321 HIS A O 1
ATOM 2457 N N . SER A 1 322 ? -6.942 -8.658 21.709 1.00 95.06 322 SER A N 1
ATOM 2458 C CA . SER A 1 322 ? -5.697 -9.359 22.066 1.00 95.06 322 SER A CA 1
ATOM 2459 C C . SER A 1 322 ? -5.199 -9.097 23.500 1.00 95.06 322 SER A C 1
ATOM 2461 O O . SER A 1 322 ? -4.041 -9.347 23.812 1.00 95.06 322 SER A O 1
ATOM 2463 N N . GLY A 1 323 ? -6.063 -8.600 24.392 1.00 95.88 323 GLY A N 1
ATOM 2464 C CA . GLY A 1 323 ? -5.729 -8.226 25.767 1.00 95.88 323 GLY A CA 1
ATOM 2465 C C . GLY A 1 323 ? -5.074 -6.849 25.925 1.00 95.88 323 GLY A C 1
ATOM 2466 O O . GLY A 1 323 ? -4.651 -6.523 27.034 1.00 95.88 323 GLY A O 1
ATOM 2467 N N . ILE A 1 324 ? -4.992 -6.038 24.862 1.00 97.00 324 ILE A N 1
ATOM 2468 C CA . ILE A 1 324 ? -4.348 -4.712 24.902 1.00 97.00 324 ILE A CA 1
ATOM 2469 C C . ILE A 1 324 ? -5.140 -3.740 25.784 1.00 97.00 324 ILE A C 1
ATOM 2471 O O . ILE A 1 324 ? -4.572 -3.101 26.667 1.00 97.00 324 ILE A O 1
ATOM 2475 N N . ILE A 1 325 ? -6.451 -3.656 25.554 1.00 97.06 325 ILE A N 1
ATOM 2476 C CA . ILE A 1 325 ? -7.414 -2.848 26.315 1.00 97.06 325 ILE A CA 1
ATOM 2477 C C . ILE A 1 325 ? -8.536 -3.748 26.838 1.00 97.06 325 ILE A C 1
ATOM 2479 O O . ILE A 1 325 ? -8.777 -4.821 26.275 1.00 97.06 325 ILE A O 1
ATOM 2483 N N . GLU A 1 326 ? -9.241 -3.321 27.887 1.00 95.19 326 GLU A N 1
ATOM 2484 C CA . GLU A 1 326 ? -10.405 -4.067 28.377 1.00 95.19 326 GLU A CA 1
ATOM 2485 C C . GLU A 1 326 ? -11.455 -4.268 27.271 1.00 95.19 326 GLU A C 1
ATOM 2487 O O . GLU A 1 326 ? -11.682 -3.412 26.412 1.00 95.19 326 GLU A O 1
ATOM 2492 N N . ALA A 1 327 ? -12.100 -5.432 27.286 1.00 93.75 327 ALA A N 1
ATOM 2493 C CA . ALA A 1 327 ? -13.115 -5.814 26.317 1.00 93.75 327 ALA A CA 1
ATOM 2494 C C . ALA A 1 327 ? -14.419 -6.176 27.030 1.00 93.75 327 ALA A C 1
ATOM 2496 O O . ALA A 1 327 ? -14.419 -6.879 28.042 1.00 93.75 327 ALA A O 1
ATOM 2497 N N . THR A 1 328 ? -15.542 -5.758 26.454 1.00 92.62 328 THR A N 1
ATOM 2498 C CA . THR A 1 328 ? -16.866 -6.254 26.850 1.00 92.62 328 THR A CA 1
ATOM 2499 C C . THR A 1 328 ? -17.015 -7.741 26.512 1.00 92.62 328 THR A C 1
ATOM 2501 O O . THR A 1 328 ? -16.333 -8.263 25.628 1.00 92.62 328 THR A O 1
ATOM 2504 N N . GLU A 1 329 ? -17.970 -8.429 27.144 1.00 91.44 329 GLU A N 1
ATOM 2505 C CA . GLU A 1 329 ? -18.259 -9.844 26.849 1.00 91.44 329 GLU A CA 1
ATOM 2506 C C . GLU A 1 329 ? -18.588 -10.102 25.370 1.00 91.44 329 GLU A C 1
ATOM 2508 O O . GLU A 1 329 ? -18.250 -11.149 24.823 1.00 91.44 329 GLU A O 1
ATOM 2513 N N . ALA A 1 330 ? -19.198 -9.134 24.681 1.00 88.50 330 ALA A N 1
ATOM 2514 C CA . ALA A 1 330 ? -19.452 -9.234 23.246 1.00 88.50 330 ALA A CA 1
ATOM 2515 C C . ALA A 1 330 ? -18.155 -9.195 22.418 1.00 88.50 330 ALA A C 1
ATOM 2517 O O . ALA A 1 330 ? -18.026 -9.926 21.440 1.00 88.50 330 ALA A O 1
ATOM 2518 N N . GLN A 1 331 ? -17.179 -8.375 22.817 1.00 90.38 331 GLN A N 1
ATOM 2519 C CA . GLN A 1 331 ? -15.904 -8.208 22.107 1.00 90.38 331 GLN A CA 1
ATOM 2520 C C . GLN A 1 331 ? -14.925 -9.370 22.333 1.00 90.38 331 GLN A C 1
ATOM 2522 O O . GLN A 1 331 ? -13.982 -9.525 21.552 1.00 90.38 331 GLN A O 1
ATOM 2527 N N . LYS A 1 332 ? -15.147 -10.190 23.367 1.00 90.44 332 LYS A N 1
ATOM 2528 C CA . LYS A 1 332 ? -14.371 -11.410 23.652 1.00 90.44 332 LYS A CA 1
ATOM 2529 C C . LYS A 1 332 ? -14.699 -12.577 22.720 1.00 90.44 332 LYS A C 1
ATOM 2531 O O . LYS A 1 332 ? -13.886 -13.487 22.597 1.00 90.44 332 LYS A O 1
ATOM 2536 N N . LYS A 1 333 ? -15.869 -12.562 22.078 1.00 90.25 333 LYS A N 1
ATOM 2537 C CA . LYS A 1 333 ? -16.317 -13.631 21.177 1.00 90.25 333 LYS A CA 1
ATOM 2538 C C . LYS A 1 333 ? -15.557 -13.606 19.851 1.00 90.25 333 LYS A C 1
ATOM 2540 O O . LYS A 1 333 ? -15.049 -12.563 19.432 1.00 90.25 333 LYS A O 1
ATOM 2545 N N . GLU A 1 334 ? -15.518 -14.760 19.190 1.00 87.69 334 GLU A N 1
ATOM 2546 C CA . GLU A 1 334 ? -14.992 -14.884 17.831 1.00 87.69 334 GLU A CA 1
ATOM 2547 C C . GLU A 1 334 ? -15.774 -14.016 16.839 1.00 87.69 334 GLU A C 1
ATOM 2549 O O . GLU A 1 334 ? -16.975 -13.770 16.991 1.00 87.69 334 GLU A O 1
ATOM 2554 N N . THR A 1 335 ? -15.064 -13.524 15.827 1.00 86.69 335 THR A N 1
ATOM 2555 C CA . THR A 1 335 ? -15.602 -12.642 14.792 1.00 86.69 335 THR A CA 1
ATOM 2556 C C . THR A 1 335 ? -15.973 -13.436 13.539 1.00 86.69 335 THR A C 1
ATOM 2558 O O . THR A 1 335 ? -15.252 -14.359 13.173 1.00 86.69 335 THR A O 1
ATOM 2561 N N . PRO A 1 336 ? -17.037 -13.059 12.806 1.00 88.75 336 PRO A N 1
ATOM 2562 C CA . PRO A 1 336 ? -17.442 -13.728 11.562 1.00 88.75 336 PRO A CA 1
ATOM 2563 C C . PRO A 1 336 ? -16.577 -13.321 10.349 1.00 88.75 336 PRO A C 1
ATOM 2565 O O . PRO A 1 336 ? -17.043 -13.335 9.213 1.00 88.75 336 PRO A O 1
ATOM 2568 N N . PHE A 1 337 ? -15.350 -12.866 10.595 1.00 92.31 337 PHE A N 1
ATOM 2569 C CA . PHE A 1 337 ? -14.418 -12.355 9.598 1.00 92.31 337 PHE A CA 1
ATOM 2570 C C . PHE A 1 337 ? -12.983 -12.624 10.046 1.00 92.31 337 PHE A C 1
ATOM 2572 O O . PHE A 1 337 ? -12.695 -12.629 11.249 1.00 92.31 337 PHE A O 1
ATOM 2579 N N . ASN A 1 338 ? -12.094 -12.805 9.072 1.00 93.88 338 ASN A N 1
ATOM 2580 C CA . ASN A 1 338 ? -10.658 -12.930 9.294 1.00 93.88 338 ASN A CA 1
ATOM 2581 C C . ASN A 1 338 ? -9.960 -11.564 9.176 1.00 93.88 338 ASN A C 1
ATOM 2583 O O . ASN A 1 338 ? -10.426 -10.672 8.468 1.00 93.88 338 ASN A O 1
ATOM 2587 N N . ILE A 1 339 ? -8.830 -11.399 9.859 1.00 95.38 339 ILE A N 1
ATOM 2588 C CA . ILE A 1 339 ? -8.009 -10.187 9.809 1.00 95.38 339 ILE A CA 1
ATOM 2589 C C . ILE A 1 339 ? -6.609 -10.572 9.355 1.00 95.38 339 ILE A C 1
ATOM 2591 O O . ILE A 1 339 ? -5.923 -11.347 10.024 1.00 95.38 339 ILE A O 1
ATOM 2595 N N . VAL A 1 340 ? -6.157 -9.955 8.267 1.00 96.25 340 VAL A N 1
ATOM 2596 C CA . VAL A 1 340 ? -4.793 -10.114 7.759 1.00 96.25 340 VAL A CA 1
ATOM 2597 C C . VAL A 1 340 ? -4.135 -8.743 7.695 1.00 96.25 340 VAL A C 1
ATOM 2599 O O . VAL A 1 340 ? -4.683 -7.801 7.130 1.00 96.25 340 VAL A O 1
ATOM 2602 N N . HIS A 1 341 ? -2.955 -8.619 8.296 1.00 96.31 341 HIS A N 1
ATOM 2603 C CA . HIS A 1 341 ? -2.162 -7.395 8.262 1.00 96.31 341 HIS A CA 1
ATOM 2604 C C . HIS A 1 341 ? -1.029 -7.536 7.240 1.00 96.31 341 HIS A C 1
ATOM 2606 O O . HIS A 1 341 ? -0.270 -8.502 7.276 1.00 96.31 341 HIS A O 1
ATOM 2612 N N . SER A 1 342 ? -0.900 -6.561 6.340 1.00 94.56 342 SER A N 1
ATOM 2613 C CA . SER A 1 342 ? 0.210 -6.473 5.393 1.00 94.56 342 SER A CA 1
ATOM 2614 C C . SER A 1 342 ? 0.609 -5.022 5.172 1.00 94.56 342 SER A C 1
ATOM 2616 O O . SER A 1 342 ? -0.143 -4.244 4.595 1.00 94.56 342 SER A O 1
ATOM 2618 N N . LYS A 1 343 ? 1.837 -4.669 5.566 1.00 91.69 343 LYS A N 1
ATOM 2619 C CA . LYS A 1 343 ? 2.404 -3.328 5.332 1.00 91.69 343 LYS A CA 1
ATOM 2620 C C . LYS A 1 343 ? 2.681 -3.032 3.859 1.00 91.69 343 LYS A C 1
ATOM 2622 O O . LYS A 1 343 ? 2.846 -1.874 3.500 1.00 91.69 343 LYS A O 1
ATOM 2627 N N . GLN A 1 344 ? 2.768 -4.073 3.031 1.00 93.38 344 GLN A N 1
ATOM 2628 C CA . GLN A 1 344 ? 3.206 -3.980 1.636 1.00 93.38 344 GLN A CA 1
ATOM 2629 C C . GLN A 1 344 ? 2.060 -4.167 0.639 1.00 93.38 344 GLN A C 1
ATOM 2631 O O . GLN A 1 344 ? 2.296 -4.341 -0.554 1.00 93.38 344 GLN A O 1
ATOM 2636 N N . LEU A 1 345 ? 0.813 -4.118 1.119 1.00 95.88 345 LEU A N 1
ATOM 2637 C CA . LEU A 1 345 ? -0.394 -4.380 0.335 1.00 95.88 345 LEU A CA 1
ATOM 2638 C C . LEU A 1 345 ? -0.478 -3.561 -0.961 1.00 95.88 345 LEU A C 1
ATOM 2640 O O . LEU A 1 345 ? -0.956 -4.048 -1.982 1.00 95.88 345 LEU A O 1
ATOM 2644 N N . ILE A 1 346 ? 0.021 -2.326 -0.928 1.00 96.75 346 ILE A N 1
ATOM 2645 C CA . ILE A 1 346 ? 0.008 -1.423 -2.077 1.00 96.75 346 ILE A CA 1
ATOM 2646 C C . ILE A 1 346 ? 0.809 -1.961 -3.271 1.00 96.75 346 ILE A C 1
ATOM 2648 O O . ILE A 1 346 ? 0.367 -1.825 -4.408 1.00 96.75 346 ILE A O 1
ATOM 2652 N N . HIS A 1 347 ? 1.935 -2.636 -3.025 1.00 97.56 347 HIS A N 1
ATOM 2653 C CA . HIS A 1 347 ? 2.784 -3.189 -4.081 1.00 97.56 347 HIS A CA 1
ATOM 2654 C C . HIS A 1 347 ? 2.132 -4.395 -4.767 1.00 97.56 347 HIS A C 1
ATOM 2656 O O . HIS A 1 347 ? 2.251 -4.538 -5.982 1.00 97.56 347 HIS A O 1
ATOM 2662 N N . TYR A 1 348 ? 1.374 -5.210 -4.025 1.00 96.12 348 TYR A N 1
ATOM 2663 C CA . TYR A 1 348 ? 0.521 -6.247 -4.621 1.00 96.12 348 TYR A CA 1
ATOM 2664 C C . TYR A 1 348 ? -0.557 -5.624 -5.511 1.00 96.12 348 TYR A C 1
ATOM 2666 O O . TYR A 1 348 ? -0.803 -6.092 -6.615 1.00 96.12 348 TYR A O 1
ATOM 2674 N N . GLY A 1 349 ? -1.145 -4.504 -5.080 1.00 96.94 349 GLY A N 1
ATOM 2675 C CA . GLY A 1 349 ? -2.098 -3.751 -5.892 1.00 96.94 349 GLY A CA 1
ATOM 2676 C C . GLY A 1 349 ? -1.521 -3.231 -7.204 1.00 96.94 349 GLY A C 1
ATOM 2677 O O . GLY A 1 349 ? -2.176 -3.335 -8.241 1.00 96.94 349 GLY A O 1
ATOM 2678 N N . ILE A 1 350 ? -0.298 -2.696 -7.160 1.00 98.25 350 ILE A N 1
ATOM 2679 C CA . ILE A 1 350 ? 0.446 -2.239 -8.342 1.00 98.25 350 ILE A CA 1
ATOM 2680 C C . ILE A 1 350 ? 0.696 -3.413 -9.292 1.00 98.25 350 ILE A C 1
ATOM 2682 O O . ILE A 1 350 ? 0.314 -3.335 -10.459 1.00 98.25 350 ILE A O 1
ATOM 2686 N N . ALA A 1 351 ? 1.247 -4.522 -8.789 1.00 96.56 351 ALA A N 1
ATOM 2687 C CA . ALA A 1 351 ? 1.489 -5.727 -9.583 1.00 96.56 351 ALA A CA 1
ATOM 2688 C C . ALA A 1 351 ? 0.199 -6.249 -10.237 1.00 96.56 351 ALA A C 1
ATOM 2690 O O . ALA A 1 351 ? 0.167 -6.478 -11.444 1.00 96.56 351 ALA A O 1
ATOM 2691 N N . ALA A 1 352 ? -0.895 -6.336 -9.479 1.00 93.88 352 ALA A N 1
ATOM 2692 C CA . ALA A 1 352 ? -2.190 -6.805 -9.966 1.00 93.88 352 ALA A CA 1
ATOM 2693 C C . ALA A 1 352 ? -2.816 -5.885 -11.029 1.00 93.88 352 ALA A C 1
ATOM 2695 O O . ALA A 1 352 ? -3.506 -6.355 -11.941 1.00 93.88 352 ALA A O 1
ATOM 2696 N N . ALA A 1 353 ? -2.621 -4.568 -10.913 1.00 95.94 353 ALA A N 1
ATOM 2697 C CA . ALA A 1 353 ? -3.060 -3.608 -11.923 1.00 95.94 353 ALA A CA 1
ATOM 2698 C C . ALA A 1 353 ? -2.259 -3.772 -13.221 1.00 95.94 353 ALA A C 1
ATOM 2700 O O . ALA A 1 353 ? -2.849 -3.829 -14.299 1.00 95.94 353 ALA A O 1
ATOM 2701 N N . ILE A 1 354 ? -0.938 -3.935 -13.118 1.00 96.44 354 ILE A N 1
ATOM 2702 C CA . ILE A 1 354 ? -0.060 -4.153 -14.272 1.00 96.44 354 ILE A CA 1
ATOM 2703 C C . ILE A 1 354 ? -0.367 -5.499 -14.944 1.00 96.44 354 ILE A C 1
ATOM 2705 O O . ILE A 1 354 ? -0.582 -5.541 -16.155 1.00 96.44 354 ILE A O 1
ATOM 2709 N N . MET A 1 355 ? -0.466 -6.590 -14.178 1.00 92.12 355 MET A N 1
ATOM 2710 C CA . MET A 1 355 ? -0.756 -7.928 -14.709 1.00 92.12 355 MET A CA 1
ATOM 2711 C C . MET A 1 355 ? -2.103 -7.992 -15.423 1.00 92.12 355 MET A C 1
ATOM 2713 O O . MET A 1 355 ? -2.213 -8.635 -16.465 1.00 92.12 355 MET A O 1
ATOM 2717 N N . LYS A 1 356 ? -3.118 -7.263 -14.939 1.00 90.88 356 LYS A N 1
ATOM 2718 C CA . LYS A 1 356 ? -4.389 -7.121 -15.663 1.00 90.88 356 LYS A CA 1
ATOM 2719 C C . LYS A 1 356 ? -4.161 -6.587 -17.081 1.00 90.88 356 LYS A C 1
ATOM 2721 O O . LYS A 1 356 ? -4.754 -7.102 -18.023 1.00 90.88 356 LYS A O 1
ATOM 2726 N N . GLN A 1 357 ? -3.311 -5.575 -17.236 1.00 92.31 357 GLN A N 1
ATOM 2727 C CA . GLN A 1 357 ? -3.044 -4.934 -18.525 1.00 92.31 357 GLN A CA 1
ATOM 2728 C C . GLN A 1 357 ? -2.175 -5.804 -19.429 1.00 92.31 357 GLN A C 1
ATOM 2730 O O . GLN A 1 357 ? -2.438 -5.885 -20.625 1.00 92.31 357 GLN A O 1
ATOM 2735 N N . VAL A 1 358 ? -1.209 -6.532 -18.861 1.00 90.19 358 VAL A N 1
ATOM 2736 C CA . VAL A 1 358 ? -0.468 -7.573 -19.587 1.00 90.19 358 VAL A CA 1
ATOM 2737 C C . VAL A 1 358 ? -1.429 -8.627 -20.141 1.00 90.19 358 VAL A C 1
ATOM 2739 O O . VAL A 1 358 ? -1.364 -8.942 -21.326 1.00 90.19 358 VAL A O 1
ATOM 2742 N N . CYS A 1 359 ? -2.351 -9.143 -19.323 1.00 85.75 359 CYS A N 1
ATOM 2743 C CA . CYS A 1 359 ? -3.335 -10.135 -19.760 1.00 85.75 359 CYS A CA 1
ATOM 2744 C C . CYS A 1 359 ? -4.273 -9.587 -20.842 1.00 85.75 359 CYS A C 1
ATOM 2746 O O . CYS A 1 359 ? -4.543 -10.285 -21.813 1.00 85.75 359 CYS A O 1
ATOM 2748 N N . LEU A 1 360 ? -4.734 -8.338 -20.718 1.00 85.06 360 LEU A N 1
ATOM 2749 C CA . LEU A 1 360 ? -5.547 -7.691 -21.753 1.00 85.06 360 LEU A CA 1
ATOM 2750 C C . LEU A 1 360 ? -4.769 -7.519 -23.062 1.00 85.06 360 LEU A C 1
ATOM 2752 O O . LEU A 1 360 ? -5.309 -7.801 -24.126 1.00 85.06 360 LEU A O 1
ATOM 2756 N N . ARG A 1 361 ? -3.494 -7.120 -22.993 1.00 85.62 361 ARG A N 1
ATOM 2757 C CA . ARG A 1 361 ? -2.616 -7.012 -24.164 1.00 85.62 361 ARG A CA 1
ATOM 2758 C C . ARG A 1 361 ? -2.388 -8.375 -24.822 1.00 85.62 361 ARG A C 1
ATOM 2760 O O . ARG A 1 361 ? -2.443 -8.465 -26.043 1.00 85.62 361 ARG A O 1
ATOM 2767 N N . ARG A 1 362 ? -2.190 -9.440 -24.033 1.00 81.50 362 ARG A N 1
ATOM 2768 C CA . ARG A 1 362 ? -2.121 -10.825 -24.534 1.00 81.50 362 ARG A CA 1
ATOM 2769 C C . ARG A 1 362 ? -3.410 -11.210 -25.244 1.00 81.50 362 ARG A C 1
ATOM 2771 O O . ARG A 1 362 ? -3.340 -11.607 -26.390 1.00 81.50 362 ARG A O 1
ATOM 2778 N N . GLN A 1 363 ? -4.570 -10.977 -24.630 1.00 75.31 363 GLN A N 1
ATOM 2779 C CA . GLN A 1 363 ? -5.876 -11.262 -25.236 1.00 75.31 363 GLN A CA 1
ATOM 2780 C C . GLN A 1 363 ? -6.132 -10.466 -26.519 1.00 75.31 363 GLN A C 1
ATOM 2782 O O . GLN A 1 363 ? -6.736 -10.996 -27.440 1.00 75.31 363 GLN A O 1
ATOM 2787 N N . GLN A 1 364 ? -5.676 -9.213 -26.599 1.00 70.88 364 GLN A N 1
ATOM 2788 C CA . GLN A 1 364 ? -5.763 -8.394 -27.813 1.00 70.88 364 GLN A CA 1
ATOM 2789 C C . GLN A 1 364 ? -4.841 -8.910 -28.924 1.00 70.88 364 GLN A C 1
ATOM 2791 O O . GLN A 1 364 ? -5.229 -8.915 -30.088 1.00 70.88 364 GLN A O 1
ATOM 2796 N N . ASN A 1 365 ? -3.648 -9.387 -28.563 1.00 65.06 365 ASN A N 1
ATOM 2797 C CA . ASN A 1 365 ? -2.725 -10.047 -29.488 1.00 65.06 365 ASN A CA 1
ATOM 2798 C C . ASN A 1 365 ? -3.170 -11.478 -29.853 1.00 65.06 365 ASN A C 1
ATOM 2800 O O . ASN A 1 365 ? -2.763 -11.999 -30.887 1.00 65.06 365 ASN A O 1
ATOM 2804 N N . GLU A 1 366 ? -3.991 -12.100 -29.004 1.00 48.12 366 GLU A N 1
ATOM 2805 C CA . GLU A 1 366 ? -4.602 -13.422 -29.162 1.00 48.12 366 GLU A CA 1
ATOM 2806 C C . GLU A 1 366 ? -6.025 -13.357 -29.728 1.00 48.12 366 GLU A C 1
ATOM 2808 O O . GLU A 1 366 ? -6.657 -14.410 -29.813 1.00 48.12 366 GLU A O 1
ATOM 2813 N N . ILE A 1 367 ? -6.545 -12.179 -30.124 1.00 40.16 367 ILE A N 1
ATOM 2814 C CA . ILE A 1 367 ? -7.819 -12.105 -30.853 1.00 40.16 367 ILE A CA 1
ATOM 2815 C C . ILE A 1 367 ? -7.693 -13.085 -32.022 1.00 40.16 367 ILE A C 1
ATOM 2817 O O . ILE A 1 367 ? -6.854 -12.868 -32.904 1.00 40.16 367 ILE A O 1
ATOM 2821 N N . PRO A 1 368 ? -8.493 -14.166 -32.041 1.00 37.28 368 PRO A N 1
ATOM 2822 C CA . PRO A 1 368 ? -8.614 -14.974 -33.226 1.00 37.28 368 PRO A CA 1
ATOM 2823 C C . PRO A 1 368 ? -9.275 -14.048 -34.233 1.00 37.28 368 PRO A C 1
ATOM 2825 O O . PRO A 1 368 ? -10.436 -13.674 -34.083 1.00 37.28 368 PRO A O 1
ATOM 2828 N N . ASP A 1 369 ? -8.527 -13.627 -35.243 1.00 32.94 369 ASP A N 1
ATOM 2829 C CA . ASP A 1 369 ? -9.169 -13.312 -36.503 1.00 32.94 369 ASP A CA 1
ATOM 2830 C C . ASP A 1 369 ? -9.978 -14.574 -36.848 1.00 32.94 369 ASP A C 1
ATOM 2832 O O . ASP A 1 369 ? -9.406 -15.669 -36.927 1.00 32.94 369 ASP A O 1
ATOM 2836 N N . ASP A 1 370 ? -11.304 -14.446 -36.972 1.00 35.94 370 ASP A N 1
ATOM 2837 C CA . ASP A 1 370 ? -12.275 -15.513 -37.293 1.00 35.94 370 ASP A CA 1
ATOM 2838 C C . ASP A 1 370 ? -12.012 -16.160 -38.681 1.00 35.94 370 ASP A C 1
ATOM 2840 O O . ASP A 1 370 ? -12.871 -16.788 -39.299 1.00 35.94 370 ASP A O 1
ATOM 2844 N N . SER A 1 371 ? -10.786 -16.037 -39.181 1.00 41.94 371 SER A N 1
ATOM 2845 C CA . SER A 1 371 ? -10.257 -16.574 -40.418 1.00 41.94 371 SER A CA 1
ATOM 2846 C C . SER A 1 371 ? -8.915 -17.318 -40.262 1.00 41.94 371 SER A C 1
ATOM 2848 O O . SER A 1 371 ? -8.398 -17.834 -41.259 1.00 41.94 371 SER A O 1
ATOM 2850 N N . VAL A 1 372 ? -8.354 -17.461 -39.049 1.00 41.19 372 VAL A N 1
ATOM 2851 C CA . VAL A 1 372 ? -7.122 -18.247 -38.826 1.00 41.19 372 VAL A CA 1
ATOM 2852 C C . VAL A 1 372 ? -7.458 -19.731 -38.695 1.00 41.19 372 VAL A C 1
ATOM 2854 O O . VAL A 1 372 ? -7.705 -20.281 -37.621 1.00 41.19 372 VAL A O 1
ATOM 2857 N N . SER A 1 373 ? -7.410 -20.408 -39.837 1.00 40.72 373 SER A N 1
ATOM 2858 C CA . SER A 1 373 ? -7.205 -21.851 -39.915 1.00 40.72 373 SER A CA 1
ATOM 2859 C C . SER A 1 373 ? -5.908 -22.217 -39.175 1.00 40.72 373 SER A C 1
ATOM 2861 O O . SER A 1 373 ? -4.808 -22.146 -39.721 1.00 40.72 373 SER A O 1
ATOM 2863 N N . THR A 1 374 ? -6.017 -22.659 -37.922 1.00 38.28 374 THR A N 1
ATOM 2864 C CA . THR A 1 374 ? -4.908 -23.149 -37.074 1.00 38.28 374 THR A CA 1
ATOM 2865 C C . THR A 1 374 ? -4.287 -24.471 -37.561 1.00 38.28 374 THR A C 1
ATOM 2867 O O . THR A 1 374 ? -3.617 -25.176 -36.807 1.00 38.28 374 THR A O 1
ATOM 2870 N N . LYS A 1 375 ? -4.469 -24.828 -38.838 1.00 45.62 375 LYS A N 1
ATOM 2871 C CA . LYS A 1 375 ? -3.889 -26.017 -39.477 1.00 45.62 375 LYS A CA 1
ATOM 2872 C C . LYS A 1 375 ? -3.279 -25.730 -40.855 1.00 45.62 375 LYS A C 1
ATOM 2874 O O . LYS A 1 375 ? -3.202 -26.645 -41.672 1.00 45.62 375 LYS A O 1
ATOM 2879 N N . SER A 1 376 ? -2.840 -24.503 -41.145 1.00 55.44 376 SER A N 1
ATOM 2880 C CA . SER A 1 376 ? -2.069 -24.282 -42.377 1.00 55.44 376 SER A CA 1
ATOM 2881 C C . SER A 1 376 ? -0.661 -24.895 -42.228 1.00 55.44 376 SER A C 1
ATOM 2883 O O . SER A 1 376 ? 0.064 -24.523 -41.300 1.00 55.44 376 SER A O 1
ATOM 2885 N N . PRO A 1 377 ? -0.232 -25.822 -43.113 1.00 64.44 377 PRO A N 1
ATOM 2886 C CA . PRO A 1 377 ? 1.087 -26.474 -43.058 1.00 64.44 377 PRO A CA 1
ATOM 2887 C C . PRO A 1 377 ? 2.258 -25.505 -43.298 1.00 64.44 377 PRO A C 1
ATOM 2889 O O . PRO A 1 377 ? 3.419 -25.903 -43.254 1.00 64.44 377 PRO A O 1
ATOM 2892 N N . HIS A 1 378 ? 1.953 -24.240 -43.578 1.00 75.62 378 HIS A N 1
ATOM 2893 C CA . HIS A 1 378 ? 2.901 -23.189 -43.917 1.00 75.62 378 HIS A CA 1
ATOM 2894 C C . HIS A 1 378 ? 3.289 -22.304 -42.728 1.00 75.62 378 HIS A C 1
ATOM 2896 O O . HIS A 1 378 ? 4.190 -21.477 -42.858 1.00 75.62 378 HIS A O 1
ATOM 2902 N N . LEU A 1 379 ? 2.654 -22.476 -41.564 1.00 75.94 379 LEU A N 1
ATOM 2903 C CA . LEU A 1 379 ? 3.031 -21.751 -40.353 1.00 75.94 379 LEU A CA 1
ATOM 2904 C C . LEU A 1 379 ? 4.478 -22.097 -39.961 1.00 75.94 379 LEU A C 1
ATOM 2906 O O . LEU A 1 379 ? 4.849 -23.269 -39.925 1.00 75.94 379 LEU A O 1
ATOM 2910 N N . LYS A 1 380 ? 5.288 -21.076 -39.651 1.00 79.94 380 LYS A N 1
ATOM 2911 C CA . LYS A 1 380 ? 6.742 -21.168 -39.407 1.00 79.94 380 LYS A CA 1
ATOM 2912 C C . LYS A 1 380 ? 7.594 -21.569 -40.618 1.00 79.94 380 LYS A C 1
ATOM 2914 O O . LYS A 1 380 ? 8.786 -21.816 -40.446 1.00 79.94 380 LYS A O 1
ATOM 2919 N N . ALA A 1 381 ? 7.040 -21.626 -41.830 1.00 84.44 381 ALA A N 1
ATOM 2920 C CA . ALA A 1 381 ? 7.862 -21.834 -43.017 1.00 84.44 381 ALA A CA 1
ATOM 2921 C C . ALA A 1 381 ? 8.858 -20.676 -43.183 1.00 84.44 381 ALA A C 1
ATOM 2923 O O . ALA A 1 381 ? 8.486 -19.509 -43.027 1.00 84.44 381 ALA A O 1
ATOM 2924 N N . ARG A 1 382 ? 10.113 -21.012 -43.500 1.00 92.06 382 ARG A N 1
ATOM 2925 C CA . ARG A 1 382 ? 11.145 -20.034 -43.852 1.00 92.06 382 ARG A CA 1
ATOM 2926 C C . ARG A 1 382 ? 10.951 -19.560 -45.289 1.00 92.06 382 ARG A C 1
ATOM 2928 O O . ARG A 1 382 ? 10.649 -20.360 -46.179 1.00 92.06 382 ARG A O 1
ATOM 2935 N N . VAL A 1 383 ? 11.099 -18.259 -45.494 1.00 92.69 383 VAL A N 1
ATOM 2936 C CA . VAL A 1 383 ? 10.904 -17.578 -46.775 1.00 92.69 383 VAL A CA 1
ATOM 2937 C C . VAL A 1 383 ? 12.017 -16.556 -47.006 1.00 92.69 383 VAL A C 1
ATOM 2939 O O . VAL A 1 383 ? 12.653 -16.113 -46.053 1.00 92.69 383 VAL A O 1
ATOM 2942 N N . ALA A 1 384 ? 12.248 -16.172 -48.263 1.00 92.50 384 ALA A N 1
ATOM 2943 C CA . ALA A 1 384 ? 13.207 -15.132 -48.624 1.00 92.50 384 ALA A CA 1
ATOM 2944 C C . ALA A 1 384 ? 12.586 -14.169 -49.634 1.00 92.50 384 ALA A C 1
ATOM 2946 O O . ALA A 1 384 ? 11.873 -14.607 -50.539 1.00 92.50 384 ALA A O 1
ATOM 2947 N N . LYS A 1 385 ? 12.896 -12.876 -49.515 1.00 92.94 385 LYS A N 1
ATOM 2948 C CA . LYS A 1 385 ? 12.484 -11.826 -50.451 1.00 92.94 385 LYS A CA 1
ATOM 2949 C C . LYS A 1 385 ? 13.686 -11.004 -50.884 1.00 92.94 385 LYS A C 1
ATOM 2951 O O . LYS A 1 385 ? 14.553 -10.706 -50.074 1.00 92.94 385 LYS A O 1
ATOM 2956 N N . LYS A 1 386 ? 13.720 -10.616 -52.158 1.00 90.69 386 LYS A N 1
ATOM 2957 C CA . LYS A 1 386 ? 14.693 -9.642 -52.647 1.00 90.69 386 LYS A CA 1
ATOM 2958 C C . LYS A 1 386 ? 14.115 -8.232 -52.528 1.00 90.69 386 LYS A C 1
ATOM 2960 O O . LYS A 1 386 ? 13.040 -7.988 -53.074 1.00 90.69 386 LYS A O 1
ATOM 2965 N N . PHE A 1 387 ? 14.835 -7.335 -51.869 1.00 85.69 387 PHE A N 1
ATOM 2966 C CA . PHE A 1 387 ? 14.514 -5.913 -51.780 1.00 85.69 387 PHE A CA 1
ATOM 2967 C C . PHE A 1 387 ? 15.448 -5.085 -52.673 1.00 85.69 387 PHE A C 1
ATOM 2969 O O . PHE A 1 387 ? 16.520 -5.544 -53.072 1.00 85.69 387 PHE A O 1
ATOM 2976 N N . ASP A 1 388 ? 15.018 -3.871 -53.027 1.00 81.69 388 ASP A N 1
ATOM 2977 C CA . ASP A 1 388 ? 15.807 -2.948 -53.858 1.00 81.69 388 ASP A CA 1
ATOM 2978 C C . ASP A 1 388 ? 16.885 -2.206 -53.053 1.00 81.69 388 ASP A C 1
ATOM 2980 O O . ASP A 1 388 ? 17.865 -1.726 -53.624 1.00 81.69 388 ASP A O 1
ATOM 2984 N N . GLN A 1 389 ? 16.711 -2.121 -51.732 1.00 81.38 389 GLN A N 1
ATOM 2985 C CA . GLN A 1 389 ? 17.692 -1.565 -50.804 1.00 81.38 389 GLN A CA 1
ATOM 2986 C C . GLN A 1 389 ? 18.355 -2.705 -50.022 1.00 81.38 389 GLN A C 1
ATOM 2988 O O . GLN A 1 389 ? 17.647 -3.626 -49.609 1.00 81.38 389 GLN A O 1
ATOM 2993 N N . PRO A 1 390 ? 19.685 -2.667 -49.843 1.00 80.56 390 PRO A N 1
ATOM 2994 C CA . PRO A 1 390 ? 20.376 -3.658 -49.040 1.00 80.56 390 PRO A CA 1
ATOM 2995 C C . PRO A 1 390 ? 20.149 -3.411 -47.544 1.00 80.56 390 PRO A C 1
ATOM 2997 O O . PRO A 1 390 ? 19.887 -2.279 -47.128 1.00 80.56 390 PRO A O 1
ATOM 3000 N N . ASP A 1 391 ? 20.295 -4.459 -46.742 1.00 74.88 391 ASP A N 1
ATOM 3001 C CA . ASP A 1 391 ? 20.361 -4.350 -45.288 1.00 74.88 391 ASP A CA 1
ATOM 3002 C C . ASP A 1 391 ? 21.679 -3.706 -44.805 1.00 74.88 391 ASP A C 1
ATOM 3004 O O . ASP A 1 391 ? 22.533 -3.270 -45.587 1.00 74.88 391 ASP A O 1
ATOM 3008 N N . ALA A 1 392 ? 21.852 -3.639 -43.481 1.00 71.19 392 ALA A N 1
ATOM 3009 C CA . ALA A 1 392 ? 23.050 -3.090 -42.846 1.00 71.19 392 ALA A CA 1
ATOM 3010 C C . ALA A 1 392 ? 24.346 -3.861 -43.179 1.00 71.19 392 ALA A C 1
ATOM 3012 O O . ALA A 1 392 ? 25.437 -3.322 -42.981 1.00 71.19 392 ALA A O 1
ATOM 3013 N N . GLU A 1 393 ? 24.239 -5.091 -43.686 1.00 72.44 393 GLU A N 1
ATOM 3014 C CA . GLU A 1 393 ? 25.355 -5.964 -44.061 1.00 72.44 393 GLU A CA 1
ATOM 3015 C C . GLU A 1 393 ? 25.595 -5.993 -45.582 1.00 72.44 393 GLU A C 1
ATOM 3017 O O . GLU A 1 393 ? 26.582 -6.567 -46.049 1.00 72.44 393 GLU A O 1
ATOM 3022 N N . GLY A 1 394 ? 24.754 -5.310 -46.366 1.00 79.44 394 GLY A N 1
ATOM 3023 C CA . GLY A 1 394 ? 24.858 -5.247 -47.820 1.00 79.44 394 GLY A CA 1
ATOM 3024 C C . GLY A 1 394 ? 24.091 -6.350 -48.559 1.00 79.44 394 GLY A C 1
ATOM 3025 O O . GLY A 1 394 ? 24.251 -6.453 -49.780 1.00 79.44 394 GLY A O 1
ATOM 3026 N N . ASP A 1 395 ? 23.283 -7.168 -47.871 1.00 80.94 395 ASP A N 1
ATOM 3027 C CA . ASP A 1 395 ? 22.460 -8.207 -48.498 1.00 80.94 395 ASP A CA 1
ATOM 3028 C C . ASP A 1 395 ? 21.147 -7.606 -49.017 1.00 80.94 395 ASP A C 1
ATOM 3030 O O . ASP A 1 395 ? 20.476 -6.809 -48.368 1.00 80.94 395 ASP A O 1
ATOM 3034 N N . PHE A 1 396 ? 20.772 -7.997 -50.231 1.00 87.38 396 PHE A N 1
ATOM 3035 C CA . PHE A 1 396 ? 19.498 -7.622 -50.843 1.00 87.38 396 PHE A CA 1
ATOM 3036 C C . PHE A 1 396 ? 18.430 -8.693 -50.607 1.00 87.38 396 PHE A C 1
ATOM 3038 O O . PHE A 1 396 ? 17.300 -8.536 -51.069 1.00 87.38 396 PHE A O 1
ATOM 3045 N N . ILE A 1 397 ? 18.782 -9.811 -49.963 1.00 89.38 397 ILE A N 1
ATOM 3046 C CA . ILE A 1 397 ? 17.913 -10.958 -49.718 1.00 89.38 397 ILE A CA 1
ATOM 3047 C C . ILE A 1 397 ? 17.586 -11.046 -48.230 1.00 89.38 397 ILE A C 1
ATOM 3049 O O . ILE A 1 397 ? 18.375 -11.494 -47.406 1.00 89.38 397 ILE A O 1
ATOM 3053 N N . PHE A 1 398 ? 16.350 -10.711 -47.904 1.00 90.00 398 PHE A N 1
ATOM 3054 C CA . PHE A 1 398 ? 15.852 -10.717 -46.542 1.00 90.00 398 PHE A CA 1
ATOM 3055 C C . PHE A 1 398 ? 15.157 -12.042 -46.278 1.00 90.00 398 PHE A C 1
ATOM 3057 O O . PHE A 1 398 ? 14.319 -12.492 -47.069 1.00 90.00 398 PHE A O 1
ATOM 3064 N N . ARG A 1 399 ? 15.510 -12.676 -45.163 1.00 91.06 399 ARG A N 1
ATOM 3065 C CA . ARG A 1 399 ? 14.940 -13.952 -44.729 1.00 91.06 399 ARG A CA 1
ATOM 3066 C C . ARG A 1 399 ? 13.935 -13.713 -43.622 1.00 91.06 399 ARG A C 1
ATOM 3068 O O . ARG A 1 399 ? 14.029 -12.744 -42.875 1.00 91.06 399 ARG A O 1
ATOM 3075 N N . GLY A 1 400 ? 12.933 -14.574 -43.561 1.00 89.75 400 GLY A N 1
ATOM 3076 C CA . GLY A 1 400 ? 11.850 -14.420 -42.613 1.00 89.75 400 GLY A CA 1
ATOM 3077 C C . GLY A 1 400 ? 11.056 -15.692 -42.413 1.00 89.75 400 GLY A C 1
ATOM 3078 O O . GLY A 1 400 ? 11.306 -16.736 -43.020 1.00 89.75 400 GLY A O 1
ATOM 3079 N N . SER A 1 401 ? 10.072 -15.590 -41.533 1.00 88.06 401 SER A N 1
ATOM 3080 C CA . SER A 1 401 ? 9.239 -16.711 -41.116 1.00 88.06 401 SER A CA 1
ATOM 3081 C C . SER A 1 401 ? 7.767 -16.344 -41.236 1.00 88.06 401 SER A C 1
ATOM 3083 O O . SER A 1 401 ? 7.360 -15.243 -40.857 1.00 88.06 401 SER A O 1
ATOM 3085 N N . VAL A 1 402 ? 6.945 -17.283 -41.704 1.00 88.50 402 VAL A N 1
ATOM 3086 C CA . VAL A 1 402 ? 5.485 -17.131 -41.656 1.00 88.50 402 VAL A CA 1
ATOM 3087 C C . VAL A 1 402 ? 5.033 -17.170 -40.197 1.00 88.50 402 VAL A C 1
ATOM 3089 O O . VAL A 1 402 ? 5.155 -18.196 -39.522 1.00 88.50 402 VAL A O 1
ATOM 3092 N N . THR A 1 403 ? 4.498 -16.056 -39.712 1.00 82.56 403 THR A N 1
ATOM 3093 C CA . THR A 1 403 ? 4.033 -15.897 -38.325 1.00 82.56 403 THR A CA 1
ATOM 3094 C C . THR A 1 403 ? 2.527 -16.069 -38.181 1.00 82.56 403 THR A C 1
ATOM 3096 O O . THR A 1 403 ? 2.073 -16.498 -37.123 1.00 82.56 403 THR A O 1
ATOM 3099 N N . SER A 1 404 ? 1.756 -15.813 -39.241 1.00 78.31 404 SER A N 1
ATOM 3100 C CA . SER A 1 404 ? 0.326 -16.120 -39.287 1.00 78.31 404 SER A CA 1
ATOM 3101 C C . SER A 1 404 ? -0.153 -16.418 -40.707 1.00 78.31 404 SER A C 1
ATOM 3103 O O . SER A 1 404 ? 0.451 -15.972 -41.684 1.00 78.31 404 SER A O 1
ATOM 3105 N N . VAL A 1 405 ? -1.241 -17.186 -40.803 1.00 79.19 405 VAL A N 1
ATOM 3106 C CA . VAL A 1 405 ? -1.960 -17.483 -42.048 1.00 79.19 405 VAL A CA 1
ATOM 3107 C C . VAL A 1 405 ? -3.447 -17.286 -41.786 1.00 79.19 405 VAL A C 1
ATOM 3109 O O . VAL A 1 405 ? -3.966 -17.826 -40.808 1.00 79.19 405 VAL A O 1
ATOM 3112 N N . PHE A 1 406 ? -4.120 -16.502 -42.619 1.00 73.31 406 PHE A N 1
ATOM 3113 C CA . PHE A 1 406 ? -5.523 -16.134 -42.427 1.00 73.31 406 PHE A CA 1
ATOM 3114 C C . PHE A 1 4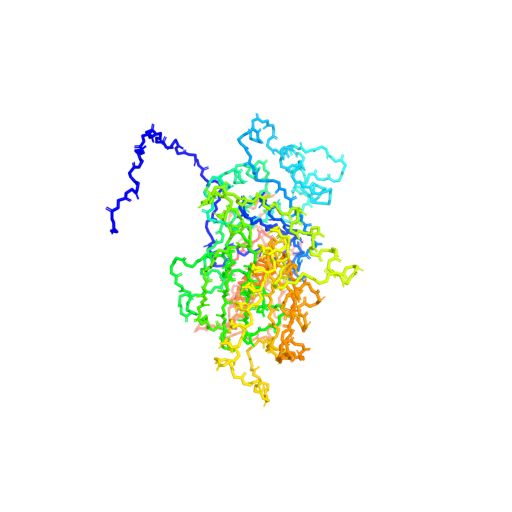06 ? -6.221 -15.926 -43.774 1.00 73.31 406 PHE A C 1
ATOM 3116 O O . PHE A 1 406 ? -5.561 -15.714 -44.785 1.00 73.31 406 PHE A O 1
ATOM 3123 N N . ASN A 1 407 ? -7.550 -16.006 -43.818 1.00 76.69 407 ASN A N 1
ATOM 3124 C CA . ASN A 1 407 ? -8.315 -15.826 -45.057 1.00 76.69 407 ASN A CA 1
ATOM 3125 C C . ASN A 1 407 ? -8.996 -14.455 -45.095 1.00 76.69 407 ASN A C 1
ATOM 3127 O O . ASN A 1 407 ? -9.702 -14.085 -44.163 1.00 76.69 407 ASN A O 1
ATOM 3131 N N . ASN A 1 408 ? -8.875 -13.734 -46.209 1.00 74.06 408 ASN A N 1
ATOM 3132 C CA . ASN A 1 408 ? -9.657 -12.525 -46.467 1.00 74.06 408 ASN A CA 1
ATOM 3133 C C . ASN A 1 408 ? -10.541 -12.682 -47.721 1.00 74.06 408 ASN A C 1
ATOM 3135 O O . ASN A 1 408 ? -10.557 -13.726 -48.372 1.00 74.06 408 ASN A O 1
ATOM 3139 N N . ALA A 1 409 ? -11.267 -11.624 -48.097 1.00 70.31 409 ALA A N 1
ATOM 3140 C CA . ALA A 1 409 ? -12.147 -11.619 -49.273 1.00 70.31 409 ALA A CA 1
ATOM 3141 C C . ALA A 1 409 ? -11.433 -11.899 -50.619 1.00 70.31 409 ALA A C 1
ATOM 3143 O O . ALA A 1 409 ? -12.104 -12.136 -51.621 1.00 70.31 409 ALA A O 1
ATOM 3144 N N . LYS A 1 410 ? -10.094 -11.854 -50.658 1.00 66.81 410 LYS A N 1
ATOM 3145 C CA . LYS A 1 410 ? -9.245 -12.116 -51.830 1.00 66.81 410 LYS A CA 1
ATOM 3146 C C . LYS A 1 410 ? -8.535 -13.480 -51.782 1.00 66.81 410 LYS A C 1
ATOM 3148 O O . LYS A 1 410 ? -7.929 -13.852 -52.782 1.00 66.81 410 LYS A O 1
ATOM 3153 N N . GLY A 1 411 ? -8.629 -14.228 -50.678 1.00 74.19 411 GLY A N 1
ATOM 3154 C CA . GLY A 1 411 ? -8.015 -15.551 -50.513 1.00 74.19 411 GLY A CA 1
ATOM 3155 C C . GLY A 1 411 ? -7.151 -15.680 -49.254 1.00 74.19 411 GLY A C 1
ATOM 3156 O O . GLY A 1 411 ? -7.272 -14.889 -48.319 1.00 74.19 411 GLY A O 1
ATOM 3157 N N . GLU A 1 412 ? -6.295 -16.703 -49.232 1.00 79.69 412 GLU A N 1
ATOM 3158 C CA . GLU A 1 412 ? -5.360 -16.973 -48.131 1.00 79.69 412 GLU A CA 1
ATOM 3159 C C . GLU A 1 412 ? -4.205 -15.955 -48.148 1.00 79.69 412 GLU A C 1
ATOM 3161 O O . GLU A 1 412 ? -3.545 -15.752 -49.171 1.00 79.69 412 GLU A O 1
ATOM 3166 N N . MET A 1 413 ? -3.979 -15.316 -47.003 1.00 85.38 413 MET A N 1
ATOM 3167 C CA . MET A 1 413 ? -2.947 -14.317 -46.745 1.00 85.38 413 MET A CA 1
ATOM 3168 C C . MET A 1 413 ? -1.941 -14.843 -45.724 1.00 85.38 413 MET A C 1
ATOM 3170 O O . MET A 1 413 ? -2.294 -15.567 -44.790 1.00 85.38 413 MET A O 1
ATOM 3174 N N . PHE A 1 414 ? -0.688 -14.419 -45.869 1.00 88.69 414 PHE A N 1
ATOM 3175 C CA . PHE A 1 414 ? 0.438 -14.859 -45.052 1.00 88.69 414 PHE A CA 1
ATOM 3176 C C . PHE A 1 414 ? 1.135 -13.644 -44.447 1.00 88.69 414 PHE A C 1
ATOM 3178 O O . PHE A 1 414 ? 1.557 -12.749 -45.176 1.00 88.69 414 PHE A O 1
ATOM 3185 N N . THR A 1 415 ? 1.303 -13.622 -43.125 1.00 88.25 415 THR A N 1
ATOM 3186 C CA . THR A 1 415 ? 2.132 -12.604 -42.467 1.00 88.25 415 THR A CA 1
ATOM 3187 C C . THR A 1 415 ? 3.555 -13.117 -42.335 1.00 88.25 415 THR A C 1
ATOM 3189 O O . THR A 1 415 ? 3.812 -14.085 -41.611 1.00 88.25 415 THR A O 1
ATOM 3192 N N . ILE A 1 416 ? 4.488 -12.445 -42.995 1.00 89.75 416 ILE A N 1
ATOM 3193 C CA . ILE A 1 416 ? 5.919 -12.704 -42.901 1.00 89.75 416 ILE A CA 1
ATOM 3194 C C . ILE A 1 416 ? 6.517 -11.749 -41.877 1.00 89.75 416 ILE A C 1
ATOM 3196 O O . ILE A 1 416 ? 6.248 -10.550 -41.910 1.00 89.75 416 ILE A O 1
ATOM 3200 N N . ARG A 1 417 ? 7.321 -12.287 -40.961 1.00 89.88 417 ARG A N 1
ATOM 3201 C CA . ARG A 1 417 ? 8.235 -11.498 -40.136 1.00 89.88 417 ARG A CA 1
ATOM 3202 C C . ARG A 1 417 ? 9.649 -11.774 -40.619 1.00 89.88 417 ARG A C 1
ATOM 3204 O O . ARG A 1 417 ? 10.082 -12.926 -40.540 1.00 89.88 417 ARG A O 1
ATOM 3211 N N . TYR A 1 418 ? 10.314 -10.751 -41.132 1.00 87.06 418 TYR A N 1
ATOM 3212 C CA . TYR A 1 418 ? 11.713 -10.812 -41.524 1.00 87.06 418 TYR A CA 1
ATOM 3213 C C . TYR A 1 418 ? 12.611 -10.788 -40.278 1.00 87.06 418 TYR A C 1
ATOM 3215 O O . TYR A 1 418 ? 12.184 -10.388 -39.189 1.00 87.06 418 TYR A O 1
ATOM 3223 N N . ASP A 1 419 ? 13.827 -11.312 -40.412 1.00 84.88 419 ASP A N 1
ATOM 3224 C CA . ASP A 1 419 ? 14.748 -11.519 -39.288 1.00 84.88 419 ASP A CA 1
ATOM 3225 C C . ASP A 1 419 ? 15.289 -10.193 -38.713 1.00 84.88 419 ASP A C 1
ATOM 3227 O O . ASP A 1 419 ? 15.664 -10.133 -37.543 1.00 84.88 419 ASP A O 1
ATOM 3231 N N . ASP A 1 420 ? 15.229 -9.114 -39.495 1.00 79.88 420 ASP A N 1
ATOM 3232 C CA . ASP A 1 420 ? 15.488 -7.726 -39.085 1.00 79.88 420 ASP A CA 1
ATOM 3233 C C . ASP A 1 420 ? 14.344 -7.098 -38.261 1.00 79.88 420 ASP A C 1
ATOM 3235 O O . ASP A 1 420 ? 14.500 -6.026 -37.675 1.00 79.88 420 ASP A O 1
ATOM 3239 N N . GLY A 1 421 ? 13.205 -7.789 -38.157 1.00 72.75 421 GLY A N 1
ATOM 3240 C CA . GLY A 1 421 ? 12.041 -7.383 -37.379 1.00 72.75 421 GLY A CA 1
ATOM 3241 C C . GLY A 1 421 ? 10.877 -6.834 -38.200 1.00 72.75 421 GLY A C 1
ATOM 3242 O O . GLY A 1 421 ? 9.772 -6.746 -37.644 1.00 72.75 421 GLY A O 1
ATOM 3243 N N . ASP A 1 422 ? 11.076 -6.545 -39.488 1.00 80.44 422 ASP A N 1
ATOM 3244 C CA . ASP A 1 422 ? 10.035 -6.001 -40.355 1.00 80.44 422 ASP A CA 1
ATOM 3245 C C . ASP A 1 422 ? 8.936 -7.026 -40.643 1.00 80.44 422 ASP A C 1
ATOM 3247 O O . ASP A 1 422 ? 9.115 -8.247 -40.551 1.00 80.44 422 ASP A O 1
ATOM 3251 N N . ARG A 1 423 ? 7.737 -6.524 -40.952 1.00 84.56 423 ARG A N 1
ATOM 3252 C CA . ARG A 1 423 ? 6.560 -7.361 -41.198 1.00 84.56 423 ARG A CA 1
ATOM 3253 C C . ARG A 1 423 ? 5.861 -6.979 -42.482 1.00 84.56 423 ARG A C 1
ATOM 3255 O O . ARG A 1 423 ? 5.637 -5.807 -42.759 1.00 84.56 423 ARG A O 1
ATOM 3262 N N . GLU A 1 424 ? 5.427 -7.998 -43.205 1.00 87.94 424 GLU A N 1
ATOM 3263 C CA . GLU A 1 424 ? 4.694 -7.847 -44.452 1.00 87.94 424 GLU A CA 1
ATOM 3264 C C . GLU A 1 424 ? 3.550 -8.860 -44.526 1.00 87.94 424 GLU A C 1
ATOM 3266 O O . GLU A 1 424 ? 3.670 -9.983 -44.036 1.00 87.94 424 GLU A O 1
ATOM 3271 N N . GLN A 1 425 ? 2.437 -8.466 -45.145 1.00 89.62 425 GLN A N 1
ATOM 3272 C CA . GLN A 1 425 ? 1.354 -9.379 -45.499 1.00 89.62 425 GLN A CA 1
ATOM 3273 C C . GLN A 1 425 ? 1.368 -9.615 -47.003 1.00 89.62 425 GLN A C 1
ATOM 3275 O O . GLN A 1 425 ? 1.278 -8.662 -47.773 1.00 89.62 425 GLN A O 1
ATOM 3280 N N . VAL A 1 426 ? 1.448 -10.881 -47.399 1.00 88.19 426 VAL A N 1
ATOM 3281 C CA . VAL A 1 426 ? 1.527 -11.299 -48.802 1.00 88.19 426 VAL A CA 1
ATOM 3282 C C . VAL A 1 426 ? 0.386 -12.247 -49.143 1.00 88.19 426 VAL A C 1
ATOM 3284 O O . VAL A 1 426 ? -0.113 -12.975 -48.279 1.00 88.19 426 VAL A O 1
ATOM 3287 N N . ASP A 1 427 ? -0.040 -12.243 -50.403 1.00 89.94 427 ASP A N 1
ATOM 3288 C CA . ASP A 1 427 ? -1.016 -13.217 -50.895 1.00 89.94 427 ASP A CA 1
ATOM 3289 C C . ASP A 1 427 ? -0.362 -14.580 -51.195 1.00 89.94 427 ASP A C 1
ATOM 3291 O O . ASP A 1 427 ? 0.860 -14.747 -51.138 1.00 89.94 427 ASP A O 1
ATOM 3295 N N . PHE A 1 428 ? -1.172 -15.589 -51.524 1.00 83.81 428 PHE A N 1
ATOM 3296 C CA . PHE A 1 428 ? -0.676 -16.932 -51.845 1.00 83.81 428 PHE A CA 1
ATOM 3297 C C 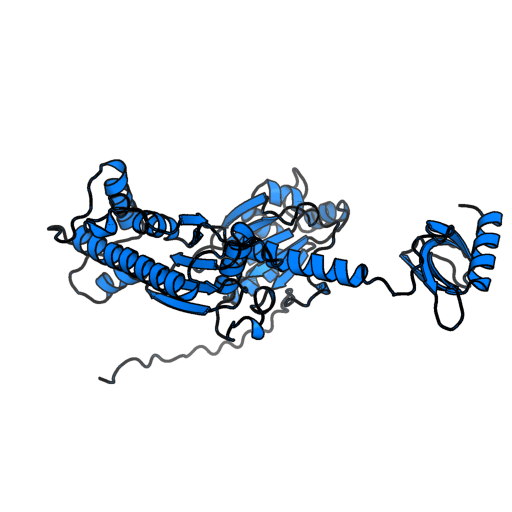. PHE A 1 428 ? 0.313 -16.975 -53.027 1.00 83.81 428 PHE A C 1
ATOM 3299 O O . PHE A 1 428 ? 1.225 -17.810 -53.051 1.00 83.81 428 PHE A O 1
ATOM 3306 N N . THR A 1 429 ? 0.153 -16.096 -54.020 1.00 85.94 429 THR A N 1
ATOM 3307 C CA . THR A 1 429 ? 1.025 -16.053 -55.204 1.00 85.94 429 THR A CA 1
ATOM 3308 C C . THR A 1 429 ? 2.400 -15.524 -54.823 1.00 85.94 429 THR A C 1
ATOM 3310 O O . THR A 1 429 ? 3.419 -16.137 -55.152 1.00 85.94 429 THR A O 1
ATOM 3313 N N . GLU A 1 430 ? 2.432 -14.420 -54.084 1.00 89.38 430 GLU A N 1
ATOM 3314 C CA . GLU A 1 430 ? 3.656 -13.840 -53.545 1.00 89.38 430 GLU A CA 1
ATOM 3315 C C . GLU A 1 430 ? 4.340 -14.799 -52.572 1.00 89.38 430 GLU A C 1
ATOM 3317 O O . GLU A 1 430 ? 5.524 -15.089 -52.738 1.00 89.38 430 GLU A O 1
ATOM 3322 N N . PHE A 1 431 ? 3.595 -15.393 -51.639 1.00 90.75 431 PHE A N 1
ATOM 3323 C CA . PHE A 1 431 ? 4.113 -16.393 -50.707 1.00 90.75 431 PHE A CA 1
ATOM 3324 C C . PHE A 1 431 ? 4.836 -17.549 -51.421 1.00 90.75 431 PHE A C 1
ATOM 3326 O O . PHE A 1 431 ? 5.944 -17.937 -51.037 1.00 90.75 431 PHE A O 1
ATOM 3333 N N . LYS A 1 432 ? 4.257 -18.075 -52.509 1.00 85.38 432 LYS A N 1
ATOM 3334 C CA . LYS A 1 432 ? 4.884 -19.133 -53.313 1.00 85.38 432 LYS A CA 1
ATOM 3335 C C . LYS A 1 432 ? 6.211 -18.681 -53.930 1.00 85.38 432 LYS A C 1
ATOM 3337 O O . LYS A 1 432 ? 7.154 -19.476 -53.969 1.00 85.38 432 LYS A O 1
ATOM 3342 N N . ASN A 1 433 ? 6.300 -17.430 -54.379 1.00 89.25 433 ASN A N 1
ATOM 3343 C CA . ASN A 1 433 ? 7.541 -16.858 -54.901 1.00 89.25 433 ASN A CA 1
ATOM 3344 C C . ASN A 1 433 ? 8.603 -16.739 -53.799 1.00 89.25 433 ASN A C 1
ATOM 3346 O O . ASN A 1 433 ? 9.755 -17.110 -54.028 1.00 89.25 433 ASN A O 1
ATOM 3350 N N . LEU A 1 434 ? 8.214 -16.316 -52.591 1.00 94.00 434 LEU A N 1
ATOM 3351 C CA . LEU A 1 434 ? 9.136 -16.214 -51.457 1.00 94.00 434 LEU A CA 1
ATOM 3352 C C . LEU A 1 434 ? 9.674 -17.584 -51.012 1.00 94.00 434 LEU A C 1
ATOM 3354 O O . LEU A 1 434 ? 10.865 -17.736 -50.736 1.00 94.00 434 LEU A O 1
ATOM 3358 N N . LEU A 1 435 ? 8.821 -18.615 -51.000 1.00 88.88 435 LEU A N 1
ATOM 3359 C CA . LEU A 1 435 ? 9.234 -19.999 -50.738 1.00 88.88 435 LEU A CA 1
ATOM 3360 C C . LEU A 1 435 ? 10.196 -20.537 -51.804 1.00 88.88 435 LEU A C 1
ATOM 3362 O O . LEU A 1 435 ? 11.140 -21.260 -51.486 1.00 88.88 435 LEU A O 1
ATOM 3366 N N . GLN A 1 436 ? 9.942 -20.239 -53.081 1.00 86.56 436 GLN A N 1
ATOM 3367 C CA . GLN A 1 436 ? 10.823 -20.658 -54.174 1.00 86.56 436 GLN A CA 1
ATOM 3368 C C . GLN A 1 436 ? 12.184 -19.975 -54.094 1.00 86.56 436 GLN A C 1
ATOM 3370 O O . GLN A 1 436 ? 13.201 -20.635 -54.314 1.00 86.56 436 GLN A O 1
ATOM 3375 N N . LEU A 1 437 ? 12.205 -18.685 -53.751 1.00 89.12 437 LEU A N 1
ATOM 3376 C CA . LEU A 1 437 ? 13.451 -17.965 -53.550 1.00 89.12 437 LEU A CA 1
ATOM 3377 C C . LEU A 1 437 ? 14.229 -18.568 -52.378 1.00 89.12 437 LEU A C 1
ATOM 3379 O O . LEU A 1 437 ? 15.389 -18.921 -52.568 1.00 89.12 437 LEU A O 1
ATOM 3383 N N . PHE A 1 438 ? 13.577 -18.810 -51.234 1.00 90.62 438 PHE A N 1
ATOM 3384 C CA . PHE A 1 438 ? 14.212 -19.446 -50.074 1.00 90.62 438 PHE A CA 1
ATOM 3385 C C . PHE A 1 438 ? 14.804 -20.820 -50.405 1.00 90.62 438 PHE A C 1
ATOM 3387 O O . PHE A 1 438 ? 15.943 -21.101 -50.059 1.00 90.62 438 PHE A O 1
ATOM 3394 N N . LYS A 1 439 ? 14.095 -21.663 -51.168 1.00 85.88 439 LYS A N 1
ATOM 3395 C CA . LYS A 1 439 ? 14.632 -22.963 -51.620 1.00 85.88 439 LYS A CA 1
ATOM 3396 C C . LYS A 1 439 ? 15.901 -22.850 -52.466 1.00 85.88 439 LYS A C 1
ATOM 3398 O O . LYS A 1 439 ? 16.656 -23.815 -52.541 1.00 85.88 439 LYS A O 1
ATOM 3403 N N . LYS A 1 440 ? 16.102 -21.720 -53.146 1.00 87.06 440 LYS A N 1
ATOM 3404 C CA . LYS A 1 440 ? 17.267 -21.475 -53.999 1.00 87.06 440 LYS A CA 1
ATOM 3405 C C . LYS A 1 440 ? 18.444 -20.894 -53.217 1.00 87.06 440 LYS A C 1
ATOM 3407 O O . LYS A 1 440 ? 19.580 -21.208 -53.553 1.00 87.06 440 LYS A O 1
ATOM 3412 N N . VAL A 1 441 ? 18.169 -20.029 -52.242 1.00 87.94 441 VAL A N 1
ATOM 3413 C CA . VAL A 1 441 ? 19.199 -19.251 -51.531 1.00 87.94 441 VAL A CA 1
ATOM 3414 C C . VAL A 1 441 ? 19.561 -19.844 -50.170 1.00 87.94 441 VAL A C 1
ATOM 3416 O O . VAL A 1 441 ? 20.697 -19.685 -49.748 1.00 87.94 441 VAL A O 1
ATOM 3419 N N . GLY A 1 442 ? 18.654 -20.603 -49.550 1.00 82.56 442 GLY A N 1
ATOM 3420 C CA . GLY A 1 442 ? 18.855 -21.207 -48.235 1.00 82.56 442 GLY A CA 1
ATOM 3421 C C . GLY A 1 442 ? 18.852 -20.191 -47.093 1.00 82.56 442 GLY A C 1
ATOM 3422 O O . GLY A 1 442 ? 18.368 -19.067 -47.246 1.00 82.56 442 GLY A O 1
ATOM 3423 N N . GLU A 1 443 ? 19.378 -20.632 -45.947 1.00 82.12 443 GLU A N 1
ATOM 3424 C CA . GLU A 1 443 ? 19.826 -19.727 -44.879 1.00 82.12 443 GLU A CA 1
ATOM 3425 C C . GLU A 1 443 ? 21.091 -18.991 -45.312 1.00 82.12 443 GLU A C 1
ATOM 3427 O O . GLU A 1 443 ? 21.995 -19.634 -45.889 1.00 82.12 443 GLU A O 1
#

Nearest PDB structures (foldseek):
  4o8k-assembly1_A  TM=7.359E-01  e=1.965E-13  Burkholderia thailandensis E264
  5b8h-assembly1_A  TM=7.675E-01  e=4.417E-12  Burkholderia cenocepacia J2315
  2h3g-assembly1_X-2  TM=7.646E-01  e=4.674E-12  Bacillus anthracis str. Ames
  4o5f-assembly1_B  TM=7.196E-01  e=6.563E-12  Burkholderia thailandensis E264
  5b8h-assembly1_B  TM=7.702E-01  e=1.176E-10  Burkholderia cenocepacia J2315

Foldseek 3Di:
DDDDDDDDDDDPDDDDDDPQQADEDDPPVLFDDQQQQWAKEWEDDPFKIKIFIFGGLVVLRHTPDIDIDGQDDVVLVVDQLQQSVLVVDDQVVNCQQQNHPDHGHQVSNQVSLVPGPHSEHEYEYFYPDPVSSRSVRSSSVSHRYHHYYYDLVLQPNVVLVDDPPDGSLQSLLQLLQCLVQNPQAWEWEQAQKTKIWTHANVSRTPGIDIGGHLQRQQVCCPVVDDDQDRQDPVNLVVLLCCCQVVVPALECPDPDRNSVSSLVSLVCLLVVVVVVLVVNCVVRDADDPDDDPDGRYNNQQEYEYEYPCSVQSLCCNAACSSRRHGDDPVSNDGDSHHYDYDHCSSSSSVSSSSSVSVVVVVVVVVPPPPFFPPPDPQAQPKFWDAAPDADPVRDRIWIWGFHTWGADPVGIWTWTQTPVGDIDIDDPVVRVVRNVVCVVPPD

InterPro domains:
  IPR004619 Type III pantothenate kinase [PF03309] (162-272)
  IPR004619 Type III pantothenate kinase [PTHR34265] (39-359)
  IPR004619 Type III pantothenate kinase [TIGR00671] (42-317)
  IPR043129 ATPase, nucleotide binding domain [SSF53067] (184-318)

Sequence (443 aa):
YSTLISMSDNNNNKPVSKETHHEITSWPESAPDEDEEHIVSIVCGNSHLHWAFHNSVKADLQPALFWRTPPLINEDLSGPLAESLSRHLPQYAHNHIFGKGNSASAETAVSAAAKRTLPKISVYLVSTNQDQIGLISQMWGSIPSRIILMKGDDFFSKTDGRYEKMGVDRLAVLRGAADLHGFPALVIDGGTATTYTAADAKGKILGGGIGAGLQIKLRCMHEYTDALPLVGPQDAVSRVKEALDRKKTLQIFSRDTTDAMLASVLGEYASFGRTVVNHWLGKVGQPKSGKTNTGQENHERTVMITGGDGEILSQLMRPNHSGIIEATEAQKKETPFNIVHSKQLIHYGIAAAIMKQVCLRRQQNEIPDDSVSTKSPHLKARVAKKFDQPDAEGDFIFRGSVTSVFNNAKGEMFTIRYDDGDREQVDFTEFKNLLQLFKKVGE

Mean predicted aligned error: 12.51 Å